Protein AF-A0A2G6ERS2-F1 (afdb_monomer)

pLDDT: mean 90.21, std 12.71, range [36.16, 98.88]

Mean predicted aligned error: 6.95 Å

Structure (mmCIF, N/CA/C/O backbone):
data_AF-A0A2G6ERS2-F1
#
_entry.id   AF-A0A2G6ERS2-F1
#
loop_
_atom_site.group_PDB
_atom_site.id
_atom_site.type_symbol
_atom_site.label_atom_id
_atom_site.label_alt_id
_atom_site.label_comp_id
_atom_site.label_asym_id
_atom_site.label_entity_id
_atom_site.label_seq_id
_atom_site.pdbx_PDB_ins_code
_atom_site.Cartn_x
_atom_site.Cartn_y
_atom_site.Cartn_z
_atom_site.occupancy
_atom_site.B_iso_or_equiv
_atom_site.auth_seq_id
_atom_site.auth_comp_id
_atom_site.auth_asym_id
_atom_site.auth_atom_id
_atom_site.pdbx_PDB_model_num
ATOM 1 N N . SER A 1 1 ? -4.114 14.841 -14.883 1.00 63.97 1 SER A N 1
ATOM 2 C CA . SER A 1 1 ? -4.783 13.840 -14.024 1.00 63.97 1 SER A CA 1
ATOM 3 C C . SER A 1 1 ? -6.114 14.327 -13.493 1.00 63.97 1 SER A C 1
ATOM 5 O O . SER A 1 1 ? -7.127 13.740 -13.843 1.00 63.97 1 SER A O 1
ATOM 7 N N . ILE A 1 2 ? -6.113 15.399 -12.684 1.00 72.38 2 ILE A N 1
ATOM 8 C CA . ILE A 1 2 ? -7.298 15.871 -11.950 1.00 72.38 2 ILE A CA 1
ATOM 9 C C . ILE A 1 2 ? -8.447 16.198 -12.900 1.00 72.38 2 ILE A C 1
ATOM 11 O O . ILE A 1 2 ? -9.572 15.834 -12.605 1.00 72.38 2 ILE A O 1
ATOM 15 N N . ASP A 1 3 ? -8.164 16.785 -14.064 1.00 82.25 3 ASP A N 1
ATOM 16 C CA . ASP A 1 3 ? -9.218 17.161 -15.010 1.00 82.25 3 ASP A CA 1
ATOM 17 C C . ASP A 1 3 ? -9.981 15.954 -15.563 1.00 82.25 3 ASP A C 1
ATOM 19 O O . ASP A 1 3 ? -11.192 16.026 -15.703 1.00 82.25 3 ASP A O 1
ATOM 23 N N . ILE A 1 4 ? -9.313 14.820 -15.813 1.00 85.25 4 ILE A N 1
ATOM 24 C CA . ILE A 1 4 ? -9.985 13.603 -16.300 1.00 85.25 4 ILE A CA 1
ATOM 25 C C . ILE A 1 4 ? -10.844 13.000 -15.193 1.00 85.25 4 ILE A C 1
ATOM 27 O O . ILE A 1 4 ? -12.009 12.691 -15.415 1.00 85.25 4 ILE A O 1
ATOM 31 N N . GLU A 1 5 ? -10.288 12.857 -13.989 1.00 83.25 5 GLU A N 1
ATOM 32 C CA . GLU A 1 5 ? -11.045 12.348 -12.844 1.00 83.25 5 GLU A CA 1
ATOM 33 C C . GLU A 1 5 ? -12.235 13.242 -12.505 1.00 83.25 5 GLU A C 1
ATOM 35 O O . GLU A 1 5 ? -13.339 12.741 -12.297 1.00 83.25 5 GLU A O 1
ATOM 40 N N . ARG A 1 6 ? -12.022 14.558 -12.477 1.00 86.69 6 ARG A N 1
ATOM 41 C CA . ARG A 1 6 ? -13.058 15.541 -12.195 1.00 86.69 6 ARG A CA 1
ATOM 42 C C . ARG A 1 6 ? -14.146 15.501 -13.262 1.00 86.69 6 ARG A C 1
ATOM 44 O O . ARG A 1 6 ? -15.326 15.457 -12.929 1.00 86.69 6 ARG A O 1
ATOM 51 N N . TRP A 1 7 ? -13.746 15.441 -14.528 1.00 87.50 7 TRP A N 1
ATOM 52 C CA . TRP A 1 7 ? -14.680 15.393 -15.639 1.00 87.50 7 TRP A CA 1
ATOM 53 C C . TRP A 1 7 ? -15.539 14.126 -15.618 1.00 87.50 7 TRP A C 1
ATOM 55 O O . TRP A 1 7 ? -16.753 14.220 -15.761 1.00 87.50 7 TRP A O 1
ATOM 65 N N . LEU A 1 8 ? -14.939 12.960 -15.347 1.00 88.44 8 LEU A N 1
ATOM 66 C CA . LEU A 1 8 ? -15.664 11.687 -15.240 1.00 88.44 8 LEU A CA 1
ATOM 67 C C . LEU A 1 8 ? -16.610 11.617 -14.036 1.00 88.44 8 LEU A C 1
ATOM 69 O O . LEU A 1 8 ? -17.649 10.976 -14.126 1.00 88.44 8 LEU A O 1
ATOM 73 N N . ASN A 1 9 ? -16.237 12.209 -12.898 1.00 87.94 9 ASN A N 1
ATOM 74 C CA . ASN A 1 9 ? -16.974 12.026 -11.642 1.00 87.94 9 ASN A CA 1
ATOM 75 C C . ASN A 1 9 ? -17.940 13.173 -11.314 1.00 87.94 9 ASN A C 1
ATOM 77 O O . ASN A 1 9 ? -18.846 12.963 -10.513 1.00 87.94 9 ASN A O 1
ATOM 81 N N . TYR A 1 10 ? -17.758 14.363 -11.898 1.00 89.19 10 TYR A N 1
ATOM 82 C CA . TYR A 1 10 ? -18.537 15.554 -11.536 1.00 89.19 10 TYR A CA 1
ATOM 83 C C . TYR A 1 10 ? -19.067 16.339 -12.737 1.00 89.19 10 TYR A C 1
ATOM 85 O O . TYR A 1 10 ? -20.225 16.743 -12.714 1.00 89.19 10 TYR 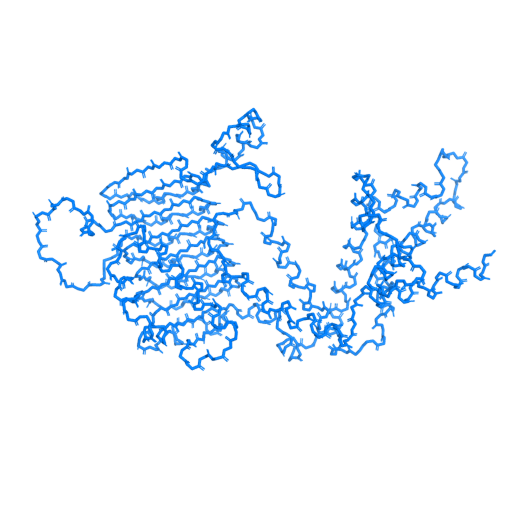A O 1
ATOM 93 N N . ASP A 1 11 ? -18.255 16.569 -13.775 1.00 89.19 11 ASP A N 1
ATOM 94 C CA . ASP A 1 11 ? -18.650 17.499 -14.846 1.00 89.19 11 ASP A CA 1
ATOM 95 C C . ASP A 1 11 ? -19.445 16.829 -15.990 1.00 89.19 11 ASP A C 1
ATOM 97 O O . ASP A 1 11 ? -20.114 17.530 -16.749 1.00 89.19 11 ASP A O 1
ATOM 101 N N . ASN A 1 12 ? -19.381 15.500 -16.154 1.00 79.81 12 ASN A N 1
ATOM 102 C CA . ASN A 1 12 ? -20.053 14.792 -17.252 1.00 79.81 12 ASN A CA 1
ATOM 103 C C . ASN A 1 12 ? -20.619 13.420 -16.829 1.00 79.81 12 ASN A C 1
ATOM 105 O O . ASN A 1 12 ? -20.068 12.382 -17.200 1.00 79.81 12 ASN A O 1
ATOM 109 N N . PRO A 1 13 ? -21.723 13.380 -16.063 1.00 73.00 13 PRO A N 1
ATOM 110 C CA . PRO A 1 13 ? -22.282 12.128 -15.551 1.00 73.00 13 PRO A CA 1
ATOM 111 C C . PRO A 1 13 ? -22.793 11.190 -16.657 1.00 73.00 13 PRO A C 1
ATOM 113 O O . PRO A 1 13 ? -22.818 9.977 -16.455 1.00 73.00 13 PRO A O 1
ATOM 116 N N . ASP A 1 14 ? -23.137 11.709 -17.838 1.00 82.50 14 ASP A N 1
ATOM 117 C CA . ASP A 1 14 ? -23.657 10.902 -18.949 1.00 82.50 14 ASP A CA 1
ATOM 118 C C . ASP A 1 14 ? -22.608 9.923 -19.496 1.00 82.50 14 ASP A C 1
ATOM 120 O O . ASP A 1 14 ? -22.944 8.826 -19.956 1.00 82.50 14 ASP A O 1
ATOM 124 N N . ILE A 1 15 ? -21.315 10.259 -19.393 1.00 79.94 15 ILE A N 1
ATOM 125 C CA . ILE A 1 15 ? -20.244 9.379 -19.873 1.00 79.94 15 ILE A CA 1
ATOM 126 C C . ILE A 1 15 ? -20.084 8.108 -19.036 1.00 79.94 15 ILE A C 1
ATOM 128 O O . ILE A 1 15 ? -19.475 7.146 -19.504 1.00 79.94 15 ILE A O 1
ATOM 132 N N . CYS A 1 16 ? -20.681 8.055 -17.842 1.00 76.38 16 CYS A N 1
ATOM 133 C CA . CYS A 1 16 ? -20.718 6.853 -17.010 1.00 76.38 16 CYS A CA 1
ATOM 134 C C . CYS A 1 16 ? -21.377 5.660 -17.722 1.00 76.38 16 CYS A C 1
ATOM 136 O O . CYS A 1 16 ? -21.096 4.517 -17.374 1.00 76.38 16 CYS A O 1
ATOM 138 N N . GLN A 1 17 ? -22.224 5.916 -18.726 1.00 83.62 17 GLN A N 1
ATOM 139 C CA . GLN A 1 17 ? -22.876 4.889 -19.548 1.00 83.62 17 GLN A CA 1
ATOM 140 C C . GLN A 1 17 ? -21.993 4.388 -20.707 1.00 83.62 17 GLN A C 1
ATOM 142 O O . GLN A 1 17 ? -22.365 3.464 -21.431 1.00 83.62 17 GLN A O 1
ATOM 147 N N . SER A 1 18 ? -20.822 4.993 -20.926 1.00 89.06 18 SER A N 1
ATOM 148 C CA . SER A 1 18 ? -19.895 4.584 -21.979 1.00 89.06 18 SER A CA 1
ATOM 149 C C . SER A 1 18 ? -19.175 3.284 -21.622 1.00 89.06 18 SER A C 1
ATOM 151 O O . SER A 1 18 ? -18.642 3.135 -20.527 1.00 89.06 18 SER A O 1
ATOM 153 N N . HIS A 1 19 ? -19.023 2.388 -22.601 1.00 89.69 19 HIS A N 1
ATOM 154 C CA . HIS A 1 19 ? -18.208 1.171 -22.476 1.00 89.69 19 HIS A CA 1
ATOM 155 C C . HIS A 1 19 ? -16.710 1.446 -22.225 1.00 89.69 19 HIS A C 1
ATOM 157 O O . HIS A 1 19 ? -15.947 0.525 -21.933 1.00 89.69 19 HIS A O 1
ATOM 163 N N . LEU A 1 20 ? -16.264 2.699 -22.368 1.00 90.25 20 LEU A N 1
ATOM 164 C CA . LEU A 1 20 ? -14.897 3.132 -22.067 1.00 90.25 20 LEU A CA 1
ATOM 165 C C . LEU A 1 20 ? -14.682 3.436 -20.581 1.00 90.25 20 LEU A C 1
ATOM 167 O O . LEU A 1 20 ? -13.543 3.639 -20.170 1.00 90.25 20 LEU A O 1
ATOM 171 N N . VAL A 1 21 ? -15.749 3.492 -19.785 1.00 91.31 21 VAL A N 1
ATOM 172 C CA . VAL A 1 21 ? -15.714 3.870 -18.372 1.00 91.31 21 VAL A CA 1
ATOM 173 C C . VAL A 1 21 ? -16.052 2.654 -17.510 1.00 91.31 21 VAL A C 1
ATOM 175 O O . VAL A 1 21 ? -16.861 1.805 -17.875 1.00 91.31 21 VAL A O 1
ATOM 178 N N . LYS A 1 22 ? -15.410 2.564 -16.348 1.00 90.12 22 LYS A N 1
ATOM 179 C CA . LYS A 1 22 ? -15.671 1.573 -15.306 1.00 90.12 22 LYS A CA 1
ATOM 180 C C . LYS A 1 22 ? -16.002 2.291 -14.003 1.00 90.12 22 LYS A C 1
ATOM 182 O O . LYS A 1 22 ? -15.286 3.210 -13.604 1.00 90.12 22 LYS A O 1
ATOM 187 N N . ARG A 1 23 ? -17.044 1.821 -13.314 1.00 88.75 23 ARG A N 1
ATOM 188 C CA . ARG A 1 23 ? -17.338 2.200 -11.928 1.00 88.75 23 ARG A CA 1
ATOM 189 C C . ARG A 1 23 ? -16.571 1.295 -10.965 1.00 88.75 23 ARG A C 1
ATOM 191 O O . ARG A 1 23 ? -16.533 0.078 -11.147 1.00 88.75 23 ARG A O 1
ATOM 198 N N . LEU A 1 24 ? -15.929 1.895 -9.975 1.00 85.94 24 LEU A N 1
ATOM 199 C CA . LEU A 1 24 ? -15.225 1.213 -8.895 1.00 85.94 24 LEU A CA 1
ATOM 200 C C . LEU A 1 24 ? -16.163 0.954 -7.715 1.00 85.94 24 LEU A C 1
ATOM 202 O O . LEU A 1 24 ? -17.226 1.563 -7.613 1.00 85.94 24 LEU A O 1
ATOM 206 N N . GLU A 1 25 ? -15.746 0.072 -6.810 1.00 81.19 25 GLU A N 1
ATOM 207 C CA . GLU A 1 25 ? -16.513 -0.289 -5.608 1.00 81.19 25 GLU A CA 1
ATOM 208 C C . GLU A 1 25 ? -16.762 0.916 -4.695 1.00 81.19 25 GLU A C 1
ATOM 210 O O . GLU A 1 25 ? -17.864 1.092 -4.191 1.00 81.19 25 GLU A O 1
ATOM 215 N N . ASN A 1 26 ? -15.791 1.829 -4.591 1.00 79.25 26 ASN A N 1
ATOM 216 C CA . ASN A 1 26 ? -15.940 3.104 -3.878 1.00 79.25 26 ASN A CA 1
ATOM 217 C C . ASN A 1 26 ? -16.817 4.140 -4.619 1.00 79.25 26 ASN A C 1
ATOM 219 O O . ASN A 1 26 ? -16.809 5.323 -4.287 1.00 79.25 26 ASN A O 1
ATOM 223 N N . GLY A 1 27 ? -17.527 3.726 -5.671 1.00 84.19 27 GLY A N 1
ATOM 224 C CA . GLY A 1 27 ? -18.464 4.546 -6.429 1.00 84.19 27 GLY A CA 1
ATOM 225 C C . GLY A 1 27 ? -17.842 5.434 -7.506 1.00 84.19 27 GLY A C 1
ATOM 226 O O . GLY A 1 27 ? -18.596 5.949 -8.331 1.00 84.19 27 GLY A O 1
ATOM 227 N N . ARG A 1 28 ? -16.510 5.587 -7.549 1.00 85.31 28 ARG A N 1
ATOM 228 C CA . ARG A 1 28 ? -15.824 6.462 -8.514 1.00 85.31 28 ARG A CA 1
ATOM 229 C C . ARG A 1 28 ? -15.803 5.875 -9.923 1.00 85.31 28 ARG A C 1
ATOM 231 O O . ARG A 1 28 ? -15.669 4.667 -10.105 1.00 85.31 28 ARG A O 1
ATOM 238 N N . TYR A 1 29 ? -15.850 6.743 -10.924 1.00 89.25 29 TYR A N 1
ATOM 239 C CA . TYR A 1 29 ? -15.711 6.396 -12.335 1.00 89.25 29 TYR A CA 1
ATOM 240 C C . TYR A 1 29 ? -14.285 6.649 -12.830 1.00 89.25 29 TYR A C 1
ATOM 242 O O . TYR A 1 29 ? -13.686 7.692 -12.549 1.00 89.25 29 TYR A O 1
ATOM 250 N N . VAL A 1 30 ? -13.748 5.691 -13.584 1.00 90.75 30 VAL A N 1
ATOM 251 C CA . VAL A 1 30 ? -12.425 5.746 -14.223 1.00 90.75 30 VAL A CA 1
ATOM 252 C C . VAL A 1 30 ? -12.506 5.239 -15.659 1.00 90.75 30 VAL A C 1
ATOM 254 O O . VAL A 1 30 ? -13.417 4.491 -16.004 1.00 90.75 30 VAL A O 1
ATOM 257 N N . LEU A 1 31 ? -11.536 5.592 -16.501 1.00 92.12 31 LEU A N 1
ATOM 258 C CA . LEU A 1 31 ? -11.413 4.971 -17.820 1.00 92.12 31 LEU A CA 1
ATOM 259 C C . LEU A 1 31 ? -10.985 3.503 -17.695 1.00 92.12 31 LEU A C 1
ATOM 261 O O . LEU A 1 31 ? -10.196 3.138 -16.820 1.00 92.12 31 LEU A O 1
ATOM 265 N N . ASN A 1 32 ? -11.445 2.669 -18.623 1.00 92.19 32 ASN A N 1
ATOM 266 C CA . ASN A 1 32 ? -10.952 1.309 -18.785 1.00 92.19 32 ASN A CA 1
ATOM 267 C C . ASN A 1 32 ? -9.460 1.311 -19.139 1.00 92.19 32 ASN A C 1
ATOM 269 O O . ASN A 1 32 ? -8.943 2.236 -19.775 1.00 92.19 32 ASN A O 1
ATOM 273 N N . ASP A 1 33 ? -8.750 0.262 -18.726 1.00 91.62 33 ASP A N 1
ATOM 274 C CA . ASP A 1 33 ? -7.313 0.146 -18.965 1.00 91.62 33 ASP A CA 1
ATOM 275 C C . ASP A 1 33 ? -6.979 0.278 -20.459 1.00 91.62 33 ASP A C 1
ATOM 277 O O . ASP A 1 33 ? -7.589 -0.364 -21.308 1.00 91.62 33 ASP A O 1
ATOM 281 N N . SER A 1 34 ? -5.958 1.077 -20.773 1.00 91.62 34 SER A N 1
ATOM 282 C CA . SER A 1 34 ? -5.492 1.314 -22.149 1.00 91.62 34 SER A CA 1
ATOM 283 C C . SER A 1 34 ? -6.520 1.958 -23.097 1.00 91.62 34 SER A C 1
ATOM 285 O O . SER A 1 34 ? -6.326 1.890 -24.310 1.00 91.62 34 SER A O 1
ATOM 287 N N . THR A 1 35 ? -7.556 2.629 -22.572 1.00 94.44 35 THR A N 1
ATOM 288 C CA . THR A 1 35 ? -8.500 3.444 -23.366 1.00 94.44 35 THR A CA 1
ATOM 289 C C . THR A 1 35 ? -7.769 4.432 -24.277 1.00 94.44 35 THR A C 1
ATOM 291 O O . THR A 1 35 ? -8.128 4.589 -25.441 1.00 94.44 35 THR A O 1
ATOM 294 N N . ILE A 1 36 ? -6.711 5.071 -23.769 1.00 94.38 36 ILE A N 1
ATOM 295 C CA . ILE A 1 36 ? -5.834 5.940 -24.556 1.00 94.38 36 ILE A CA 1
ATOM 296 C C . ILE A 1 36 ? -4.445 5.317 -24.564 1.00 94.38 36 ILE A C 1
ATOM 298 O O . ILE A 1 36 ? -3.855 5.108 -23.506 1.00 94.38 36 ILE A O 1
ATOM 302 N N . THR A 1 37 ? -3.904 5.048 -25.751 1.00 97.50 37 THR A N 1
ATOM 303 C CA . THR A 1 37 ? -2.527 4.571 -25.911 1.00 97.50 37 THR A CA 1
ATOM 304 C C . THR A 1 37 ? -1.729 5.544 -26.766 1.00 97.50 37 THR A C 1
ATOM 306 O O . THR A 1 37 ? -2.087 5.808 -27.911 1.00 97.50 37 THR A O 1
ATOM 309 N N . ILE A 1 38 ? -0.632 6.063 -26.214 1.00 97.94 38 ILE A N 1
ATOM 310 C CA . ILE A 1 38 ? 0.251 7.024 -26.877 1.00 97.94 38 ILE A CA 1
ATOM 311 C C . ILE A 1 38 ? 1.629 6.391 -27.034 1.00 97.94 38 ILE A C 1
ATOM 313 O O . ILE A 1 38 ? 2.278 6.039 -26.047 1.00 97.94 38 ILE A O 1
ATOM 317 N N . ASN A 1 39 ? 2.081 6.274 -28.281 1.00 97.62 39 ASN A N 1
ATOM 318 C CA . ASN A 1 39 ? 3.423 5.807 -28.609 1.00 97.62 39 ASN A CA 1
ATOM 319 C C . ASN A 1 39 ? 4.339 7.008 -28.853 1.00 97.62 39 ASN A C 1
ATOM 321 O O . ASN A 1 39 ? 4.006 7.904 -29.626 1.00 97.62 39 ASN A O 1
ATOM 325 N N . THR A 1 40 ? 5.495 7.025 -28.199 1.00 96.69 40 THR A N 1
ATOM 326 C CA . THR A 1 40 ? 6.502 8.085 -28.331 1.00 96.69 40 THR A CA 1
ATOM 327 C C . THR A 1 40 ? 7.887 7.480 -28.526 1.00 96.69 40 THR A C 1
ATOM 329 O O . THR A 1 40 ? 8.132 6.322 -28.181 1.00 96.69 40 THR A O 1
ATOM 332 N N . TYR A 1 41 ? 8.800 8.261 -29.097 1.00 95.31 41 TYR A N 1
ATOM 333 C CA . TYR A 1 41 ? 10.114 7.782 -29.521 1.00 95.31 41 TYR A CA 1
ATOM 334 C C . TYR A 1 41 ? 11.199 8.819 -29.224 1.00 95.31 41 TYR A C 1
ATOM 336 O O . TYR A 1 41 ? 10.887 9.995 -29.032 1.00 95.31 41 TYR A O 1
ATOM 344 N N . ARG A 1 42 ? 12.469 8.398 -29.300 1.00 92.12 42 ARG A N 1
ATOM 345 C CA . ARG A 1 42 ? 13.667 9.246 -29.113 1.00 92.12 42 ARG A CA 1
ATOM 346 C C . ARG A 1 42 ? 13.780 9.751 -27.672 1.00 92.12 42 ARG A C 1
ATOM 348 O O . ARG A 1 42 ? 13.395 9.041 -26.762 1.00 92.12 42 ARG A O 1
ATOM 355 N N . SER A 1 43 ? 14.356 10.926 -27.439 1.00 94.69 43 SER A N 1
ATOM 356 C CA . SER A 1 43 ? 14.507 11.453 -26.082 1.00 94.69 43 SER A CA 1
ATOM 357 C C . SER A 1 43 ? 13.237 12.172 -25.629 1.00 94.69 43 SER A C 1
ATOM 359 O O . SER A 1 43 ? 12.810 13.134 -26.266 1.00 94.69 43 SER A O 1
ATOM 361 N N . ALA A 1 44 ? 12.671 11.755 -24.501 1.00 97.25 44 ALA A N 1
ATOM 362 C CA . ALA A 1 44 ? 11.679 12.515 -23.755 1.00 97.25 44 ALA A CA 1
ATOM 363 C C . ALA A 1 44 ? 12.358 13.458 -22.748 1.00 97.25 44 ALA A C 1
ATOM 365 O O . ALA A 1 44 ? 13.402 13.146 -22.170 1.00 97.25 44 ALA A O 1
ATOM 366 N N . GLY A 1 45 ? 11.748 14.626 -22.539 1.00 96.81 45 GLY A N 1
ATOM 367 C CA . GLY A 1 45 ? 12.177 15.593 -21.531 1.00 96.81 45 GLY A CA 1
ATOM 368 C C . GLY A 1 45 ? 11.903 15.130 -20.097 1.00 96.81 45 GLY A C 1
ATOM 369 O O . GLY A 1 45 ? 11.607 13.965 -19.833 1.00 96.81 45 GLY A O 1
ATOM 370 N N . GLN A 1 46 ? 12.016 16.065 -19.155 1.00 97.75 46 GLN A N 1
ATOM 371 C CA . GLN A 1 46 ? 11.697 15.812 -17.751 1.00 97.75 46 GLN A CA 1
ATOM 372 C C . GLN A 1 46 ? 10.198 15.552 -17.557 1.00 97.75 46 GLN A C 1
ATOM 374 O O . GLN A 1 46 ? 9.363 16.038 -18.318 1.00 97.75 46 GLN A O 1
ATOM 379 N N . SER A 1 47 ? 9.852 14.848 -16.479 1.00 97.69 47 SER A N 1
ATOM 380 C CA . SER A 1 47 ? 8.470 14.616 -16.043 1.00 97.69 47 SER A CA 1
ATOM 381 C C . SER A 1 47 ? 7.604 13.858 -17.059 1.00 97.69 47 SER A C 1
ATOM 383 O O . SER A 1 47 ? 6.390 14.056 -17.123 1.00 97.69 47 SER A O 1
ATOM 385 N N . PHE A 1 48 ? 8.207 12.969 -17.854 1.00 98.50 48 PHE A N 1
ATOM 386 C CA . PHE A 1 48 ? 7.456 12.132 -18.790 1.00 98.50 48 PHE A CA 1
ATOM 387 C C . PHE A 1 48 ? 6.401 11.295 -18.050 1.00 98.50 48 PHE A C 1
ATOM 389 O O . PHE A 1 48 ? 6.722 10.534 -17.138 1.00 98.50 48 PHE A O 1
ATOM 396 N N . GLY A 1 49 ? 5.131 11.434 -18.433 1.00 97.56 49 GLY A N 1
ATOM 397 C CA . GLY A 1 49 ? 4.024 10.739 -17.770 1.00 97.56 49 GLY A CA 1
ATOM 398 C C . GLY A 1 49 ? 3.727 11.227 -16.349 1.00 97.56 49 GLY A C 1
ATOM 399 O O . GLY A 1 49 ? 3.132 10.484 -15.568 1.00 97.56 49 GLY A O 1
ATOM 400 N N . ALA A 1 50 ? 4.144 12.442 -15.980 1.00 97.00 50 ALA A N 1
ATOM 401 C CA . ALA A 1 50 ? 3.758 13.022 -14.700 1.00 97.00 50 ALA A CA 1
ATOM 402 C C . ALA A 1 50 ? 2.235 13.162 -14.594 1.00 97.00 50 ALA A C 1
ATOM 404 O O . ALA A 1 50 ? 1.570 13.546 -15.557 1.00 97.00 50 ALA A O 1
ATOM 405 N N . PHE A 1 51 ? 1.684 12.847 -13.420 1.00 94.94 51 PHE A N 1
ATOM 406 C CA . PHE A 1 51 ? 0.238 12.861 -13.180 1.00 94.94 51 PHE A CA 1
ATOM 407 C C . PHE A 1 51 ? -0.549 12.028 -14.216 1.00 94.94 51 PHE A C 1
ATOM 409 O O . PHE A 1 51 ? -1.645 12.409 -14.639 1.00 94.94 51 PHE A O 1
ATOM 416 N N . ASN A 1 52 ? 0.015 10.905 -14.676 1.00 95.50 52 ASN A N 1
ATOM 417 C CA . ASN A 1 52 ? -0.721 9.976 -15.530 1.00 95.50 52 ASN A CA 1
ATOM 418 C C . ASN A 1 52 ? -1.933 9.399 -14.774 1.00 95.50 52 ASN A C 1
ATOM 420 O O . ASN A 1 52 ? -1.865 9.210 -13.556 1.00 95.50 52 ASN A O 1
ATOM 424 N N . ASN A 1 53 ? -3.028 9.145 -15.495 1.00 93.00 53 ASN A N 1
ATOM 425 C CA . ASN A 1 53 ? -4.290 8.667 -14.928 1.00 93.00 53 ASN A CA 1
ATOM 426 C C . ASN A 1 53 ? -4.651 7.268 -15.454 1.00 93.00 53 ASN A C 1
ATOM 428 O O . ASN A 1 53 ? -4.180 6.843 -16.514 1.00 93.00 53 ASN A O 1
ATOM 432 N N . THR A 1 54 ? -5.500 6.568 -14.704 1.00 93.38 54 THR A N 1
ATOM 433 C CA . THR A 1 54 ? -6.105 5.286 -15.069 1.00 93.38 54 THR A CA 1
ATOM 434 C C . THR A 1 54 ? -6.681 5.343 -16.483 1.00 93.38 54 THR A C 1
ATOM 436 O O . THR A 1 54 ? -7.314 6.315 -16.889 1.00 93.38 54 THR A O 1
ATOM 439 N N . GLY A 1 55 ? -6.404 4.296 -17.260 1.00 93.12 55 GLY A N 1
ATOM 440 C CA . GLY A 1 55 ? -6.811 4.176 -18.660 1.00 93.12 55 GLY A CA 1
ATOM 441 C C . GLY A 1 55 ? -5.879 4.823 -19.688 1.00 93.12 55 GLY A C 1
ATOM 442 O O . GLY A 1 55 ? -5.999 4.511 -20.873 1.00 93.12 55 GLY A O 1
ATOM 443 N N . ILE A 1 56 ? -4.891 5.623 -19.269 1.00 95.56 56 ILE A N 1
ATOM 444 C CA . ILE A 1 56 ? -3.856 6.157 -20.168 1.00 95.56 56 ILE A CA 1
ATOM 445 C C . ILE A 1 56 ? -2.617 5.262 -20.135 1.00 95.56 56 ILE A C 1
ATOM 447 O O . ILE A 1 56 ? -2.020 5.030 -19.080 1.00 95.56 56 ILE A O 1
ATOM 451 N N . THR A 1 57 ? -2.203 4.790 -21.308 1.00 97.94 57 THR A N 1
ATOM 452 C CA . THR A 1 57 ? -0.974 4.028 -21.526 1.00 97.94 57 THR A CA 1
ATOM 453 C C . THR A 1 57 ? 0.006 4.830 -22.380 1.00 97.94 57 THR A C 1
ATOM 455 O O . THR A 1 57 ? -0.265 5.115 -23.544 1.00 97.94 57 THR A O 1
ATOM 458 N N . LEU A 1 58 ? 1.173 5.154 -21.826 1.00 98.38 58 LEU A N 1
ATOM 459 C CA . LEU A 1 58 ? 2.291 5.742 -22.561 1.00 98.38 58 LEU A CA 1
ATOM 460 C C . LEU A 1 58 ? 3.339 4.662 -22.830 1.00 98.38 58 LEU A C 1
ATOM 462 O O . LEU A 1 58 ? 3.889 4.070 -21.900 1.00 98.38 58 LEU A O 1
ATOM 466 N N . ILE A 1 59 ? 3.622 4.413 -24.104 1.00 98.25 59 ILE A N 1
ATOM 467 C CA . ILE A 1 59 ? 4.679 3.504 -24.546 1.00 98.25 59 ILE A CA 1
ATOM 468 C C . ILE A 1 59 ? 5.770 4.361 -25.174 1.00 98.25 59 ILE A C 1
ATOM 470 O O . ILE A 1 59 ? 5.564 5.002 -26.202 1.00 98.25 59 ILE A O 1
ATOM 474 N N . HIS A 1 60 ? 6.931 4.398 -24.539 1.00 97.75 60 HIS A N 1
ATOM 475 C CA . HIS A 1 60 ? 8.071 5.177 -24.983 1.00 97.75 60 HIS A CA 1
ATOM 476 C C . HIS A 1 60 ? 9.198 4.250 -25.416 1.00 97.75 60 HIS A C 1
ATOM 478 O O . HIS A 1 60 ? 9.578 3.350 -24.672 1.00 97.75 60 HIS A O 1
ATOM 484 N N . ARG A 1 61 ? 9.750 4.474 -26.607 1.00 95.56 61 ARG A N 1
ATOM 485 C CA . ARG A 1 61 ? 10.968 3.803 -27.068 1.00 95.56 61 ARG A CA 1
ATOM 486 C C . ARG A 1 61 ? 12.086 4.825 -27.201 1.00 95.56 61 ARG A C 1
ATOM 488 O O . ARG A 1 61 ? 12.097 5.612 -28.150 1.00 95.56 61 ARG A O 1
ATOM 495 N N . GLY A 1 62 ? 13.025 4.806 -26.268 1.00 93.38 62 GLY A N 1
ATOM 496 C CA . GLY A 1 62 ? 13.918 5.939 -26.110 1.00 93.38 62 GLY A CA 1
ATOM 497 C C . GLY A 1 62 ? 14.472 6.090 -24.707 1.00 93.38 62 GLY A C 1
ATOM 498 O O . GLY A 1 62 ? 14.472 5.145 -23.920 1.00 93.38 62 GLY A O 1
ATOM 499 N N . THR A 1 63 ? 14.925 7.303 -24.416 1.00 95.69 63 THR A N 1
ATOM 500 C CA . THR A 1 63 ? 15.416 7.718 -23.102 1.00 95.69 63 THR A CA 1
ATOM 501 C C . THR A 1 63 ? 14.514 8.806 -22.544 1.00 95.69 63 THR A C 1
ATOM 503 O O . THR A 1 63 ? 14.052 9.675 -23.279 1.00 95.69 63 THR A O 1
ATOM 506 N N . CYS A 1 64 ? 14.285 8.809 -21.239 1.00 97.81 64 CYS A N 1
ATOM 507 C CA . CYS A 1 64 ? 13.581 9.879 -20.545 1.00 97.81 64 CYS A CA 1
ATOM 508 C C . CYS A 1 64 ? 14.515 10.544 -19.533 1.00 97.81 64 CYS A C 1
ATOM 510 O O . CYS A 1 64 ? 15.239 9.864 -18.810 1.00 97.81 64 CYS A O 1
ATOM 512 N N . ASN A 1 65 ? 14.454 11.868 -19.428 1.00 97.75 65 ASN A N 1
ATOM 513 C CA . ASN A 1 65 ? 15.104 12.572 -18.323 1.00 97.75 65 ASN A CA 1
ATOM 514 C C . ASN A 1 65 ? 14.349 12.342 -16.994 1.00 97.75 65 ASN A C 1
ATOM 516 O O . ASN A 1 65 ? 13.425 11.531 -16.902 1.00 97.75 65 ASN A O 1
ATOM 520 N N . ASP A 1 66 ? 14.770 13.050 -15.949 1.00 98.62 66 ASP A N 1
ATOM 521 C CA . ASP A 1 66 ? 14.266 12.914 -14.580 1.00 98.62 66 ASP A CA 1
ATOM 522 C C . ASP A 1 66 ? 12.739 13.018 -14.447 1.00 98.62 66 ASP A C 1
ATOM 524 O O . ASP A 1 66 ? 12.066 13.759 -15.168 1.00 98.62 66 ASP A O 1
ATOM 528 N N . GLY A 1 67 ? 12.192 12.337 -13.439 1.00 98.19 67 GLY A N 1
ATOM 529 C CA . GLY A 1 67 ? 10.803 12.495 -13.009 1.00 98.19 67 GLY A CA 1
ATOM 530 C C . GLY A 1 67 ? 9.784 11.675 -13.798 1.00 98.19 67 GLY A C 1
ATOM 531 O O . GLY A 1 67 ? 8.607 12.036 -13.816 1.00 98.19 67 GLY A O 1
ATOM 532 N N . VAL A 1 68 ? 10.196 10.584 -14.451 1.00 98.81 68 VAL A N 1
ATOM 533 C CA . VAL A 1 68 ? 9.261 9.677 -15.140 1.00 98.81 68 VAL A CA 1
ATOM 534 C C . VAL A 1 68 ? 8.170 9.206 -14.181 1.00 98.81 68 VAL A C 1
ATOM 536 O O . VAL A 1 68 ? 8.463 8.667 -13.118 1.00 98.81 68 VAL A O 1
ATOM 539 N N . GLY A 1 69 ? 6.903 9.415 -14.536 1.00 98.38 69 GLY A N 1
ATOM 540 C CA . GLY A 1 69 ? 5.768 9.038 -13.693 1.00 98.38 69 GLY A CA 1
ATOM 541 C C . GLY A 1 69 ? 5.688 9.796 -12.365 1.00 98.38 69 GLY A C 1
ATOM 542 O O . GLY A 1 69 ? 5.080 9.299 -11.418 1.00 98.38 69 GLY A O 1
ATOM 543 N N . LYS A 1 70 ? 6.300 10.983 -12.253 1.00 97.88 70 LYS A N 1
ATOM 544 C CA . LYS A 1 70 ? 6.167 11.838 -11.064 1.00 97.88 70 LYS A CA 1
ATOM 545 C C . LYS A 1 70 ? 4.689 12.052 -10.728 1.00 97.88 70 LYS A C 1
ATOM 547 O O . LYS A 1 70 ? 3.910 12.481 -11.579 1.00 97.88 70 LYS A O 1
ATOM 552 N N . SER A 1 71 ? 4.314 11.754 -9.487 1.00 96.00 71 SER A N 1
ATOM 553 C CA . SER A 1 71 ? 2.947 11.907 -8.979 1.00 96.00 71 SER A CA 1
ATOM 554 C C . SER A 1 71 ? 1.879 11.237 -9.852 1.00 96.00 71 SER A C 1
ATOM 556 O O . SER A 1 71 ? 0.746 11.712 -9.919 1.00 96.00 71 SER A O 1
ATOM 558 N N . MET A 1 72 ? 2.227 10.155 -10.561 1.00 95.38 72 MET A N 1
ATOM 559 C CA . MET A 1 72 ? 1.229 9.392 -11.305 1.00 95.38 72 MET A CA 1
ATOM 560 C C . MET A 1 72 ? 0.219 8.767 -10.333 1.00 95.38 72 MET A C 1
ATOM 562 O O . MET A 1 72 ? 0.592 8.276 -9.265 1.00 95.38 72 MET A O 1
ATOM 566 N N . SER A 1 73 ? -1.057 8.813 -10.703 1.00 92.75 73 SER A N 1
ATOM 567 C CA . SER A 1 73 ? -2.174 8.309 -9.896 1.00 92.75 73 SER A CA 1
ATOM 568 C C . SER A 1 73 ? -2.865 7.112 -10.544 1.00 92.75 73 SER A C 1
ATOM 570 O O . SER A 1 73 ? -3.846 6.608 -10.017 1.00 92.75 73 SER A O 1
ATOM 572 N N . GLY A 1 74 ? -2.367 6.651 -11.692 1.00 93.88 74 GLY A N 1
ATOM 573 C CA . GLY A 1 74 ? -2.922 5.524 -12.425 1.00 93.88 74 GLY A CA 1
ATOM 574 C C . GLY A 1 74 ? -2.320 5.380 -13.819 1.00 93.88 74 GLY A C 1
ATOM 575 O O . GLY A 1 74 ? -1.409 6.107 -14.240 1.00 93.88 74 GLY A O 1
ATOM 576 N N . GLY A 1 75 ? -2.853 4.423 -14.558 1.00 95.50 75 GLY A N 1
ATOM 577 C CA . GLY A 1 75 ? -2.484 4.114 -15.924 1.00 95.50 75 GLY A CA 1
ATOM 578 C C . GLY A 1 75 ? -1.143 3.402 -16.008 1.00 95.50 75 GLY A C 1
ATOM 579 O O . GLY A 1 75 ? -0.672 2.756 -15.065 1.00 95.50 75 GLY A O 1
ATOM 580 N N . ARG A 1 76 ? -0.523 3.472 -17.183 1.00 97.56 76 ARG A N 1
ATOM 581 C CA . ARG A 1 76 ? 0.652 2.662 -17.491 1.00 97.56 76 ARG A CA 1
ATOM 582 C C . ARG A 1 76 ? 1.710 3.436 -18.249 1.00 97.56 76 ARG A C 1
ATOM 584 O O . ARG A 1 76 ? 1.428 4.024 -19.283 1.00 97.56 76 ARG A O 1
ATOM 591 N N . LEU A 1 77 ? 2.947 3.306 -17.795 1.00 98.62 77 LEU A N 1
ATOM 592 C CA . LEU A 1 77 ? 4.142 3.766 -18.484 1.00 98.62 77 LEU A CA 1
ATOM 593 C C . LEU A 1 77 ? 4.998 2.548 -18.852 1.00 98.62 77 LEU A C 1
ATOM 595 O O . LEU A 1 77 ? 5.285 1.701 -18.003 1.00 98.62 77 LEU A O 1
ATOM 599 N N . VAL A 1 78 ? 5.386 2.432 -20.119 1.00 98.50 78 VAL A N 1
ATOM 600 C CA . VAL A 1 78 ? 6.278 1.376 -20.618 1.00 98.50 78 VAL A CA 1
ATOM 601 C C . VAL A 1 78 ? 7.440 2.037 -21.340 1.00 98.50 78 VAL A C 1
ATOM 603 O O . VAL A 1 78 ? 7.240 2.649 -22.384 1.00 98.50 78 VAL A O 1
ATOM 606 N N . ILE A 1 79 ? 8.644 1.907 -20.794 1.00 98.06 79 ILE A N 1
ATOM 607 C CA . ILE A 1 79 ? 9.880 2.435 -21.366 1.00 98.06 79 ILE A CA 1
ATOM 608 C C . ILE A 1 79 ? 10.658 1.262 -21.961 1.00 98.06 79 ILE A C 1
ATOM 610 O O . ILE A 1 79 ? 11.101 0.371 -21.234 1.00 98.06 79 ILE A O 1
ATOM 614 N N . LYS A 1 80 ? 10.770 1.249 -23.288 1.00 95.12 80 LYS A N 1
ATOM 615 C CA . LYS A 1 80 ? 11.493 0.251 -24.079 1.00 95.12 80 LYS A CA 1
ATOM 616 C C . LYS A 1 80 ? 12.844 0.801 -24.525 1.00 95.12 80 LYS A C 1
ATOM 6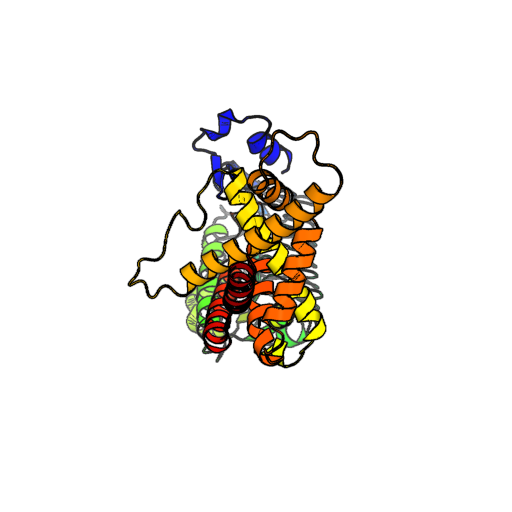18 O O . LYS A 1 80 ? 12.956 1.975 -24.892 1.00 95.12 80 LYS A O 1
ATOM 623 N N . SER A 1 81 ? 13.840 -0.074 -24.581 1.00 88.62 81 SER A N 1
ATOM 624 C CA . SER A 1 81 ? 15.155 0.241 -25.127 1.00 88.62 81 SER A CA 1
ATOM 625 C C . SER A 1 81 ? 15.056 0.580 -26.629 1.00 88.62 81 SER A C 1
ATOM 627 O O . SER A 1 81 ? 14.327 -0.097 -27.369 1.00 88.62 81 SER A O 1
ATOM 629 N N . PRO A 1 82 ? 15.795 1.592 -27.136 1.00 76.81 82 PRO A N 1
ATOM 630 C CA . PRO A 1 82 ? 15.835 1.933 -28.565 1.00 76.81 82 PRO A CA 1
ATOM 631 C C . PRO A 1 82 ? 16.174 0.744 -29.485 1.00 76.81 82 PRO A C 1
ATOM 633 O O . PRO A 1 82 ? 15.651 0.658 -30.598 1.00 76.81 82 PRO A O 1
ATOM 636 N N . GLY A 1 83 ? 16.991 -0.198 -29.000 1.00 64.12 83 GLY A N 1
ATOM 637 C CA . GLY A 1 83 ? 17.428 -1.408 -29.711 1.00 64.12 83 GLY A CA 1
ATOM 638 C C . GLY A 1 83 ? 16.772 -2.715 -29.245 1.00 64.12 83 GLY A C 1
ATOM 639 O O . GLY A 1 83 ? 17.279 -3.783 -29.570 1.00 64.12 83 GLY A O 1
ATOM 640 N N . GLY A 1 84 ? 15.687 -2.659 -28.460 1.00 59.44 84 GLY A N 1
ATOM 641 C CA . GLY A 1 84 ? 14.997 -3.856 -27.954 1.00 59.44 84 GLY A CA 1
ATOM 642 C C . GLY A 1 84 ? 14.436 -4.758 -29.066 1.00 59.44 84 GLY A C 1
ATOM 643 O O . GLY A 1 84 ? 14.316 -4.334 -30.215 1.00 59.44 84 GLY A O 1
ATOM 644 N N . ALA A 1 85 ? 14.041 -5.987 -28.711 1.00 53.00 85 ALA A N 1
ATOM 645 C CA . ALA A 1 85 ? 13.702 -7.090 -29.633 1.00 53.00 85 ALA A CA 1
ATOM 646 C C . ALA A 1 85 ? 12.673 -6.768 -30.746 1.00 53.00 85 ALA A C 1
ATOM 648 O O . ALA A 1 85 ? 12.646 -7.453 -31.763 1.00 53.00 85 ALA A O 1
ATOM 649 N N . ASP A 1 86 ? 11.864 -5.719 -30.574 1.00 48.22 86 ASP A N 1
ATOM 650 C CA . ASP A 1 86 ? 10.863 -5.248 -31.541 1.00 48.22 86 ASP A CA 1
ATOM 651 C C . ASP A 1 86 ? 11.355 -4.069 -32.418 1.00 48.22 86 ASP A C 1
ATOM 653 O O . ASP A 1 86 ? 10.533 -3.290 -32.905 1.00 48.22 86 ASP A O 1
ATOM 657 N N . SER A 1 87 ? 12.660 -3.785 -32.499 1.00 48.59 87 SER A N 1
ATOM 658 C CA . SER A 1 87 ? 13.160 -2.611 -33.235 1.00 48.59 87 SER A CA 1
ATOM 659 C C . SER A 1 87 ? 13.328 -2.922 -34.731 1.00 48.59 87 SER A C 1
ATOM 661 O O . SER A 1 87 ? 14.090 -3.829 -35.071 1.00 48.59 87 SER A O 1
ATOM 663 N N . PRO A 1 88 ? 12.658 -2.193 -35.647 1.00 38.84 88 PRO A N 1
ATOM 664 C CA . PRO A 1 88 ? 12.944 -2.292 -37.071 1.00 38.84 88 PRO A CA 1
ATOM 665 C C . PRO A 1 88 ? 14.315 -1.662 -37.333 1.00 38.84 88 PRO A C 1
ATOM 667 O O . PRO A 1 88 ? 14.453 -0.443 -37.306 1.00 38.84 88 PRO A O 1
ATOM 670 N N . SER A 1 89 ? 15.327 -2.517 -37.510 1.00 45.12 89 SER A N 1
ATOM 671 C CA . SER A 1 89 ? 16.639 -2.219 -38.101 1.00 45.12 89 SER A CA 1
ATOM 672 C C . SER A 1 89 ? 17.142 -0.780 -37.900 1.00 45.12 89 SER A C 1
ATOM 674 O O . SER A 1 89 ? 17.170 0.010 -38.843 1.00 45.12 89 SER A O 1
ATOM 676 N N . ILE A 1 90 ? 17.617 -0.453 -36.695 1.00 41.59 90 ILE A N 1
ATOM 677 C CA . ILE A 1 90 ? 18.717 0.511 -36.583 1.00 41.59 90 ILE A CA 1
ATOM 678 C C . ILE A 1 90 ? 19.989 -0.315 -36.748 1.00 41.59 90 ILE A C 1
ATOM 680 O O . ILE A 1 90 ? 20.583 -0.814 -35.795 1.00 41.59 90 ILE A O 1
ATOM 684 N N . THR A 1 91 ? 20.327 -0.555 -38.012 1.00 39.34 91 THR A N 1
ATOM 685 C CA . THR A 1 91 ? 21.665 -0.938 -38.446 1.00 39.34 91 THR A CA 1
ATOM 686 C C . THR A 1 91 ? 22.584 0.221 -38.117 1.00 39.34 91 THR A C 1
ATOM 688 O O . THR A 1 91 ? 22.742 1.097 -38.950 1.00 39.34 91 THR A O 1
ATOM 691 N N . ASP A 1 92 ? 23.092 0.273 -36.891 1.00 36.16 92 ASP A N 1
ATOM 692 C CA . ASP A 1 92 ? 24.390 0.861 -36.590 1.00 36.16 92 ASP A CA 1
ATOM 693 C C . ASP A 1 92 ? 24.797 0.522 -35.156 1.00 36.16 92 ASP A C 1
ATOM 695 O O . ASP A 1 92 ? 24.098 0.796 -34.184 1.00 36.16 92 ASP A O 1
ATOM 699 N N . SER A 1 93 ? 26.000 -0.033 -35.064 1.00 36.22 93 SER A N 1
ATOM 700 C CA . SER A 1 93 ? 26.799 -0.297 -33.869 1.00 36.22 93 SER A CA 1
ATOM 701 C C . SER A 1 93 ? 26.488 -1.553 -33.039 1.00 36.22 93 SER A C 1
ATOM 703 O O . SER A 1 93 ? 25.487 -1.722 -32.350 1.00 36.22 93 SER A O 1
ATOM 705 N N . LYS A 1 94 ? 27.494 -2.428 -33.062 1.00 40.66 94 LYS A N 1
ATOM 706 C CA . LYS A 1 94 ? 27.882 -3.347 -31.997 1.00 40.66 94 LYS A CA 1
ATOM 707 C C . LYS A 1 94 ? 27.789 -2.664 -30.616 1.00 40.66 94 LYS A C 1
ATOM 709 O O . LYS A 1 94 ? 28.745 -2.026 -30.191 1.00 40.66 94 LYS A O 1
ATOM 714 N N . GLN A 1 95 ? 26.695 -2.853 -29.888 1.00 43.75 95 GLN A N 1
ATOM 715 C CA . GLN A 1 95 ? 26.674 -2.783 -28.421 1.00 43.75 95 GLN A CA 1
ATOM 716 C C . GLN A 1 95 ? 25.900 -3.988 -27.896 1.00 43.75 95 GLN A C 1
ATOM 718 O O . GLN A 1 95 ? 24.772 -3.904 -27.427 1.00 43.75 95 GLN A O 1
ATOM 723 N N . ASN A 1 96 ? 26.529 -5.149 -28.055 1.00 40.81 96 ASN A N 1
ATOM 724 C CA . ASN A 1 96 ? 26.063 -6.421 -27.524 1.00 40.81 96 ASN A CA 1
ATOM 725 C C . ASN A 1 96 ? 26.917 -6.842 -26.319 1.00 40.81 96 ASN A C 1
ATOM 727 O O . ASN A 1 96 ? 27.293 -8.002 -26.187 1.00 40.81 96 ASN A O 1
ATOM 731 N N . THR A 1 97 ? 27.273 -5.888 -25.459 1.00 37.44 97 THR A N 1
ATOM 732 C CA . THR A 1 97 ? 28.051 -6.152 -24.247 1.00 37.44 97 THR A CA 1
ATOM 733 C C . THR A 1 97 ? 27.587 -5.214 -23.136 1.00 37.44 97 THR A C 1
ATOM 735 O O . THR A 1 97 ? 27.808 -4.012 -23.218 1.00 37.44 97 THR A O 1
ATOM 738 N N . GLU A 1 98 ? 26.970 -5.815 -22.112 1.00 41.69 98 GLU A N 1
ATOM 739 C CA . GLU A 1 98 ? 26.773 -5.286 -20.749 1.00 41.69 98 GLU A CA 1
ATOM 740 C C . GLU A 1 98 ? 25.552 -4.378 -20.490 1.00 41.69 98 GLU A C 1
ATOM 742 O O . GLU A 1 98 ? 25.624 -3.160 -20.536 1.00 41.69 98 GLU A O 1
ATOM 747 N N . GLN A 1 99 ? 24.415 -5.016 -20.178 1.00 50.06 99 GLN A N 1
ATOM 748 C CA . GLN A 1 99 ? 23.536 -4.855 -18.990 1.00 50.06 99 GLN A CA 1
ATOM 749 C C . GLN A 1 99 ? 23.343 -3.491 -18.252 1.00 50.06 99 GLN A C 1
ATOM 751 O O . GLN A 1 99 ? 22.692 -3.496 -17.207 1.00 50.06 99 GLN A O 1
ATOM 756 N N . ASN A 1 100 ? 23.794 -2.336 -18.757 1.00 59.31 100 ASN A N 1
ATOM 757 C CA . ASN A 1 100 ? 23.886 -1.076 -17.998 1.00 59.31 100 ASN A CA 1
ATOM 758 C C . ASN A 1 100 ? 23.359 0.188 -18.711 1.00 59.31 100 ASN A C 1
ATOM 760 O O . ASN A 1 100 ? 23.845 1.290 -18.467 1.00 59.31 100 ASN A O 1
ATOM 764 N N . ASN A 1 101 ? 22.337 0.078 -19.563 1.00 82.56 101 ASN A N 1
ATOM 765 C CA . ASN A 1 101 ? 21.770 1.273 -20.199 1.00 82.56 101 ASN A CA 1
ATOM 766 C C . ASN A 1 101 ? 20.774 1.979 -19.269 1.00 82.56 101 ASN A C 1
ATOM 768 O O . ASN A 1 101 ? 19.672 1.480 -19.029 1.00 82.56 101 ASN A O 1
ATOM 772 N N . VAL A 1 102 ? 21.157 3.157 -18.773 1.00 92.38 102 VAL A N 1
ATOM 773 C CA . VAL A 1 102 ? 20.252 4.081 -18.075 1.00 92.38 102 VAL A CA 1
ATOM 774 C C . VAL A 1 102 ? 19.261 4.648 -19.089 1.00 92.38 102 VAL A C 1
ATOM 776 O O . VAL A 1 102 ? 19.641 5.378 -20.002 1.00 92.38 102 VAL A O 1
ATOM 779 N N . LEU A 1 103 ? 17.987 4.277 -18.951 1.00 95.38 103 LEU A N 1
ATOM 780 C CA . LEU A 1 103 ? 16.909 4.723 -19.838 1.00 95.38 103 LEU A CA 1
ATOM 781 C C . LEU A 1 103 ? 16.072 5.837 -19.232 1.00 95.38 103 LEU A C 1
ATOM 783 O O . LEU A 1 103 ? 15.479 6.610 -19.982 1.00 95.38 103 LEU A O 1
ATOM 787 N N . ILE A 1 104 ? 15.993 5.913 -17.905 1.00 98.31 104 ILE A N 1
ATOM 788 C CA . ILE A 1 104 ? 15.261 6.975 -17.220 1.00 98.31 104 ILE A CA 1
ATOM 789 C C . ILE A 1 104 ? 16.142 7.656 -16.178 1.00 98.31 104 ILE A C 1
ATOM 791 O O . ILE A 1 104 ? 16.956 7.006 -15.524 1.00 98.31 104 ILE A O 1
ATOM 795 N N . GLY A 1 105 ? 15.970 8.966 -16.027 1.00 97.81 105 GLY A N 1
ATOM 796 C CA . GLY A 1 105 ? 16.708 9.761 -15.050 1.00 97.81 105 GLY A CA 1
ATOM 797 C C . GLY A 1 105 ? 16.306 9.507 -13.592 1.00 97.81 105 GLY A C 1
ATOM 798 O O . GLY A 1 105 ? 15.706 8.490 -13.230 1.00 97.81 105 GLY A O 1
ATOM 799 N N . ASN A 1 106 ? 16.635 10.473 -12.745 1.00 98.62 106 ASN A N 1
ATOM 800 C CA . ASN A 1 106 ? 16.403 10.452 -11.306 1.00 98.62 106 ASN A CA 1
ATOM 801 C C . ASN A 1 106 ? 14.923 10.672 -10.954 1.00 98.62 106 ASN A C 1
ATOM 803 O O . ASN A 1 106 ? 14.132 11.157 -11.767 1.00 98.62 106 ASN A O 1
ATOM 807 N N . PHE A 1 107 ? 14.548 10.390 -9.703 1.00 98.44 107 PHE A N 1
ATOM 808 C CA . PHE A 1 107 ? 13.233 10.735 -9.132 1.00 98.44 107 PHE A CA 1
ATOM 809 C C . PHE A 1 107 ? 12.024 10.183 -9.909 1.00 98.44 107 PHE A C 1
ATOM 811 O O . PHE A 1 107 ? 10.926 10.750 -9.866 1.00 98.44 107 PHE A O 1
ATOM 818 N N . ALA A 1 108 ? 12.197 9.075 -10.630 1.00 98.75 108 ALA A N 1
ATOM 819 C CA . ALA A 1 108 ? 11.067 8.383 -11.231 1.00 98.75 108 ALA A CA 1
ATOM 820 C C . ALA A 1 108 ? 10.084 7.926 -10.139 1.00 98.75 108 ALA A C 1
ATOM 822 O O . ALA A 1 108 ? 10.500 7.478 -9.070 1.00 98.75 108 ALA A O 1
ATOM 823 N N . LEU A 1 109 ? 8.783 8.046 -10.409 1.00 98.62 109 LEU A N 1
ATOM 824 C CA . LEU A 1 109 ? 7.680 7.755 -9.485 1.00 98.62 109 LEU A CA 1
ATOM 825 C C . LEU A 1 109 ? 7.665 8.593 -8.204 1.00 98.62 109 LEU A C 1
ATOM 827 O O . LEU A 1 109 ? 7.052 8.187 -7.214 1.00 98.62 109 LEU A O 1
ATOM 831 N N . PHE A 1 110 ? 8.294 9.772 -8.212 1.00 98.50 110 PHE A N 1
ATOM 832 C CA . PHE A 1 110 ? 8.289 10.633 -7.038 1.00 98.50 110 PHE A CA 1
ATOM 833 C C . PHE A 1 110 ? 6.862 10.968 -6.588 1.00 98.50 110 PHE A C 1
ATOM 835 O O . PHE A 1 110 ? 6.119 11.635 -7.311 1.00 98.50 110 PHE A O 1
ATOM 842 N N . GLY A 1 111 ? 6.480 10.500 -5.396 1.00 97.44 111 GLY A N 1
ATOM 843 C CA . GLY A 1 111 ? 5.150 10.734 -4.831 1.00 97.44 111 GLY A CA 1
ATOM 844 C C . GLY A 1 111 ? 4.007 10.086 -5.618 1.00 97.44 111 GLY A C 1
ATOM 845 O O . GLY A 1 111 ? 2.882 10.577 -5.549 1.00 97.44 111 GLY A O 1
ATOM 846 N N . ALA A 1 112 ? 4.277 9.052 -6.420 1.00 97.19 112 ALA A N 1
ATOM 847 C CA . ALA A 1 112 ? 3.235 8.347 -7.160 1.00 97.19 112 ALA A CA 1
ATOM 848 C C . ALA A 1 112 ? 2.260 7.650 -6.199 1.00 97.19 112 ALA A C 1
ATOM 850 O O . ALA A 1 112 ? 2.677 7.007 -5.236 1.00 97.19 112 ALA A O 1
ATOM 851 N N . THR A 1 113 ? 0.962 7.759 -6.463 1.00 94.56 113 THR A N 1
ATOM 852 C CA . THR A 1 113 ? -0.099 7.143 -5.652 1.00 94.56 113 THR A CA 1
ATOM 853 C C . THR A 1 113 ? -0.714 5.925 -6.330 1.00 94.56 113 THR A C 1
ATOM 855 O O . THR A 1 113 ? -1.439 5.177 -5.679 1.00 94.56 113 THR A O 1
ATOM 858 N N . GLY A 1 114 ? -0.396 5.685 -7.608 1.00 94.31 114 GLY A N 1
ATOM 859 C CA . GLY A 1 114 ? -0.993 4.603 -8.377 1.00 94.31 114 GLY A CA 1
ATOM 860 C C . GLY A 1 114 ? -0.367 4.328 -9.736 1.00 94.31 114 GLY A C 1
ATOM 861 O O . GLY A 1 114 ? 0.548 5.021 -10.166 1.00 94.31 114 GLY A O 1
ATOM 862 N N . GLY A 1 115 ? -0.894 3.319 -10.425 1.00 95.94 115 GLY A N 1
ATOM 863 C CA . GLY A 1 115 ? -0.511 2.928 -11.778 1.00 95.94 115 GLY A CA 1
ATOM 864 C C . GLY A 1 115 ? 0.742 2.057 -11.864 1.00 95.94 115 GLY A C 1
ATOM 865 O O . GLY A 1 115 ? 1.249 1.529 -10.872 1.00 95.94 115 GLY A O 1
ATOM 866 N N . ARG A 1 116 ? 1.201 1.822 -13.098 1.00 98.25 116 ARG A N 1
ATOM 867 C CA . ARG A 1 116 ? 2.208 0.801 -13.427 1.00 98.25 116 ARG A CA 1
ATOM 868 C C . ARG A 1 116 ? 3.342 1.375 -14.278 1.00 98.25 116 ARG A C 1
ATOM 870 O O . ARG A 1 116 ? 3.076 1.883 -15.365 1.00 98.25 116 ARG A O 1
ATOM 877 N N . LEU A 1 117 ? 4.592 1.190 -13.862 1.00 98.75 117 LEU A N 1
ATOM 878 C CA . LEU A 1 117 ? 5.790 1.542 -14.632 1.00 98.75 117 LEU A CA 1
ATOM 879 C C . LEU A 1 117 ? 6.614 0.292 -14.985 1.00 98.75 117 LEU A C 1
ATOM 881 O O . LEU A 1 117 ? 6.963 -0.511 -14.125 1.00 98.75 117 LEU A O 1
ATOM 885 N N . PHE A 1 118 ? 6.961 0.130 -16.258 1.00 98.75 118 PHE A N 1
ATOM 886 C CA . PHE A 1 118 ? 7.835 -0.942 -16.737 1.00 98.75 118 PHE A CA 1
ATOM 887 C C . PHE A 1 118 ? 9.010 -0.328 -17.493 1.00 98.75 118 PHE A C 1
ATOM 889 O O . PHE A 1 118 ? 8.781 0.387 -18.463 1.00 98.75 118 PHE A O 1
ATOM 896 N N . VAL A 1 119 ? 10.244 -0.606 -17.073 1.00 98.38 119 VAL A N 1
ATOM 897 C CA . VAL A 1 119 ? 11.458 -0.004 -17.649 1.00 98.38 119 VAL A CA 1
ATOM 898 C C . VAL A 1 119 ? 12.421 -1.100 -18.088 1.00 98.38 119 VAL A C 1
ATOM 900 O O . VAL A 1 119 ? 12.963 -1.805 -17.245 1.00 98.38 119 VAL A O 1
ATOM 903 N N . GLU A 1 120 ? 12.629 -1.248 -19.394 1.00 96.38 120 GLU A N 1
ATOM 904 C CA . GLU A 1 120 ? 13.568 -2.202 -20.018 1.00 96.38 120 GLU A CA 1
ATOM 905 C C . GLU A 1 120 ? 15.033 -1.723 -19.916 1.00 96.38 120 GLU A C 1
ATOM 907 O O . GLU A 1 120 ? 15.772 -1.686 -20.899 1.00 96.38 120 GLU A O 1
ATOM 912 N N . GLY A 1 121 ? 15.433 -1.235 -18.746 1.00 94.25 121 GLY A N 1
ATOM 913 C CA . GLY A 1 121 ? 16.737 -0.623 -18.517 1.00 94.25 121 GLY A CA 1
ATOM 914 C C . GLY A 1 121 ? 16.853 -0.043 -17.115 1.00 94.25 121 GLY A C 1
ATOM 915 O O . GLY A 1 121 ? 15.988 -0.276 -16.264 1.00 94.25 121 GLY A O 1
ATOM 916 N N . GLN A 1 122 ? 17.926 0.705 -16.875 1.00 96.94 122 GLN A N 1
ATOM 917 C CA . GLN A 1 122 ? 18.212 1.272 -15.561 1.00 96.94 122 GLN A CA 1
ATOM 918 C C . GLN A 1 122 ? 17.551 2.636 -15.368 1.00 96.94 122 GLN A C 1
ATOM 920 O O . GLN A 1 122 ? 17.335 3.395 -16.320 1.00 96.94 122 GLN A O 1
ATOM 925 N N . ALA A 1 123 ? 17.258 2.939 -14.113 1.00 98.31 123 ALA A N 1
ATOM 926 C CA . ALA A 1 123 ? 16.879 4.251 -13.633 1.00 98.31 123 ALA A CA 1
ATOM 927 C C . ALA A 1 123 ? 18.034 4.902 -12.867 1.00 98.31 123 ALA A C 1
ATOM 929 O O . ALA A 1 123 ? 18.878 4.207 -12.299 1.00 98.31 123 ALA A O 1
ATOM 930 N N . GLY A 1 124 ? 18.026 6.232 -12.810 1.00 97.94 124 GLY A N 1
ATOM 931 C CA . GLY A 1 124 ? 18.916 6.991 -11.939 1.00 97.94 124 GLY A CA 1
ATOM 932 C C . GLY A 1 124 ? 18.589 6.841 -10.448 1.00 97.94 124 GLY A C 1
ATOM 933 O O . GLY A 1 124 ? 17.922 5.901 -9.998 1.00 97.94 124 GLY A O 1
ATOM 934 N N . ASP A 1 125 ? 19.061 7.805 -9.669 1.00 98.50 125 ASP A N 1
ATOM 935 C CA . ASP A 1 125 ? 18.895 7.852 -8.221 1.00 98.50 125 ASP A CA 1
ATOM 936 C C . ASP A 1 125 ? 17.441 8.113 -7.811 1.00 98.50 125 ASP A C 1
ATOM 938 O O . ASP A 1 125 ? 16.640 8.723 -8.531 1.00 98.50 125 ASP A O 1
ATOM 942 N N . ARG A 1 126 ? 17.111 7.708 -6.582 1.00 98.56 126 ARG A N 1
ATOM 943 C CA . ARG A 1 126 ? 15.821 7.961 -5.921 1.00 98.56 126 ARG A CA 1
ATOM 944 C C . ARG A 1 126 ? 14.623 7.454 -6.714 1.00 98.56 126 ARG A C 1
ATOM 946 O O . ARG A 1 126 ? 13.540 8.040 -6.692 1.00 98.56 126 ARG A O 1
ATOM 953 N N . PHE A 1 127 ? 14.806 6.336 -7.404 1.00 98.81 127 PHE A N 1
ATOM 954 C CA . PHE A 1 127 ? 13.711 5.618 -8.034 1.00 98.81 127 PHE A CA 1
ATOM 955 C C . PHE A 1 127 ? 12.665 5.215 -6.985 1.00 98.81 127 PHE A C 1
ATOM 957 O O . PHE A 1 127 ? 12.997 4.558 -6.000 1.00 98.81 127 PHE A O 1
ATOM 964 N N . GLY A 1 128 ? 11.401 5.586 -7.182 1.00 98.44 128 GLY A N 1
ATOM 965 C CA . GLY A 1 128 ? 10.319 5.243 -6.256 1.00 98.44 128 GLY A CA 1
ATOM 966 C C . GLY A 1 128 ? 10.327 6.040 -4.950 1.00 98.44 128 GLY A C 1
ATOM 967 O O . GLY A 1 128 ? 9.707 5.606 -3.980 1.00 98.44 128 GLY A O 1
ATOM 968 N N . VAL A 1 129 ? 11.011 7.188 -4.899 1.00 98.19 129 VAL A N 1
ATOM 969 C CA . VAL A 1 129 ? 11.004 8.044 -3.706 1.00 98.19 129 VAL A CA 1
ATOM 970 C C . VAL A 1 129 ? 9.583 8.496 -3.359 1.00 98.19 129 VAL A C 1
ATOM 972 O O . VAL A 1 129 ? 8.847 8.989 -4.214 1.00 98.19 129 VAL A O 1
ATOM 975 N N . ARG A 1 130 ? 9.159 8.319 -2.105 1.00 98.25 130 ARG A N 1
ATOM 976 C CA . ARG A 1 130 ? 7.778 8.591 -1.658 1.00 98.25 130 ARG A CA 1
ATOM 977 C C . ARG A 1 130 ? 6.696 7.891 -2.487 1.00 98.25 130 ARG A C 1
ATOM 979 O O . ARG A 1 130 ? 5.548 8.343 -2.497 1.00 98.25 130 ARG A O 1
ATOM 986 N N . ASN A 1 131 ? 7.029 6.796 -3.177 1.00 98.31 131 ASN A N 1
ATOM 987 C CA . ASN A 1 131 ? 6.014 5.975 -3.821 1.00 98.31 131 ASN A CA 1
ATOM 988 C C . ASN A 1 131 ? 5.020 5.505 -2.750 1.00 98.31 131 ASN A C 1
ATOM 990 O O . ASN A 1 131 ? 5.404 4.968 -1.713 1.00 98.31 131 ASN A O 1
ATOM 994 N N . SER A 1 132 ? 3.750 5.797 -2.981 1.00 95.69 132 SER A N 1
ATOM 995 C CA . SER A 1 132 ? 2.654 5.565 -2.048 1.00 95.69 132 SER A CA 1
ATOM 996 C C . SER A 1 132 ? 1.645 4.563 -2.600 1.00 95.69 132 SER A C 1
ATOM 998 O O . SER A 1 132 ? 0.695 4.234 -1.900 1.00 95.69 132 SER A O 1
ATOM 1000 N N . GLY A 1 133 ? 1.827 4.039 -3.818 1.00 94.81 133 GLY A N 1
ATOM 1001 C CA . GLY A 1 133 ? 0.873 3.082 -4.391 1.00 94.81 133 GLY A CA 1
ATOM 1002 C C . GLY A 1 133 ? 1.125 2.627 -5.828 1.00 94.81 133 GLY A C 1
ATOM 1003 O O . GLY A 1 133 ? 0.363 1.804 -6.332 1.00 94.81 133 GLY A O 1
ATOM 1004 N N . ALA A 1 134 ? 2.172 3.107 -6.500 1.00 97.44 134 ALA A N 1
ATOM 1005 C CA . ALA A 1 134 ? 2.518 2.654 -7.842 1.00 97.44 134 ALA A CA 1
ATOM 1006 C C . ALA A 1 134 ? 3.249 1.303 -7.826 1.00 97.44 134 ALA A C 1
ATOM 1008 O O . ALA A 1 134 ? 4.029 0.986 -6.921 1.00 97.44 134 ALA A O 1
ATOM 1009 N N . PHE A 1 135 ? 3.012 0.524 -8.875 1.00 98.62 135 PHE A N 1
ATOM 1010 C CA . PHE A 1 135 ? 3.743 -0.695 -9.193 1.00 98.62 135 PHE A CA 1
ATOM 1011 C C . PHE A 1 135 ? 4.875 -0.398 -10.181 1.00 98.62 135 PHE A C 1
ATOM 1013 O O . PHE A 1 135 ? 4.653 0.313 -11.165 1.00 98.62 135 PHE A O 1
ATOM 1020 N N . ALA A 1 136 ? 6.055 -0.995 -9.993 1.00 98.75 136 ALA A N 1
ATOM 1021 C CA . ALA A 1 136 ? 7.151 -0.847 -10.939 1.00 98.75 136 ALA A CA 1
ATOM 1022 C C . ALA A 1 136 ? 8.029 -2.090 -11.118 1.00 98.75 136 ALA A C 1
ATOM 1024 O O . ALA A 1 136 ? 8.322 -2.796 -10.158 1.00 98.75 136 ALA A O 1
ATOM 1025 N N . VAL A 1 137 ? 8.516 -2.301 -12.345 1.00 98.81 137 VAL A N 1
ATOM 1026 C CA . VAL A 1 137 ? 9.607 -3.243 -12.651 1.00 98.81 137 VAL A CA 1
ATOM 1027 C C . VAL A 1 137 ? 10.678 -2.523 -13.470 1.00 98.81 137 VAL A C 1
ATOM 1029 O O . VAL A 1 137 ? 10.356 -1.950 -14.515 1.00 98.81 137 VAL A O 1
ATOM 1032 N N . VAL A 1 138 ? 11.928 -2.577 -13.011 1.00 98.69 138 VAL A N 1
ATOM 1033 C CA . VAL A 1 138 ? 13.091 -1.870 -13.577 1.00 98.69 138 VAL A CA 1
ATOM 1034 C C . VAL A 1 138 ? 14.330 -2.777 -13.584 1.00 98.69 138 VAL A C 1
ATOM 1036 O O . VAL A 1 138 ? 14.452 -3.669 -12.744 1.00 98.69 138 VAL A O 1
ATOM 1039 N N . GLU A 1 139 ? 15.249 -2.574 -14.530 1.00 97.62 139 GLU A N 1
ATOM 1040 C CA . GLU A 1 139 ? 16.457 -3.401 -14.711 1.00 97.62 139 GLU A CA 1
ATOM 1041 C C . GLU A 1 139 ? 17.731 -2.784 -14.120 1.00 97.62 139 GLU A C 1
ATOM 1043 O O . GLU A 1 139 ? 18.844 -3.114 -14.525 1.00 97.62 139 GLU A O 1
ATOM 1048 N N . GLY A 1 140 ? 17.572 -1.891 -13.153 1.00 97.50 140 GLY A N 1
ATOM 1049 C CA . GLY A 1 140 ? 18.646 -1.286 -12.379 1.00 97.50 140 GLY A CA 1
ATOM 1050 C C . GLY A 1 140 ? 18.206 0.049 -11.798 1.00 97.50 140 GLY A C 1
ATOM 1051 O O . GLY A 1 140 ? 17.377 0.743 -12.381 1.00 97.50 140 GLY A O 1
ATOM 1052 N N . VAL A 1 141 ? 18.743 0.414 -10.645 1.00 98.56 141 VAL A N 1
ATOM 1053 C CA . VAL A 1 141 ? 18.440 1.678 -9.965 1.00 98.56 141 VAL A CA 1
ATOM 1054 C C . VAL A 1 141 ? 19.717 2.288 -9.402 1.00 98.56 141 VAL A C 1
ATOM 1056 O O . VAL A 1 141 ? 20.662 1.568 -9.075 1.00 98.56 141 VAL A O 1
ATOM 1059 N N . GLY A 1 142 ? 19.737 3.610 -9.262 1.00 98.06 142 GLY A N 1
ATOM 1060 C CA . GLY A 1 142 ? 20.810 4.322 -8.576 1.00 98.06 142 GLY A CA 1
ATOM 1061 C C . GLY A 1 142 ? 20.716 4.244 -7.048 1.00 98.06 142 GLY A C 1
ATOM 1062 O O . GLY A 1 142 ? 20.145 3.314 -6.464 1.00 98.06 142 GLY A O 1
ATOM 1063 N N . ASP A 1 143 ? 21.286 5.248 -6.390 1.00 98.50 143 ASP A N 1
ATOM 1064 C CA . ASP A 1 143 ? 21.263 5.408 -4.939 1.00 98.50 143 ASP A CA 1
ATOM 1065 C C . ASP A 1 143 ? 19.855 5.758 -4.429 1.00 98.50 143 ASP A C 1
ATOM 1067 O O . ASP A 1 143 ? 19.064 6.422 -5.099 1.00 98.50 143 ASP A O 1
ATOM 1071 N N . PHE A 1 144 ? 19.551 5.353 -3.196 1.00 98.56 144 PHE A N 1
ATOM 1072 C CA . PHE A 1 144 ? 18.327 5.693 -2.463 1.00 98.56 144 PHE A CA 1
ATOM 1073 C C . PHE A 1 144 ? 17.027 5.254 -3.159 1.00 98.56 144 PHE A C 1
ATOM 1075 O O . PHE A 1 144 ? 15.996 5.922 -3.083 1.00 98.56 144 PHE A O 1
ATOM 1082 N N . ALA A 1 145 ? 17.048 4.111 -3.846 1.00 98.69 145 ALA A N 1
ATOM 1083 C CA . ALA A 1 145 ? 15.827 3.511 -4.375 1.00 98.69 145 ALA A CA 1
ATOM 1084 C C . ALA A 1 145 ? 14.820 3.213 -3.246 1.00 98.69 145 ALA A C 1
ATOM 1086 O O . ALA A 1 145 ? 15.202 2.749 -2.174 1.00 98.69 145 ALA A O 1
ATOM 1087 N N . CYS A 1 146 ? 13.534 3.459 -3.496 1.00 98.69 146 CYS A N 1
ATOM 1088 C CA . CYS A 1 146 ? 12.424 3.309 -2.544 1.00 98.69 146 CYS A CA 1
ATOM 1089 C C . CYS A 1 146 ? 12.561 4.152 -1.259 1.00 98.69 146 CYS A C 1
ATOM 1091 O O . CYS A 1 146 ? 11.982 3.811 -0.227 1.00 98.69 146 CYS A O 1
ATOM 1093 N N . GLU A 1 147 ? 13.319 5.253 -1.300 1.00 98.56 147 GLU A N 1
ATOM 1094 C CA . GLU A 1 147 ? 13.441 6.167 -0.162 1.00 98.56 147 GLU A CA 1
ATOM 1095 C C . GLU A 1 147 ? 12.069 6.758 0.220 1.00 98.56 147 GLU A C 1
ATOM 1097 O O . GLU A 1 147 ? 11.318 7.222 -0.638 1.00 98.56 147 GLU A O 1
ATOM 1102 N N . TYR A 1 148 ? 11.712 6.739 1.504 1.00 98.50 148 TYR A N 1
ATOM 1103 C CA . TYR A 1 148 ? 10.418 7.208 2.021 1.00 98.50 148 TYR A CA 1
ATOM 1104 C C . TYR A 1 148 ? 9.187 6.566 1.359 1.00 98.50 148 TYR A C 1
ATOM 1106 O O . TYR A 1 148 ? 8.109 7.161 1.361 1.00 98.50 148 TYR A O 1
ATOM 1114 N N . MET A 1 149 ? 9.325 5.382 0.755 1.00 98.44 149 MET A N 1
ATOM 1115 C CA . MET A 1 149 ? 8.198 4.652 0.174 1.00 98.44 149 MET A CA 1
ATOM 1116 C C . MET A 1 149 ? 7.200 4.258 1.278 1.00 98.44 149 MET A C 1
ATOM 1118 O O . MET A 1 149 ? 7.581 3.720 2.319 1.00 98.44 149 MET A O 1
ATOM 1122 N N . THR A 1 150 ? 5.921 4.558 1.057 1.00 96.38 150 THR A N 1
ATOM 1123 C CA . THR A 1 150 ? 4.807 4.327 1.998 1.00 96.38 150 THR A CA 1
ATOM 1124 C C . THR A 1 150 ? 3.758 3.361 1.437 1.00 96.38 150 THR A C 1
ATOM 1126 O O . THR A 1 150 ? 2.813 2.982 2.128 1.00 96.38 150 THR A O 1
ATOM 1129 N N . GLY A 1 151 ? 3.910 2.928 0.185 1.00 95.12 151 GLY A N 1
ATOM 1130 C CA . GLY A 1 151 ? 3.029 1.970 -0.468 1.00 95.12 151 GLY A CA 1
ATOM 1131 C C . GLY A 1 151 ? 3.498 1.641 -1.881 1.00 95.12 151 GLY A C 1
ATOM 1132 O O . GLY A 1 151 ? 4.424 2.255 -2.404 1.00 95.12 151 GLY A O 1
ATOM 1133 N N . GLY A 1 152 ? 2.840 0.677 -2.519 1.00 96.44 152 GLY A N 1
ATOM 1134 C CA . GLY A 1 152 ? 3.218 0.213 -3.852 1.00 96.44 152 GLY A CA 1
ATOM 1135 C C . GLY A 1 152 ? 4.099 -1.037 -3.831 1.00 96.44 152 GLY A C 1
ATOM 1136 O O . GLY A 1 152 ? 4.416 -1.581 -2.770 1.00 96.44 152 GLY A O 1
ATOM 1137 N N . VAL A 1 153 ? 4.494 -1.490 -5.020 1.00 98.62 153 VAL A N 1
ATOM 1138 C CA . VAL A 1 153 ? 5.386 -2.645 -5.194 1.00 98.62 153 VAL A CA 1
ATOM 1139 C C . VAL A 1 153 ? 6.474 -2.304 -6.208 1.00 98.62 153 VAL A C 1
ATOM 1141 O O . VAL A 1 153 ? 6.163 -1.891 -7.323 1.00 98.62 153 VAL A O 1
ATOM 1144 N N . VAL A 1 154 ? 7.744 -2.484 -5.845 1.00 98.88 154 VAL A N 1
ATOM 1145 C CA . VAL A 1 154 ? 8.893 -2.209 -6.726 1.00 98.88 154 VAL A CA 1
ATOM 1146 C C . VAL A 1 154 ? 9.732 -3.467 -6.908 1.00 98.88 154 VAL A C 1
ATOM 1148 O O . VAL A 1 154 ? 10.158 -4.080 -5.939 1.00 98.88 154 VAL A O 1
ATOM 1151 N N . ILE A 1 155 ? 10.002 -3.846 -8.152 1.00 98.88 155 ILE A N 1
ATOM 1152 C CA . ILE A 1 155 ? 10.875 -4.965 -8.497 1.00 98.88 155 ILE A CA 1
ATOM 1153 C C . ILE A 1 155 ? 12.069 -4.407 -9.258 1.00 98.88 155 ILE A C 1
ATOM 1155 O O . ILE A 1 155 ? 11.923 -3.918 -10.379 1.00 98.88 155 ILE A O 1
ATOM 1159 N N . ASN A 1 156 ? 13.253 -4.516 -8.667 1.00 98.75 156 ASN A N 1
ATOM 1160 C CA . ASN A 1 156 ? 14.503 -4.274 -9.364 1.00 98.75 156 ASN A CA 1
ATOM 1161 C C . ASN A 1 156 ? 15.164 -5.610 -9.706 1.00 98.75 156 ASN A C 1
ATOM 1163 O O . ASN A 1 156 ? 15.433 -6.428 -8.824 1.00 98.75 156 ASN A O 1
ATOM 1167 N N . ILE A 1 157 ? 15.437 -5.826 -10.991 1.00 98.12 157 ILE A N 1
ATOM 1168 C CA . ILE A 1 157 ? 16.131 -7.029 -11.461 1.00 98.12 157 ILE A CA 1
ATOM 1169 C C . ILE A 1 157 ? 17.594 -6.780 -11.834 1.00 98.12 157 ILE A C 1
ATOM 1171 O O . ILE A 1 157 ? 18.247 -7.704 -12.315 1.00 98.12 157 ILE A O 1
ATOM 1175 N N . GLY A 1 158 ? 18.114 -5.564 -11.651 1.00 95.19 158 GLY A N 1
ATOM 1176 C CA . GLY A 1 158 ? 19.491 -5.196 -11.988 1.00 95.19 158 GLY A CA 1
ATOM 1177 C C . GLY A 1 158 ? 20.290 -4.621 -10.827 1.00 95.19 158 GLY A C 1
ATOM 1178 O O . GLY A 1 158 ? 20.008 -4.902 -9.664 1.00 95.19 158 GLY A O 1
ATOM 1179 N N . GLY A 1 159 ? 21.306 -3.821 -11.162 1.00 95.19 159 GLY A N 1
ATOM 1180 C CA . GLY A 1 159 ? 22.157 -3.146 -10.182 1.00 95.19 159 GLY A CA 1
ATOM 1181 C C . GLY A 1 159 ? 21.376 -2.194 -9.273 1.00 95.19 159 GLY A C 1
ATOM 1182 O O . GLY A 1 159 ? 20.250 -1.802 -9.581 1.00 95.19 159 GLY A O 1
ATOM 1183 N N . TYR A 1 160 ? 21.963 -1.853 -8.132 1.00 97.25 160 TYR A N 1
ATOM 1184 C CA . TYR A 1 160 ? 21.376 -0.953 -7.142 1.00 97.25 160 TYR A CA 1
ATOM 1185 C C . TYR A 1 160 ? 22.474 -0.175 -6.415 1.00 97.25 160 TYR A C 1
ATOM 1187 O O . TYR A 1 160 ? 23.576 -0.688 -6.193 1.00 97.25 160 TYR A O 1
ATOM 1195 N N . GLY A 1 161 ? 22.161 1.062 -6.034 1.00 96.56 161 GLY A N 1
ATOM 1196 C CA . GLY A 1 161 ? 23.030 1.908 -5.227 1.00 96.56 161 GLY A CA 1
ATOM 1197 C C . GLY A 1 161 ? 22.912 1.662 -3.717 1.00 96.56 161 GLY A C 1
ATOM 1198 O O . GLY A 1 161 ? 22.379 0.651 -3.248 1.00 96.56 161 GLY A O 1
ATOM 1199 N N . LYS A 1 162 ? 23.434 2.597 -2.919 1.00 97.19 162 LYS A N 1
ATOM 1200 C CA . LYS A 1 162 ? 23.330 2.574 -1.445 1.00 97.19 162 LYS A CA 1
ATOM 1201 C C . LYS A 1 162 ? 21.975 3.098 -0.962 1.00 97.19 162 LYS A C 1
ATOM 1203 O O . LYS A 1 162 ? 21.294 3.825 -1.673 1.00 97.19 162 LYS A O 1
ATOM 1208 N N . GLY A 1 163 ? 21.620 2.808 0.289 1.00 97.44 163 GLY A N 1
ATOM 1209 C CA . GLY A 1 163 ? 20.466 3.423 0.953 1.00 97.44 163 GLY A CA 1
ATOM 1210 C C . GLY A 1 163 ? 19.113 2.930 0.438 1.00 97.44 163 GLY A C 1
ATOM 1211 O O . GLY A 1 163 ? 18.127 3.658 0.536 1.00 97.44 163 GLY A O 1
ATOM 1212 N N . PHE A 1 164 ? 19.055 1.714 -0.113 1.00 98.62 164 PHE A N 1
ATOM 1213 C CA . PHE A 1 164 ? 17.805 1.132 -0.605 1.00 98.62 164 PHE A CA 1
ATOM 1214 C C . PHE A 1 164 ? 16.779 1.055 0.538 1.00 98.62 164 PHE A C 1
ATOM 1216 O O . PHE A 1 164 ? 17.052 0.474 1.590 1.00 98.62 164 PHE A O 1
ATOM 1223 N N . GLY A 1 165 ? 15.595 1.628 0.337 1.00 98.44 165 GLY A N 1
ATOM 1224 C CA . GLY A 1 165 ? 14.500 1.613 1.304 1.00 98.44 165 GLY A CA 1
ATOM 1225 C C . GLY A 1 165 ? 14.729 2.514 2.519 1.00 98.44 165 GLY A C 1
ATOM 1226 O O . GLY A 1 165 ? 14.117 2.288 3.559 1.00 98.44 165 GLY A O 1
ATOM 1227 N N . ASN A 1 166 ? 15.617 3.510 2.443 1.00 98.50 166 ASN A N 1
ATOM 1228 C CA . ASN A 1 166 ? 15.820 4.440 3.554 1.00 98.50 166 ASN A CA 1
ATOM 1229 C C . ASN A 1 166 ? 14.531 5.215 3.881 1.00 98.50 166 ASN A C 1
ATOM 1231 O O . ASN A 1 166 ? 13.920 5.809 3.000 1.00 98.50 166 ASN A O 1
ATOM 1235 N N . GLY A 1 167 ? 14.079 5.172 5.134 1.00 98.25 167 GLY A N 1
ATOM 1236 C CA . GLY A 1 167 ? 12.804 5.764 5.548 1.00 98.25 167 GLY A CA 1
ATOM 1237 C C . GLY A 1 167 ? 11.560 5.073 4.975 1.00 98.25 167 GLY A C 1
ATOM 1238 O O . GLY A 1 167 ? 10.466 5.620 5.091 1.00 98.25 167 GLY A O 1
ATOM 1239 N N . MET A 1 168 ? 11.696 3.901 4.344 1.00 98.38 168 MET A N 1
ATOM 1240 C CA . MET A 1 168 ? 10.565 3.133 3.821 1.00 98.38 168 MET A CA 1
ATOM 1241 C C . MET A 1 168 ? 9.686 2.629 4.973 1.00 98.38 168 MET A C 1
ATOM 1243 O O . MET A 1 168 ? 10.140 1.861 5.821 1.00 98.38 168 MET A O 1
ATOM 1247 N N . SER A 1 169 ? 8.421 3.044 4.986 1.00 97.25 169 SER A N 1
ATOM 1248 C CA . SER A 1 169 ? 7.430 2.691 6.013 1.00 97.25 169 SER A CA 1
ATOM 1249 C C . SER A 1 169 ? 6.254 1.877 5.468 1.00 97.25 169 SER A C 1
ATOM 1251 O O . SER A 1 169 ? 5.471 1.339 6.250 1.00 97.25 169 SER A O 1
ATOM 1253 N N . GLY A 1 170 ? 6.144 1.722 4.145 1.00 95.25 170 GLY A N 1
ATOM 1254 C CA . GLY A 1 170 ? 5.085 0.942 3.512 1.00 95.25 170 GLY A CA 1
ATOM 1255 C C . GLY A 1 170 ? 5.439 0.449 2.110 1.00 95.25 170 GLY A C 1
ATOM 1256 O O . GLY A 1 170 ? 6.354 0.957 1.467 1.00 95.25 170 GLY A O 1
ATOM 1257 N N . GLY A 1 171 ? 4.689 -0.546 1.636 1.00 96.25 171 GLY A N 1
ATOM 1258 C CA . GLY A 1 171 ? 4.895 -1.199 0.342 1.00 96.25 171 GLY A CA 1
ATOM 1259 C C . GLY A 1 171 ? 5.844 -2.394 0.413 1.00 96.25 171 GLY A C 1
ATOM 1260 O O . GLY A 1 171 ? 6.305 -2.777 1.485 1.00 96.25 171 GLY A O 1
ATOM 1261 N N . VAL A 1 172 ? 6.118 -3.008 -0.739 1.00 98.50 172 VAL A N 1
ATOM 1262 C CA . VAL A 1 172 ? 6.990 -4.189 -0.848 1.00 98.50 172 VAL A CA 1
ATOM 1263 C C . VAL A 1 172 ? 8.007 -3.978 -1.961 1.00 98.50 172 VAL A C 1
ATOM 1265 O O . VAL A 1 172 ? 7.643 -3.562 -3.061 1.00 98.50 172 VAL A O 1
ATOM 1268 N N . ALA A 1 173 ? 9.274 -4.297 -1.705 1.00 98.75 173 ALA A N 1
ATOM 1269 C CA . ALA A 1 173 ? 10.303 -4.268 -2.735 1.00 98.75 173 ALA A CA 1
ATOM 1270 C C . ALA A 1 173 ? 10.952 -5.641 -2.940 1.00 98.75 173 ALA A C 1
ATOM 1272 O O . ALA A 1 173 ? 11.133 -6.414 -2.001 1.00 98.75 173 ALA A O 1
ATOM 1273 N N . PHE A 1 174 ? 11.315 -5.928 -4.185 1.00 98.81 174 PHE A N 1
ATOM 1274 C CA . PHE A 1 174 ? 12.054 -7.113 -4.588 1.00 98.81 174 PHE A CA 1
ATOM 1275 C C . PHE A 1 174 ? 13.363 -6.690 -5.238 1.00 98.81 174 PHE A C 1
ATOM 1277 O O . PHE A 1 174 ? 13.369 -5.823 -6.114 1.00 98.81 174 PHE A O 1
ATOM 1284 N N . GLN A 1 175 ? 14.450 -7.346 -4.851 1.00 98.69 175 GLN A N 1
ATOM 1285 C CA . GLN A 1 175 ? 15.766 -7.139 -5.438 1.00 98.69 175 GLN A CA 1
ATOM 1286 C C . GLN A 1 175 ? 16.325 -8.471 -5.929 1.00 98.69 175 GLN A C 1
ATOM 1288 O O . GLN A 1 175 ? 16.475 -9.396 -5.136 1.00 98.69 175 GLN A O 1
ATOM 1293 N N . TYR A 1 176 ? 16.670 -8.561 -7.212 1.00 98.50 176 TYR A N 1
ATOM 1294 C CA . TYR A 1 176 ? 17.510 -9.644 -7.724 1.00 98.50 176 TYR A CA 1
ATOM 1295 C C . TYR A 1 176 ? 18.981 -9.331 -7.441 1.00 98.50 176 TYR A C 1
ATOM 1297 O O . TYR A 1 176 ? 19.518 -8.358 -7.971 1.00 98.50 176 TYR A O 1
ATOM 1305 N N . ASP A 1 177 ? 19.635 -10.123 -6.604 1.00 97.69 177 ASP A N 1
ATOM 1306 C CA . ASP A 1 177 ? 21.023 -9.920 -6.202 1.00 97.69 177 ASP A CA 1
ATOM 1307 C C . ASP A 1 177 ? 21.777 -11.253 -6.043 1.00 97.69 177 ASP A C 1
ATOM 1309 O O . ASP A 1 177 ? 21.905 -11.783 -4.936 1.00 97.69 177 ASP A O 1
ATOM 1313 N N . PRO A 1 178 ? 22.362 -11.766 -7.137 1.00 95.50 178 PRO A N 1
ATOM 1314 C CA . PRO A 1 178 ? 23.236 -12.938 -7.087 1.00 95.50 178 PRO A CA 1
ATOM 1315 C C . PRO A 1 178 ? 24.500 -12.745 -6.241 1.00 95.50 178 PRO A C 1
ATOM 1317 O O . PRO A 1 178 ? 25.127 -13.721 -5.837 1.00 95.50 178 PRO A O 1
ATOM 1320 N N . SER A 1 179 ? 24.908 -11.498 -5.973 1.00 94.75 179 SER A N 1
ATOM 1321 C CA . SER A 1 179 ? 26.107 -11.210 -5.178 1.00 94.75 179 SER A CA 1
ATOM 1322 C C . SER A 1 179 ? 25.857 -11.256 -3.668 1.00 94.75 179 SER A C 1
ATOM 1324 O O . SER A 1 179 ? 26.813 -11.308 -2.896 1.00 94.75 179 SER A O 1
ATOM 1326 N N . GLY A 1 180 ? 24.588 -11.233 -3.249 1.00 95.38 180 GLY A N 1
ATOM 1327 C CA . GLY A 1 180 ? 24.160 -11.282 -1.853 1.00 95.38 180 GLY A CA 1
ATOM 1328 C C . GLY A 1 180 ? 24.532 -10.058 -1.008 1.00 95.38 180 GLY A C 1
ATOM 1329 O O . GLY A 1 180 ? 24.554 -10.152 0.218 1.00 95.38 180 GLY A O 1
ATOM 1330 N N . LYS A 1 181 ? 24.828 -8.916 -1.638 1.00 96.44 181 LYS A N 1
ATOM 1331 C CA . LYS A 1 181 ? 25.261 -7.663 -0.998 1.00 96.44 181 LYS A CA 1
ATOM 1332 C C . LYS A 1 181 ? 24.116 -6.718 -0.632 1.00 96.44 181 LYS A C 1
ATOM 1334 O O . LYS A 1 181 ? 24.355 -5.698 0.015 1.00 96.44 181 LYS A O 1
ATOM 1339 N N . ILE A 1 182 ? 22.875 -6.979 -1.050 1.00 97.38 182 ILE A N 1
ATOM 1340 C CA . ILE A 1 182 ? 21.743 -6.072 -0.792 1.00 97.38 182 ILE A CA 1
ATOM 1341 C C . ILE A 1 182 ? 21.499 -5.854 0.705 1.00 97.38 182 ILE A C 1
ATOM 1343 O O . ILE A 1 182 ? 21.178 -4.739 1.105 1.00 97.38 182 ILE A O 1
ATOM 1347 N N . SER A 1 183 ? 21.738 -6.860 1.548 1.00 94.38 183 SER A N 1
ATOM 1348 C CA . SER A 1 183 ? 21.612 -6.764 3.013 1.00 94.38 183 SER A CA 1
ATOM 1349 C C . SER A 1 183 ? 22.548 -5.722 3.651 1.00 94.38 183 SER A C 1
ATOM 1351 O O . SER A 1 183 ? 22.260 -5.217 4.738 1.00 94.38 183 SER A O 1
ATOM 1353 N N . GLU A 1 184 ? 23.650 -5.370 2.981 1.00 95.19 184 GLU A N 1
ATOM 1354 C CA . GLU A 1 184 ? 24.590 -4.317 3.391 1.00 95.19 184 GLU A CA 1
ATOM 1355 C C . GLU A 1 184 ? 24.236 -2.943 2.803 1.00 95.19 184 GLU A C 1
ATOM 1357 O O . GLU A 1 184 ? 24.698 -1.916 3.299 1.00 95.19 184 GLU A O 1
ATOM 1362 N N . ARG A 1 185 ? 23.436 -2.912 1.731 1.00 96.56 185 ARG A N 1
ATOM 1363 C CA . ARG A 1 185 ? 23.102 -1.699 0.968 1.00 96.56 185 ARG A CA 1
ATOM 1364 C C . ARG A 1 185 ? 21.697 -1.173 1.248 1.00 96.56 185 ARG A C 1
ATOM 1366 O O . ARG A 1 185 ? 21.437 -0.001 0.966 1.00 96.56 185 ARG A O 1
ATOM 1373 N N . CYS A 1 186 ? 20.805 -1.995 1.797 1.00 97.31 186 CYS A N 1
ATOM 1374 C CA . CYS A 1 186 ? 19.482 -1.572 2.241 1.00 97.31 186 CYS A CA 1
ATOM 1375 C C . CYS A 1 186 ? 19.510 -0.954 3.646 1.00 97.31 186 CYS A C 1
ATOM 1377 O O . CYS A 1 186 ? 20.366 -1.280 4.471 1.00 97.31 186 CYS A O 1
ATOM 1379 N N . SER A 1 187 ? 18.543 -0.084 3.938 1.00 97.44 187 SER A N 1
ATOM 1380 C CA . SER A 1 187 ? 18.399 0.526 5.260 1.00 97.44 187 SER A CA 1
ATOM 1381 C C . SER A 1 187 ? 17.993 -0.508 6.307 1.00 97.44 187 SER A C 1
ATOM 1383 O O . SER A 1 187 ? 16.845 -0.952 6.362 1.00 97.44 187 SER A O 1
ATOM 1385 N N . LYS A 1 188 ? 18.934 -0.853 7.189 1.00 96.19 188 LYS A N 1
ATOM 1386 C CA . LYS A 1 188 ? 18.676 -1.760 8.314 1.00 96.19 188 LYS A CA 1
ATOM 1387 C C . LYS A 1 188 ? 17.692 -1.178 9.322 1.00 96.19 188 LYS A C 1
ATOM 1389 O O . LYS A 1 188 ? 17.096 -1.948 10.067 1.00 96.19 188 LYS A O 1
ATOM 1394 N N . ASP A 1 189 ? 17.491 0.136 9.336 1.00 96.31 189 ASP A N 1
ATOM 1395 C CA . ASP A 1 189 ? 16.562 0.803 10.253 1.00 96.31 189 ASP A CA 1
ATOM 1396 C C . ASP A 1 189 ? 15.125 0.773 9.737 1.00 96.31 189 ASP A C 1
ATOM 1398 O O . ASP A 1 189 ? 14.183 0.783 10.523 1.00 96.31 189 ASP A O 1
ATOM 1402 N N . SER A 1 190 ? 14.944 0.699 8.418 1.00 97.81 190 SER A N 1
ATOM 1403 C CA . SER A 1 190 ? 13.629 0.847 7.790 1.00 97.81 190 SER A CA 1
ATOM 1404 C C . SER A 1 190 ? 13.051 -0.465 7.270 1.00 97.81 190 SER A C 1
ATOM 1406 O O . SER A 1 190 ? 11.838 -0.647 7.328 1.00 97.81 190 SER A O 1
ATOM 1408 N N . VAL A 1 191 ? 13.879 -1.404 6.800 1.00 98.25 191 VAL A N 1
ATOM 1409 C CA . VAL A 1 191 ? 13.398 -2.631 6.146 1.00 98.25 191 VAL A CA 1
ATOM 1410 C C . VAL A 1 191 ? 13.964 -3.906 6.767 1.00 98.25 191 VAL A C 1
ATOM 1412 O O . VAL A 1 191 ? 15.091 -3.954 7.258 1.00 98.25 191 VAL A O 1
ATOM 1415 N N . ILE A 1 192 ? 13.167 -4.970 6.711 1.00 97.75 192 ILE A N 1
ATOM 1416 C CA . ILE A 1 192 ? 13.608 -6.350 6.894 1.00 97.75 192 ILE A CA 1
ATOM 1417 C C . ILE A 1 192 ? 13.869 -6.930 5.507 1.00 97.75 192 ILE A C 1
ATOM 1419 O O . ILE A 1 192 ? 12.962 -7.006 4.679 1.00 97.75 192 ILE A O 1
ATOM 1423 N N . CYS A 1 193 ? 15.115 -7.336 5.264 1.00 97.25 193 CYS A N 1
ATOM 1424 C CA . CYS A 1 193 ? 15.560 -7.930 4.008 1.00 97.25 193 CYS A CA 1
ATOM 1425 C C . CYS A 1 193 ? 15.662 -9.452 4.164 1.00 97.25 193 CYS A C 1
ATOM 1427 O O . CYS A 1 193 ? 16.447 -9.946 4.975 1.00 97.25 193 CYS A O 1
ATOM 1429 N N . ARG A 1 194 ? 14.853 -10.203 3.410 1.00 96.06 194 ARG A N 1
ATOM 1430 C CA . ARG A 1 194 ? 14.785 -11.670 3.469 1.00 96.06 194 ARG A CA 1
ATOM 1431 C C . ARG A 1 194 ? 15.138 -12.269 2.120 1.00 96.06 194 ARG A C 1
ATOM 1433 O O . ARG A 1 194 ? 14.494 -11.954 1.126 1.00 96.06 194 ARG A O 1
ATOM 1440 N N . ARG A 1 195 ? 16.115 -13.171 2.089 1.00 96.50 195 ARG A N 1
ATOM 1441 C CA . ARG A 1 195 ? 16.416 -13.968 0.894 1.00 96.50 195 ARG A CA 1
ATOM 1442 C C . ARG A 1 195 ? 15.331 -15.030 0.688 1.00 96.50 195 ARG A C 1
ATOM 1444 O O . ARG A 1 195 ? 14.813 -15.564 1.668 1.00 96.50 195 ARG A O 1
ATOM 1451 N N . PHE A 1 196 ? 14.995 -15.348 -0.561 1.00 96.31 196 PHE A N 1
ATOM 1452 C CA . PHE A 1 196 ? 14.086 -16.462 -0.865 1.00 96.31 196 PHE A CA 1
ATOM 1453 C C . PHE A 1 196 ? 14.743 -17.838 -0.733 1.00 96.31 196 PHE A C 1
ATOM 1455 O O . PHE A 1 196 ? 14.041 -18.806 -0.450 1.00 96.31 196 PHE A O 1
ATOM 1462 N N . ALA A 1 197 ? 16.065 -17.932 -0.904 1.00 92.00 197 ALA A N 1
ATOM 1463 C CA . ALA A 1 197 ? 16.798 -19.177 -0.698 1.00 92.00 197 ALA A CA 1
ATOM 1464 C C . ALA A 1 197 ? 16.558 -19.733 0.715 1.00 92.00 197 ALA A C 1
ATOM 1466 O O . ALA A 1 197 ? 16.749 -19.023 1.704 1.00 92.00 197 ALA A O 1
ATOM 1467 N N . GLY A 1 198 ? 16.142 -20.999 0.802 1.00 80.94 198 GLY A N 1
ATOM 1468 C CA . GLY A 1 198 ? 15.863 -21.684 2.070 1.00 80.94 198 GLY A CA 1
ATOM 1469 C C . GLY A 1 198 ? 14.631 -21.173 2.829 1.00 80.94 198 GLY A C 1
ATOM 1470 O O . GLY A 1 198 ? 14.392 -21.600 3.955 1.00 80.94 198 GLY A O 1
ATOM 1471 N N . ALA A 1 199 ? 13.848 -20.259 2.248 1.00 78.69 199 ALA A N 1
ATOM 1472 C CA . ALA A 1 199 ? 12.665 -19.708 2.891 1.00 78.69 199 ALA A CA 1
ATOM 1473 C C . ALA A 1 199 ? 11.436 -20.586 2.613 1.00 78.69 199 ALA A C 1
ATOM 1475 O O . ALA A 1 199 ? 10.747 -20.402 1.611 1.00 78.69 199 ALA A O 1
ATOM 1476 N N . ASP A 1 200 ? 11.143 -21.506 3.529 1.00 81.56 200 ASP A N 1
ATOM 1477 C CA . ASP A 1 200 ? 10.000 -22.416 3.430 1.00 81.56 200 ASP A CA 1
ATOM 1478 C C . ASP A 1 200 ? 8.852 -21.954 4.339 1.00 81.56 200 ASP A C 1
ATOM 1480 O O . ASP A 1 200 ? 8.756 -22.288 5.518 1.00 81.56 200 ASP A O 1
ATOM 1484 N N . SER A 1 201 ? 8.016 -21.058 3.819 1.00 93.31 201 SER A N 1
ATOM 1485 C CA . SER A 1 201 ? 6.773 -20.661 4.484 1.00 93.31 201 SER A CA 1
ATOM 1486 C C . SER A 1 201 ? 5.739 -20.284 3.437 1.00 93.31 201 SER A C 1
ATOM 1488 O O . SER A 1 201 ? 6.097 -19.687 2.421 1.00 93.31 201 SER A O 1
ATOM 1490 N N . GLU A 1 202 ? 4.459 -20.533 3.724 1.00 95.12 202 GLU A N 1
ATOM 1491 C CA . GLU A 1 202 ? 3.339 -20.196 2.831 1.00 95.12 202 GLU A CA 1
ATOM 1492 C C . GLU A 1 202 ? 3.416 -18.743 2.329 1.00 95.12 202 GLU A C 1
ATOM 1494 O O . GLU A 1 202 ? 3.265 -18.480 1.137 1.00 95.12 202 GLU A O 1
ATOM 1499 N N . PHE A 1 203 ? 3.755 -17.808 3.226 1.00 96.25 203 PHE A N 1
ATOM 1500 C CA . PHE A 1 203 ? 3.958 -16.398 2.892 1.00 96.25 203 PHE A CA 1
ATOM 1501 C C . PHE A 1 203 ? 5.045 -16.195 1.826 1.00 96.25 203 PHE A C 1
ATOM 1503 O O . PHE A 1 203 ? 4.829 -15.491 0.842 1.00 96.25 203 PHE A O 1
ATOM 1510 N N . MET A 1 204 ? 6.216 -16.815 1.998 1.00 96.75 204 MET A N 1
ATOM 1511 C CA . MET A 1 204 ? 7.326 -16.663 1.052 1.00 96.75 204 MET A CA 1
ATOM 1512 C C . MET A 1 204 ? 6.991 -17.313 -0.291 1.00 96.75 204 MET A C 1
ATOM 1514 O O . MET A 1 204 ? 7.213 -16.695 -1.330 1.00 96.75 204 MET A O 1
ATOM 1518 N N . THR A 1 205 ? 6.364 -18.491 -0.290 1.00 96.31 205 THR A N 1
ATOM 1519 C CA . THR A 1 205 ? 5.886 -19.154 -1.512 1.00 96.31 205 THR A CA 1
ATOM 1520 C C . THR A 1 205 ? 4.860 -18.300 -2.262 1.00 96.31 205 THR A C 1
ATOM 1522 O O . THR A 1 205 ? 4.925 -18.185 -3.488 1.00 96.31 205 THR A O 1
ATOM 1525 N N . ALA A 1 206 ? 3.926 -17.658 -1.557 1.00 97.56 206 ALA A N 1
ATOM 1526 C CA . ALA A 1 206 ? 2.963 -16.742 -2.165 1.00 97.56 206 ALA A CA 1
ATOM 1527 C C . ALA A 1 206 ? 3.660 -15.520 -2.793 1.00 97.56 206 ALA A C 1
ATOM 1529 O O . ALA A 1 206 ? 3.362 -15.162 -3.935 1.00 97.56 206 ALA A O 1
ATOM 1530 N N . GLN A 1 207 ? 4.656 -14.937 -2.115 1.00 98.31 207 GLN A N 1
ATOM 1531 C CA . GLN A 1 207 ? 5.444 -13.823 -2.659 1.00 98.31 207 GLN A CA 1
ATOM 1532 C C . GLN A 1 207 ? 6.250 -14.222 -3.905 1.00 98.31 207 GLN A C 1
ATOM 1534 O O . GLN A 1 207 ? 6.313 -13.449 -4.860 1.00 98.31 207 GLN A O 1
ATOM 1539 N N . GLN A 1 208 ? 6.810 -15.436 -3.956 1.00 97.75 208 GLN A N 1
ATOM 1540 C CA . GLN A 1 208 ? 7.479 -15.953 -5.160 1.00 97.75 208 GLN A CA 1
ATOM 1541 C C . GLN A 1 208 ? 6.505 -16.070 -6.343 1.00 97.75 208 GLN A C 1
ATOM 1543 O O . GLN A 1 208 ? 6.843 -15.696 -7.469 1.00 97.75 208 GLN A O 1
ATOM 1548 N N . LYS A 1 209 ? 5.273 -16.544 -6.101 1.00 97.31 209 LYS A N 1
ATOM 1549 C CA . LYS A 1 209 ? 4.220 -16.618 -7.131 1.00 97.31 209 LYS A CA 1
ATOM 1550 C C . LYS A 1 209 ? 3.832 -15.226 -7.645 1.00 97.31 209 LYS A C 1
ATOM 1552 O O . LYS A 1 209 ? 3.686 -15.052 -8.858 1.00 97.31 209 LYS A O 1
ATOM 1557 N N . ALA A 1 210 ? 3.718 -14.237 -6.756 1.00 98.31 210 ALA A N 1
ATOM 1558 C CA . ALA A 1 210 ? 3.463 -12.846 -7.135 1.00 98.31 210 ALA A CA 1
ATOM 1559 C C . ALA A 1 210 ? 4.615 -12.273 -7.973 1.00 98.31 210 ALA A C 1
ATOM 1561 O O . ALA A 1 210 ? 4.383 -11.769 -9.074 1.00 98.31 210 ALA A O 1
ATOM 1562 N N . LEU A 1 211 ? 5.863 -12.463 -7.532 1.00 98.62 211 LEU A N 1
ATOM 1563 C CA . LEU A 1 211 ? 7.058 -12.057 -8.273 1.00 98.62 211 LEU A CA 1
ATOM 1564 C C . LEU A 1 211 ? 7.088 -12.651 -9.688 1.00 98.62 211 LEU A C 1
ATOM 1566 O O . LEU A 1 211 ? 7.313 -11.926 -10.660 1.00 98.62 211 LEU A O 1
ATOM 1570 N N . LEU A 1 212 ? 6.779 -13.942 -9.835 1.00 98.19 212 LEU A N 1
ATOM 1571 C CA . LEU A 1 212 ? 6.695 -14.598 -11.140 1.00 98.19 212 LEU A CA 1
ATOM 1572 C C . LEU A 1 212 ? 5.670 -13.915 -12.063 1.00 98.19 212 LEU A C 1
ATOM 1574 O O . LEU A 1 212 ? 5.935 -13.718 -13.255 1.00 98.19 212 LEU A O 1
ATOM 1578 N N . ARG A 1 213 ? 4.501 -13.526 -11.536 1.00 98.19 213 ARG A N 1
ATOM 1579 C CA . ARG A 1 213 ? 3.482 -12.779 -12.295 1.00 98.19 213 ARG A CA 1
ATOM 1580 C C . ARG A 1 213 ? 3.965 -11.382 -12.675 1.00 98.19 213 ARG A C 1
ATOM 1582 O O . ARG A 1 213 ? 3.754 -10.976 -13.820 1.00 98.19 213 ARG A O 1
ATOM 1589 N N . TYR A 1 214 ? 4.652 -10.674 -11.780 1.00 98.62 214 TYR A N 1
ATOM 1590 C CA . TYR A 1 214 ? 5.215 -9.348 -12.058 1.00 98.62 214 TYR A CA 1
ATOM 1591 C C . TYR A 1 214 ? 6.262 -9.387 -13.171 1.00 98.62 214 TYR A C 1
ATOM 1593 O O . TYR A 1 214 ? 6.200 -8.589 -14.109 1.00 98.62 214 TYR A O 1
ATOM 1601 N N . LEU A 1 215 ? 7.168 -10.364 -13.130 1.00 98.56 215 LEU A N 1
ATOM 1602 C CA . LEU A 1 215 ? 8.176 -10.568 -14.168 1.00 98.56 215 LEU A CA 1
ATOM 1603 C C . LEU A 1 215 ? 7.522 -10.902 -15.514 1.00 98.56 215 LEU A C 1
ATOM 1605 O O . LEU A 1 215 ? 7.813 -10.261 -16.524 1.00 98.56 215 LEU A O 1
ATOM 1609 N N . LYS A 1 216 ? 6.550 -11.823 -15.545 1.00 98.00 216 LYS A N 1
ATOM 1610 C CA . LYS A 1 216 ? 5.770 -12.114 -16.764 1.00 98.00 216 LYS A CA 1
ATOM 1611 C C . LYS A 1 216 ? 5.052 -10.868 -17.297 1.00 98.00 216 LYS A C 1
ATOM 1613 O O . LYS A 1 216 ? 5.023 -10.645 -18.510 1.00 98.00 216 LYS A O 1
ATOM 1618 N N . ALA A 1 217 ? 4.499 -10.038 -16.410 1.00 97.62 217 ALA A N 1
ATOM 1619 C CA . ALA A 1 217 ? 3.836 -8.788 -16.766 1.00 97.62 217 ALA A CA 1
ATOM 1620 C C . ALA A 1 217 ? 4.801 -7.759 -17.372 1.00 97.62 217 ALA A C 1
ATOM 1622 O O . ALA A 1 217 ? 4.396 -7.065 -18.311 1.00 97.62 217 ALA A O 1
ATOM 1623 N N . HIS A 1 218 ? 6.037 -7.685 -16.870 1.00 98.25 218 HIS A N 1
ATOM 1624 C CA . HIS A 1 218 ? 7.107 -6.872 -17.441 1.00 98.25 218 HIS A CA 1
ATOM 1625 C C . HIS A 1 218 ? 7.534 -7.402 -18.809 1.00 98.25 218 HIS A C 1
ATOM 1627 O O . HIS A 1 218 ? 7.416 -6.676 -19.792 1.00 98.25 218 HIS A O 1
ATOM 1633 N N . ARG A 1 219 ? 7.883 -8.693 -18.916 1.00 96.25 219 ARG A N 1
ATOM 1634 C CA . ARG A 1 219 ? 8.286 -9.329 -20.183 1.00 96.25 219 ARG A CA 1
ATOM 1635 C C . ARG A 1 219 ? 7.264 -9.119 -21.294 1.00 96.25 219 ARG A C 1
ATOM 1637 O O . ARG A 1 219 ? 7.648 -8.808 -22.412 1.00 96.25 219 ARG A O 1
ATOM 1644 N N . ARG A 1 220 ? 5.968 -9.261 -20.999 1.00 96.56 220 ARG A N 1
ATOM 1645 C CA . ARG A 1 220 ? 4.894 -9.046 -21.986 1.00 96.56 220 ARG A CA 1
ATOM 1646 C C . ARG A 1 220 ? 4.860 -7.616 -22.536 1.00 96.56 220 ARG A C 1
ATOM 1648 O O . ARG A 1 220 ? 4.370 -7.414 -23.637 1.00 96.56 220 ARG A O 1
ATOM 1655 N N . ARG A 1 221 ? 5.311 -6.629 -21.761 1.00 95.81 221 ARG A N 1
ATOM 1656 C CA . ARG A 1 221 ? 5.231 -5.206 -22.122 1.00 95.81 221 ARG A CA 1
ATOM 1657 C C . ARG A 1 221 ? 6.526 -4.674 -22.708 1.00 95.81 221 ARG A C 1
ATOM 1659 O O . ARG A 1 221 ? 6.465 -3.819 -23.583 1.00 95.81 221 ARG A O 1
ATOM 1666 N N . THR A 1 222 ? 7.669 -5.163 -22.240 1.00 95.31 222 THR A N 1
ATOM 1667 C CA . THR A 1 222 ? 8.992 -4.671 -22.644 1.00 95.31 222 THR A CA 1
ATOM 1668 C C . THR A 1 222 ? 9.729 -5.609 -23.587 1.00 95.31 222 THR A C 1
ATOM 1670 O O . THR A 1 222 ? 10.613 -5.159 -24.293 1.00 95.31 222 THR A O 1
ATOM 1673 N N . HIS A 1 223 ? 9.365 -6.894 -23.634 1.00 92.25 223 HIS A N 1
ATOM 1674 C CA . HIS A 1 223 ? 10.131 -7.953 -24.305 1.00 92.25 223 HIS A CA 1
ATOM 1675 C C . HIS A 1 223 ? 11.550 -8.148 -23.744 1.00 92.25 223 HIS A C 1
ATOM 1677 O O . HIS A 1 223 ? 12.377 -8.791 -24.393 1.00 92.25 223 HIS A O 1
ATOM 1683 N N . SER A 1 224 ? 11.780 -7.681 -22.508 1.00 92.31 224 SER A N 1
ATOM 1684 C CA . SER A 1 224 ? 13.050 -7.758 -21.781 1.00 92.31 224 SER A CA 1
ATOM 1685 C C . SER A 1 224 ? 13.752 -9.112 -21.927 1.00 92.31 224 SER A C 1
ATOM 1687 O O . SER A 1 224 ? 13.225 -10.167 -21.540 1.00 92.31 224 SER A O 1
ATOM 1689 N N . ALA A 1 225 ? 14.976 -9.065 -22.457 1.00 91.31 225 ALA A N 1
ATOM 1690 C CA . ALA A 1 225 ? 15.864 -10.219 -22.538 1.00 91.31 225 ALA A CA 1
ATOM 1691 C C . ALA A 1 225 ? 16.322 -10.681 -21.146 1.00 91.31 225 ALA A C 1
ATOM 1693 O O . ALA A 1 225 ? 16.418 -11.882 -20.901 1.00 91.31 225 ALA A O 1
ATOM 1694 N N . ARG A 1 226 ? 16.529 -9.747 -20.211 1.00 91.50 226 ARG A N 1
ATOM 1695 C CA . ARG A 1 226 ? 16.938 -10.052 -18.837 1.00 91.50 226 ARG A CA 1
ATOM 1696 C C . ARG A 1 226 ? 15.863 -10.830 -18.086 1.00 91.50 226 ARG A C 1
ATOM 1698 O O . ARG A 1 226 ? 16.154 -11.858 -17.481 1.00 91.50 226 ARG A O 1
ATOM 1705 N N . VAL A 1 227 ? 14.601 -10.406 -18.186 1.00 95.56 227 VAL A N 1
ATOM 1706 C CA . VAL A 1 227 ? 13.489 -11.169 -17.604 1.00 95.56 227 VAL A CA 1
ATOM 1707 C C . VAL A 1 227 ? 13.351 -12.535 -18.265 1.00 95.56 227 VAL A C 1
ATOM 1709 O O . VAL A 1 227 ? 13.054 -13.504 -17.575 1.00 95.56 227 VAL A O 1
ATOM 1712 N N . ARG A 1 228 ? 13.576 -12.647 -19.580 1.00 95.25 228 ARG A N 1
ATOM 1713 C CA . ARG A 1 228 ? 13.587 -13.952 -20.256 1.00 95.25 228 ARG A CA 1
ATOM 1714 C C . ARG A 1 228 ? 14.625 -14.885 -19.628 1.00 95.25 228 ARG A C 1
ATOM 1716 O O . ARG A 1 228 ? 14.245 -15.954 -19.181 1.00 95.25 228 ARG A O 1
ATOM 1723 N N . GLN A 1 229 ? 15.870 -14.433 -19.480 1.00 94.38 229 GLN A N 1
ATOM 1724 C CA . GLN A 1 229 ? 16.946 -15.214 -18.854 1.00 94.38 229 GLN A CA 1
ATOM 1725 C C . GLN A 1 229 ? 16.620 -15.647 -17.416 1.00 94.38 229 GLN A C 1
ATOM 1727 O O . GLN A 1 229 ? 16.876 -16.795 -17.052 1.00 94.38 229 GLN A O 1
ATOM 1732 N N . ILE A 1 230 ? 16.036 -14.750 -16.612 1.00 96.94 230 ILE A N 1
ATOM 1733 C CA . ILE A 1 230 ? 15.599 -15.060 -15.240 1.00 96.94 230 ILE A CA 1
ATOM 1734 C C . ILE A 1 230 ? 14.492 -16.119 -15.248 1.00 96.94 230 ILE A C 1
ATOM 1736 O O . ILE A 1 230 ? 14.533 -17.053 -14.455 1.00 96.94 230 ILE A O 1
ATOM 1740 N N . LEU A 1 231 ? 13.495 -15.979 -16.127 1.00 97.62 231 LEU A N 1
ATOM 1741 C CA . LEU A 1 231 ? 12.361 -16.901 -16.197 1.00 97.62 231 LEU A CA 1
ATOM 1742 C C . LEU A 1 231 ? 12.746 -18.273 -16.761 1.00 97.62 231 LEU A C 1
ATOM 1744 O O . LEU A 1 231 ? 12.195 -19.271 -16.305 1.00 97.62 231 LEU A O 1
ATOM 1748 N N . ASP A 1 232 ? 13.680 -18.328 -17.710 1.00 97.44 232 ASP A N 1
ATOM 1749 C CA . ASP A 1 232 ? 14.176 -19.583 -18.288 1.00 97.44 232 ASP A CA 1
ATOM 1750 C C . ASP A 1 232 ? 14.964 -20.407 -17.251 1.00 97.44 232 ASP A C 1
ATOM 1752 O O . ASP A 1 232 ? 14.984 -21.630 -17.326 1.00 97.44 232 ASP A O 1
ATOM 1756 N N . ASN A 1 233 ? 15.550 -19.747 -16.242 1.00 96.44 233 ASN A N 1
ATOM 1757 C CA . ASN A 1 233 ? 16.293 -20.371 -15.140 1.00 96.44 233 ASN A CA 1
ATOM 1758 C C . ASN A 1 233 ? 15.624 -20.136 -13.775 1.00 96.44 233 ASN A C 1
ATOM 1760 O O . ASN A 1 233 ? 16.309 -19.986 -12.760 1.00 96.44 233 ASN A O 1
ATOM 1764 N N . TRP A 1 234 ? 14.290 -20.049 -13.745 1.00 96.88 234 TRP A N 1
ATOM 1765 C CA . TRP A 1 234 ? 13.538 -19.561 -12.584 1.00 96.88 234 TRP A CA 1
ATOM 1766 C C . TRP A 1 234 ? 13.848 -20.302 -11.278 1.00 96.88 234 TRP A C 1
ATOM 1768 O O . TRP A 1 234 ? 14.022 -19.656 -10.246 1.00 96.88 234 TRP A O 1
ATOM 1778 N N . GLU A 1 235 ? 13.952 -21.632 -11.328 1.00 94.25 235 GLU A N 1
ATOM 1779 C CA . GLU A 1 235 ? 14.197 -22.482 -10.152 1.00 94.25 235 GLU A CA 1
ATOM 1780 C C . GLU A 1 235 ? 15.494 -22.119 -9.420 1.00 94.25 235 GLU A C 1
ATOM 1782 O O . GLU A 1 235 ? 15.547 -22.138 -8.191 1.00 94.25 235 GLU A O 1
ATOM 1787 N N . THR A 1 236 ? 16.522 -21.715 -10.166 1.00 95.69 236 THR A N 1
ATOM 1788 C CA . THR A 1 236 ? 17.786 -21.246 -9.595 1.00 95.69 236 THR A CA 1
ATOM 1789 C C . THR A 1 236 ? 17.712 -19.759 -9.274 1.00 95.69 236 THR A C 1
ATOM 1791 O O . THR A 1 236 ? 18.062 -19.351 -8.168 1.00 95.69 236 THR A O 1
ATOM 1794 N N . ALA A 1 237 ? 17.216 -18.947 -10.213 1.00 96.94 237 ALA A N 1
ATOM 1795 C CA . ALA A 1 237 ? 17.231 -17.491 -10.114 1.00 96.94 237 ALA A CA 1
ATOM 1796 C C . ALA A 1 237 ? 16.423 -16.961 -8.923 1.00 96.94 237 ALA A C 1
ATOM 1798 O O . ALA A 1 237 ? 16.801 -15.949 -8.334 1.00 96.94 237 ALA A O 1
ATOM 1799 N N . ILE A 1 238 ? 15.338 -17.638 -8.530 1.00 97.06 238 ILE A N 1
ATOM 1800 C CA . ILE A 1 238 ? 14.522 -17.228 -7.381 1.00 97.06 238 ILE A CA 1
ATOM 1801 C C . ILE A 1 238 ? 15.322 -17.181 -6.075 1.00 97.06 238 ILE A C 1
ATOM 1803 O O . ILE A 1 238 ? 15.052 -16.334 -5.228 1.00 97.06 238 ILE A O 1
ATOM 1807 N N . ASN A 1 239 ? 16.352 -18.018 -5.932 1.00 96.69 239 ASN A N 1
ATOM 1808 C CA . ASN A 1 239 ? 17.195 -18.054 -4.737 1.00 96.69 239 ASN A CA 1
ATOM 1809 C C . ASN A 1 239 ? 18.027 -16.778 -4.558 1.00 96.69 239 ASN A C 1
ATOM 1811 O O . ASN A 1 239 ? 18.423 -16.455 -3.438 1.00 96.69 239 ASN A O 1
ATOM 1815 N N . ASP A 1 240 ? 18.245 -16.027 -5.632 1.00 97.56 240 ASP A N 1
ATOM 1816 C CA . ASP A 1 240 ? 18.981 -14.764 -5.616 1.00 97.56 240 ASP A CA 1
ATOM 1817 C C . ASP A 1 240 ? 18.062 -13.550 -5.489 1.00 97.56 240 ASP A C 1
ATOM 1819 O O . ASP A 1 240 ? 18.525 -12.413 -5.492 1.00 97.56 240 ASP A O 1
ATOM 1823 N N . PHE A 1 241 ? 16.753 -13.760 -5.346 1.00 98.50 241 PHE A N 1
ATOM 1824 C CA . PHE A 1 241 ? 15.849 -12.679 -4.996 1.00 98.50 241 PHE A CA 1
ATOM 1825 C C . PHE A 1 241 ? 15.785 -12.461 -3.483 1.00 98.50 241 PHE A C 1
ATOM 1827 O O . PHE A 1 241 ? 15.769 -13.390 -2.666 1.00 98.50 241 PHE A O 1
ATOM 1834 N N . TYR A 1 242 ? 15.664 -11.188 -3.136 1.00 98.50 242 TYR A N 1
ATOM 1835 C CA . TYR A 1 242 ? 15.422 -10.694 -1.797 1.00 98.50 242 TYR A CA 1
ATOM 1836 C C . TYR A 1 242 ? 14.097 -9.946 -1.761 1.00 98.50 242 TYR A C 1
ATOM 1838 O O . TYR A 1 242 ? 13.766 -9.187 -2.673 1.00 98.50 242 TYR A O 1
ATOM 1846 N N . LEU A 1 243 ? 13.361 -10.162 -0.681 1.00 98.50 243 LEU A N 1
ATOM 1847 C CA . LEU A 1 243 ? 12.122 -9.493 -0.335 1.00 98.50 243 LEU A CA 1
ATOM 1848 C C . LEU A 1 243 ? 12.409 -8.480 0.774 1.00 98.50 243 LEU A C 1
ATOM 1850 O O . LEU A 1 243 ? 12.905 -8.845 1.842 1.00 98.50 243 LEU A O 1
ATOM 1854 N N . LEU A 1 244 ? 12.101 -7.216 0.515 1.00 98.56 244 LEU A N 1
ATOM 1855 C CA . LEU A 1 244 ? 12.283 -6.111 1.442 1.00 98.56 244 LEU A CA 1
ATOM 1856 C C . LEU A 1 244 ? 10.901 -5.630 1.885 1.00 98.56 244 LEU A C 1
ATOM 1858 O O . LEU A 1 244 ? 10.093 -5.181 1.068 1.00 98.56 244 LEU A O 1
ATOM 1862 N N . ILE A 1 245 ? 10.637 -5.745 3.185 1.00 98.12 245 ILE A N 1
ATOM 1863 C CA . ILE A 1 245 ? 9.373 -5.343 3.810 1.00 98.12 245 ILE A CA 1
ATOM 1864 C C . ILE A 1 245 ? 9.681 -4.323 4.912 1.00 98.12 245 ILE A C 1
ATOM 1866 O O . ILE A 1 245 ? 10.621 -4.540 5.680 1.00 98.12 245 ILE A O 1
ATOM 1870 N N . PRO A 1 246 ? 8.908 -3.234 5.039 1.00 98.06 246 PRO A N 1
ATOM 1871 C CA . PRO A 1 246 ? 9.109 -2.235 6.080 1.00 98.06 246 PRO A CA 1
ATOM 1872 C C . PRO A 1 246 ? 9.038 -2.839 7.485 1.00 98.06 246 PRO A C 1
ATOM 1874 O O . PRO A 1 246 ? 8.094 -3.559 7.816 1.00 98.06 246 PRO A O 1
ATOM 1877 N N . LYS A 1 247 ? 9.974 -2.467 8.363 1.00 97.81 247 LYS A N 1
ATOM 1878 C CA . LYS A 1 247 ? 9.903 -2.792 9.796 1.00 97.81 247 LYS A CA 1
ATOM 1879 C C . LYS A 1 247 ? 8.628 -2.257 10.441 1.00 97.81 247 LYS A C 1
ATOM 1881 O O . LYS A 1 247 ? 8.090 -2.913 11.324 1.00 97.81 247 LYS A O 1
ATOM 1886 N N . ALA A 1 248 ? 8.111 -1.1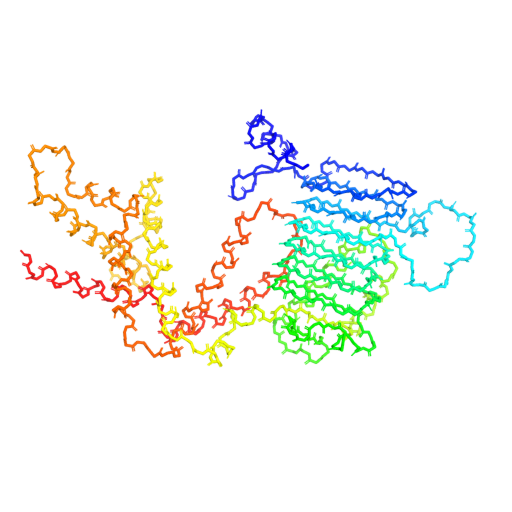26 9.957 1.00 96.81 248 ALA A N 1
ATOM 1887 C CA . ALA A 1 248 ? 6.848 -0.558 10.419 1.00 96.81 248 ALA A CA 1
ATOM 1888 C C . ALA A 1 248 ? 5.674 -1.545 10.291 1.00 96.81 248 ALA A C 1
ATOM 1890 O O . ALA A 1 248 ? 4.834 -1.607 11.182 1.00 96.81 248 ALA A O 1
ATOM 1891 N N . TRP A 1 249 ? 5.627 -2.368 9.237 1.00 97.25 249 TRP A N 1
ATOM 1892 C CA . TRP A 1 249 ? 4.582 -3.388 9.102 1.00 97.25 249 TRP A CA 1
ATOM 1893 C C . TRP A 1 249 ? 4.733 -4.498 10.135 1.00 97.25 249 TRP A C 1
ATOM 1895 O O . TRP A 1 249 ? 3.744 -4.941 10.709 1.00 97.25 249 TRP A O 1
ATOM 1905 N N . TYR A 1 250 ? 5.962 -4.930 10.410 1.00 96.62 250 TYR A N 1
ATOM 1906 C CA . TYR A 1 250 ? 6.216 -5.914 11.459 1.00 96.62 250 TYR A CA 1
ATOM 1907 C C . TYR A 1 250 ? 5.850 -5.371 12.839 1.00 96.62 250 TYR A C 1
ATOM 1909 O O . TYR A 1 250 ? 5.135 -6.042 13.573 1.00 96.62 250 TYR A O 1
ATOM 1917 N N . ALA A 1 251 ? 6.276 -4.148 13.153 1.00 95.81 251 ALA A N 1
ATOM 1918 C CA . ALA A 1 251 ? 6.016 -3.501 14.434 1.00 95.81 251 ALA A CA 1
ATOM 1919 C C . ALA A 1 251 ? 4.521 -3.307 14.731 1.00 95.81 251 ALA A C 1
ATOM 1921 O O . ALA A 1 251 ? 4.137 -3.276 15.892 1.00 95.81 251 ALA A O 1
ATOM 1922 N N . ASN A 1 252 ? 3.681 -3.183 13.697 1.00 94.88 252 ASN A N 1
ATOM 1923 C CA . ASN A 1 252 ? 2.255 -2.899 13.866 1.00 94.88 252 ASN A CA 1
ATOM 1924 C C . ASN A 1 252 ? 1.329 -4.091 13.606 1.00 94.88 252 ASN A C 1
ATOM 1926 O O . ASN A 1 252 ? 0.218 -4.093 14.122 1.00 94.88 252 ASN A O 1
ATOM 1930 N N . HIS A 1 253 ? 1.749 -5.083 12.814 1.00 96.56 253 HIS A N 1
ATOM 1931 C CA . HIS A 1 253 ? 0.871 -6.180 12.381 1.00 96.56 253 HIS A CA 1
ATOM 1932 C C . HIS A 1 253 ? 1.327 -7.572 12.849 1.00 96.56 253 HIS A C 1
ATOM 1934 O O . HIS A 1 253 ? 0.603 -8.548 12.649 1.00 96.56 253 HIS A O 1
ATOM 1940 N N . CYS A 1 254 ? 2.540 -7.723 13.396 1.00 96.44 254 CYS A N 1
ATOM 1941 C CA . CYS A 1 254 ? 3.051 -9.029 13.823 1.00 96.44 254 CYS A CA 1
ATOM 1942 C C . CYS A 1 254 ? 2.928 -9.206 15.335 1.00 96.44 254 CYS A C 1
ATOM 1944 O O . CYS A 1 254 ? 3.624 -8.535 16.091 1.00 96.44 254 CYS A O 1
ATOM 1946 N N . LEU A 1 255 ? 2.133 -10.200 15.744 1.00 96.75 255 LEU A N 1
ATOM 1947 C CA . LEU A 1 255 ? 1.895 -10.557 17.148 1.00 96.75 255 LEU A CA 1
ATOM 1948 C C . LEU A 1 255 ? 3.190 -10.700 17.961 1.00 96.75 255 LEU A C 1
ATOM 1950 O O . LEU A 1 255 ? 3.288 -10.161 19.051 1.00 96.75 255 LEU A O 1
ATOM 1954 N N . THR A 1 256 ? 4.212 -11.360 17.408 1.00 95.44 256 THR A N 1
ATOM 1955 C CA . THR A 1 256 ? 5.491 -11.572 18.108 1.00 95.44 256 THR A CA 1
ATOM 1956 C C . THR A 1 256 ? 6.246 -10.272 18.373 1.00 95.44 256 THR A C 1
ATOM 1958 O O . THR A 1 256 ? 6.833 -10.112 19.428 1.00 95.44 256 THR A O 1
ATOM 1961 N N . VAL A 1 257 ? 6.219 -9.323 17.432 1.00 95.50 257 VAL A N 1
ATOM 1962 C CA . VAL A 1 257 ? 6.931 -8.044 17.590 1.00 95.50 257 VAL A CA 1
ATOM 1963 C C . VAL A 1 257 ? 6.172 -7.116 18.536 1.00 95.50 257 VAL A C 1
ATOM 1965 O O . VAL A 1 257 ? 6.790 -6.364 19.285 1.00 95.50 257 VAL A O 1
ATOM 1968 N N . LEU A 1 258 ? 4.839 -7.182 18.516 1.00 95.75 258 LEU A N 1
ATOM 1969 C CA . LEU A 1 258 ? 3.995 -6.502 19.495 1.00 95.75 258 LEU A CA 1
ATOM 1970 C C . LEU A 1 258 ? 4.233 -7.063 20.904 1.00 95.75 258 LEU A C 1
ATOM 1972 O O . LEU A 1 258 ? 4.379 -6.280 21.833 1.00 95.75 258 LEU A O 1
ATOM 1976 N N . ALA A 1 259 ? 4.365 -8.385 21.054 1.00 94.56 259 ALA A N 1
ATOM 1977 C CA . ALA A 1 259 ? 4.699 -9.023 22.330 1.00 94.56 259 ALA A CA 1
ATOM 1978 C C . ALA A 1 259 ? 6.039 -8.535 22.908 1.00 94.56 259 ALA A C 1
ATOM 1980 O O . ALA A 1 259 ? 6.157 -8.343 24.113 1.00 94.56 259 ALA A O 1
ATOM 1981 N N . ASP A 1 260 ? 7.026 -8.266 22.051 1.00 93.75 260 ASP A N 1
ATOM 1982 C CA . ASP A 1 260 ? 8.317 -7.714 22.480 1.00 93.75 260 ASP A CA 1
ATOM 1983 C C . ASP A 1 260 ? 8.234 -6.229 22.904 1.00 93.75 260 ASP A C 1
ATOM 1985 O O . ASP A 1 260 ? 9.179 -5.704 23.490 1.00 93.75 260 ASP A O 1
ATOM 1989 N N . ASN A 1 261 ? 7.137 -5.527 22.590 1.00 92.12 261 ASN A N 1
ATOM 1990 C CA . ASN A 1 261 ? 6.969 -4.081 22.791 1.00 92.12 261 ASN A CA 1
ATOM 1991 C C . ASN A 1 261 ? 5.592 -3.744 23.389 1.00 92.12 261 ASN A C 1
ATOM 1993 O O . ASN A 1 261 ? 4.871 -2.892 22.861 1.00 92.12 261 ASN A O 1
ATOM 1997 N N . ILE A 1 262 ? 5.216 -4.433 24.469 1.00 91.12 262 ILE A N 1
ATOM 1998 C CA . ILE A 1 262 ? 3.922 -4.240 25.132 1.00 91.12 262 ILE A CA 1
ATOM 1999 C C . ILE A 1 262 ? 3.793 -2.816 25.686 1.00 91.12 262 ILE A C 1
ATOM 2001 O O . ILE A 1 262 ? 4.619 -2.355 26.472 1.00 91.12 262 ILE A O 1
ATOM 2005 N N . ASP A 1 263 ? 2.704 -2.148 25.303 1.00 92.81 263 ASP A N 1
ATOM 2006 C CA . ASP A 1 263 ? 2.266 -0.866 25.858 1.00 92.81 263 ASP A CA 1
ATOM 2007 C C . ASP A 1 263 ? 0.753 -0.912 26.113 1.00 92.81 263 ASP A C 1
ATOM 2009 O O . ASP A 1 263 ? -0.050 -0.244 25.455 1.00 92.81 263 ASP A O 1
ATOM 2013 N N . ALA A 1 264 ? 0.360 -1.769 27.060 1.00 91.62 264 ALA A N 1
ATOM 2014 C CA . ALA A 1 264 ? -1.036 -2.076 27.357 1.00 91.62 264 ALA A CA 1
ATOM 2015 C C . ALA A 1 264 ? -1.871 -0.818 27.630 1.00 91.62 264 ALA A C 1
ATOM 2017 O O . ALA A 1 264 ? -2.985 -0.694 27.129 1.00 91.62 264 ALA A O 1
ATOM 2018 N N . LYS A 1 265 ? -1.320 0.166 28.353 1.00 92.88 265 LYS A N 1
ATOM 2019 C CA . LYS A 1 265 ? -2.025 1.419 28.652 1.00 92.88 265 LYS A CA 1
ATOM 2020 C C . LYS A 1 265 ? -2.381 2.190 27.379 1.00 92.88 265 LYS A C 1
ATOM 2022 O O . LYS A 1 265 ? -3.524 2.622 27.232 1.00 92.88 265 LYS A O 1
ATOM 2027 N N . THR A 1 266 ? -1.420 2.373 26.474 1.00 94.75 266 THR A N 1
ATOM 2028 C CA . THR A 1 266 ? -1.665 3.071 25.205 1.00 94.75 266 THR A CA 1
ATOM 2029 C C . THR A 1 266 ? -2.598 2.261 24.309 1.00 94.75 266 THR A C 1
ATOM 2031 O O . THR A 1 266 ? -3.487 2.833 23.681 1.00 94.75 266 THR A O 1
ATOM 2034 N N . TRP A 1 267 ? -2.452 0.934 24.276 1.00 94.56 267 TRP A N 1
ATOM 2035 C CA . TRP A 1 267 ? -3.304 0.067 23.460 1.00 94.56 267 TRP A CA 1
ATOM 2036 C C . TRP A 1 267 ? -4.747 0.038 23.946 1.00 94.56 267 TRP A C 1
ATOM 2038 O O . TRP A 1 267 ? -5.646 0.080 23.117 1.00 94.56 267 TRP A O 1
ATOM 2048 N N . LEU A 1 268 ? -4.988 0.033 25.259 1.00 94.31 268 LEU A N 1
ATOM 2049 C CA . LEU A 1 268 ? -6.335 0.135 25.824 1.00 94.31 268 LEU A CA 1
ATOM 2050 C C . LEU A 1 268 ? -7.031 1.424 25.374 1.00 94.31 268 LEU A C 1
ATOM 2052 O O . LEU A 1 268 ? -8.193 1.383 24.979 1.00 94.31 268 LEU A O 1
ATOM 2056 N N . GLU A 1 269 ? -6.319 2.554 25.391 1.00 94.50 269 GLU A N 1
ATOM 2057 C CA . GLU A 1 269 ? -6.860 3.835 24.924 1.00 94.50 269 GLU A CA 1
ATOM 2058 C C . GLU A 1 269 ? -7.125 3.837 23.412 1.00 94.50 269 GLU A C 1
ATOM 2060 O O . GLU A 1 269 ? -8.169 4.317 22.962 1.00 94.50 269 GLU A O 1
ATOM 2065 N N . GLU A 1 270 ? -6.193 3.286 22.628 1.00 94.75 270 GLU A N 1
ATOM 2066 C CA . GLU A 1 270 ? -6.320 3.163 21.173 1.00 94.75 270 GLU A CA 1
ATOM 2067 C C . GLU A 1 270 ? -7.526 2.287 20.803 1.00 94.75 270 GLU A C 1
ATOM 2069 O O . GLU A 1 270 ? -8.371 2.702 20.008 1.00 94.75 270 GLU A O 1
ATOM 2074 N N . LEU A 1 271 ? -7.635 1.107 21.418 1.00 95.06 271 LEU A N 1
ATOM 2075 C CA . LEU A 1 271 ? -8.702 0.137 21.185 1.00 95.06 271 LEU A CA 1
ATOM 2076 C C . LEU A 1 271 ? -10.069 0.685 21.587 1.00 95.06 271 LEU A C 1
ATOM 2078 O O . LEU A 1 271 ? -11.017 0.563 20.811 1.00 95.06 271 LEU A O 1
ATOM 2082 N N . SER A 1 272 ? -10.193 1.300 22.767 1.00 95.44 272 SER A N 1
ATOM 2083 C CA . SER A 1 272 ? -11.482 1.805 23.247 1.00 95.44 272 SER A CA 1
ATOM 2084 C C . SER A 1 272 ? -11.980 2.988 22.416 1.00 95.44 272 SER A C 1
ATOM 2086 O O . SER A 1 272 ? -13.164 3.066 22.077 1.00 95.44 272 SER A O 1
ATOM 2088 N N . THR A 1 273 ? -11.078 3.901 22.048 1.00 93.81 273 THR A N 1
ATOM 2089 C CA . THR A 1 273 ? -11.419 5.097 21.269 1.00 93.81 273 THR A CA 1
ATOM 2090 C C . THR A 1 273 ? -11.793 4.748 19.833 1.00 93.81 273 THR A C 1
ATOM 2092 O O . THR A 1 273 ? -12.748 5.308 19.300 1.00 93.81 273 THR A O 1
ATOM 2095 N N . ASP A 1 274 ? -11.067 3.829 19.200 1.00 93.31 274 ASP A N 1
ATOM 2096 C CA . ASP A 1 274 ? -11.367 3.403 17.833 1.00 93.31 274 ASP A CA 1
ATOM 2097 C C . ASP A 1 274 ? -12.627 2.530 17.773 1.00 93.31 274 ASP A C 1
ATOM 2099 O O . ASP A 1 274 ? -13.551 2.828 17.013 1.00 93.31 274 ASP A O 1
ATOM 2103 N N . SER A 1 275 ? -12.722 1.507 18.629 1.00 94.00 275 SER A N 1
ATOM 2104 C CA . SER A 1 275 ? -13.851 0.568 18.601 1.00 94.00 275 SER A CA 1
ATOM 2105 C C . SER A 1 275 ? -15.177 1.266 18.909 1.00 94.00 275 SER A C 1
ATOM 2107 O O . SER A 1 275 ? -16.160 1.032 18.211 1.00 94.00 275 SER A O 1
ATOM 2109 N N . SER A 1 276 ? -15.206 2.192 19.880 1.00 95.88 276 SER A N 1
ATOM 2110 C CA . SER A 1 276 ? -16.414 2.986 20.172 1.00 95.88 276 SER A CA 1
ATOM 2111 C C . SER A 1 276 ? -16.903 3.761 18.947 1.00 95.88 276 SER A C 1
ATOM 2113 O O . SER A 1 276 ? -18.088 3.703 18.616 1.00 95.88 276 SER A O 1
ATOM 2115 N N . ARG A 1 277 ? -15.998 4.432 18.221 1.00 94.56 277 ARG A N 1
ATOM 2116 C CA . ARG A 1 277 ? -16.337 5.150 16.984 1.00 94.56 277 ARG A CA 1
ATOM 2117 C C . ARG A 1 277 ? -16.818 4.204 15.892 1.00 94.56 277 ARG A C 1
ATOM 2119 O O . ARG A 1 277 ? -17.831 4.495 15.264 1.00 94.56 277 ARG A O 1
ATOM 2126 N N . ARG A 1 278 ? -16.132 3.078 15.676 1.00 92.56 278 ARG A N 1
ATOM 2127 C CA . ARG A 1 278 ? -16.499 2.098 14.641 1.00 92.56 278 ARG A CA 1
ATOM 2128 C C . ARG A 1 278 ? -17.887 1.509 14.884 1.00 92.56 278 ARG A C 1
ATOM 2130 O O . ARG A 1 278 ? -18.696 1.499 13.960 1.00 92.56 278 ARG A O 1
ATOM 2137 N N . PHE A 1 279 ? -18.195 1.092 16.112 1.00 94.06 279 PHE A N 1
ATOM 2138 C CA . PHE A 1 279 ? -19.510 0.531 16.437 1.00 94.06 279 PHE A CA 1
ATOM 2139 C C . PHE A 1 279 ? -20.629 1.561 16.282 1.00 94.06 279 PHE A C 1
ATOM 2141 O O . PHE A 1 279 ? -21.632 1.280 15.630 1.00 94.06 279 PHE A O 1
ATOM 2148 N N . ILE A 1 280 ? -20.447 2.774 16.815 1.00 96.19 280 ILE A N 1
ATOM 2149 C CA . ILE A 1 280 ? -21.449 3.841 16.688 1.00 96.19 280 ILE A CA 1
ATOM 2150 C C . ILE A 1 280 ? -21.634 4.231 15.218 1.00 96.19 280 ILE A C 1
ATOM 2152 O O . ILE A 1 280 ? -22.769 4.379 14.771 1.00 96.19 280 ILE A O 1
ATOM 2156 N N . SER A 1 281 ? -20.546 4.352 14.449 1.00 94.12 281 SER A N 1
ATOM 2157 C CA . SER A 1 281 ? -20.617 4.689 13.026 1.00 94.12 281 SER A CA 1
ATOM 2158 C C . SER A 1 281 ? -21.344 3.618 12.217 1.00 94.12 281 SER A C 1
ATOM 2160 O O . SER A 1 281 ? -22.143 3.974 11.360 1.00 94.12 281 SER A O 1
ATOM 2162 N N . ALA A 1 282 ? -21.126 2.328 12.496 1.00 90.94 282 ALA A N 1
ATOM 2163 C CA . ALA A 1 282 ? -21.837 1.245 11.814 1.00 90.94 282 ALA A CA 1
ATOM 2164 C C . ALA A 1 282 ? -23.360 1.334 12.033 1.00 90.94 282 ALA A C 1
ATOM 2166 O O . ALA A 1 282 ? -24.136 1.224 11.083 1.00 90.94 282 ALA A O 1
ATOM 2167 N N . ILE A 1 283 ? -23.790 1.620 13.267 1.00 94.06 283 ILE A N 1
ATOM 2168 C CA . ILE A 1 283 ? -25.209 1.811 13.604 1.00 94.06 283 ILE A CA 1
ATOM 2169 C C . ILE A 1 283 ? -25.756 3.098 12.966 1.00 94.06 283 ILE A C 1
ATOM 2171 O O . ILE A 1 283 ? -26.862 3.106 12.426 1.00 94.06 283 ILE A O 1
ATOM 2175 N N . ALA A 1 284 ? -24.984 4.188 12.987 1.00 94.25 284 ALA A N 1
ATOM 2176 C CA . ALA A 1 284 ? -25.363 5.458 12.371 1.00 94.25 284 ALA A CA 1
ATOM 2177 C C . ALA A 1 284 ? -25.576 5.327 10.854 1.00 94.25 284 ALA A C 1
ATOM 2179 O O . ALA A 1 284 ? -26.556 5.860 10.326 1.00 94.25 284 ALA A O 1
ATOM 2180 N N . THR A 1 285 ? -24.698 4.595 10.162 1.00 90.69 285 THR A N 1
ATOM 2181 C CA . THR A 1 285 ? -24.833 4.289 8.732 1.00 90.69 285 THR A CA 1
ATOM 2182 C C . THR A 1 285 ? -26.107 3.494 8.462 1.00 90.69 285 THR A C 1
ATOM 2184 O O . THR A 1 285 ? -26.885 3.895 7.602 1.00 90.69 285 THR A O 1
ATOM 2187 N N . ALA A 1 286 ? -26.393 2.449 9.245 1.00 90.00 286 ALA A N 1
ATOM 2188 C CA . ALA A 1 286 ? -27.617 1.659 9.089 1.00 90.00 286 ALA A CA 1
ATOM 2189 C C . ALA A 1 286 ? -28.897 2.508 9.235 1.00 90.00 286 ALA A C 1
ATOM 2191 O O . ALA A 1 286 ? -29.804 2.411 8.406 1.00 90.00 286 ALA A O 1
ATOM 2192 N N . TYR A 1 287 ? -28.946 3.408 10.227 1.00 89.81 287 TYR A N 1
ATOM 2193 C CA . TYR A 1 287 ? -30.061 4.351 10.373 1.00 89.81 287 TYR A CA 1
ATOM 2194 C C . TYR A 1 287 ? -30.176 5.332 9.201 1.00 89.81 287 TYR A C 1
ATOM 2196 O O . TYR A 1 287 ? -31.285 5.619 8.754 1.00 89.81 287 TYR A O 1
ATOM 2204 N N . THR A 1 288 ? -29.050 5.858 8.715 1.00 90.00 288 THR A N 1
ATOM 2205 C CA . THR A 1 288 ? -29.027 6.869 7.646 1.00 90.00 288 THR A CA 1
ATOM 2206 C C . THR A 1 288 ? -29.449 6.274 6.304 1.00 90.00 288 THR A C 1
ATOM 2208 O O . THR A 1 288 ? -30.275 6.857 5.603 1.00 90.00 288 THR A O 1
ATOM 2211 N N . ASP A 1 289 ? -28.950 5.081 5.986 1.00 89.00 289 ASP A N 1
ATOM 2212 C CA . ASP A 1 289 ? -29.194 4.406 4.709 1.00 89.00 289 ASP A CA 1
ATOM 2213 C C . ASP A 1 289 ? -30.498 3.590 4.707 1.00 89.00 289 ASP A C 1
ATOM 2215 O O . ASP A 1 289 ? -30.856 2.979 3.697 1.00 89.00 289 ASP A O 1
ATOM 2219 N N . SER A 1 290 ? -31.224 3.579 5.834 1.00 86.06 290 SER A N 1
ATOM 2220 C CA . SER A 1 290 ? -32.427 2.761 6.048 1.00 86.06 290 SER A CA 1
ATOM 2221 C C . SER A 1 290 ? -32.193 1.275 5.741 1.00 86.06 290 SER A C 1
ATOM 2223 O O . SER A 1 290 ? -33.076 0.592 5.219 1.00 86.06 290 SER A O 1
ATOM 2225 N N . GLN A 1 291 ? -30.991 0.781 6.051 1.00 86.62 291 GLN A N 1
ATOM 2226 C CA . GLN A 1 291 ? -30.618 -0.623 5.901 1.00 86.62 291 GLN A CA 1
ATOM 2227 C C . GLN A 1 291 ? -30.710 -1.329 7.255 1.00 86.62 291 GLN A C 1
ATOM 2229 O O . GLN A 1 291 ? -30.311 -0.756 8.273 1.00 86.62 291 GLN A O 1
ATOM 2234 N N . PRO A 1 292 ?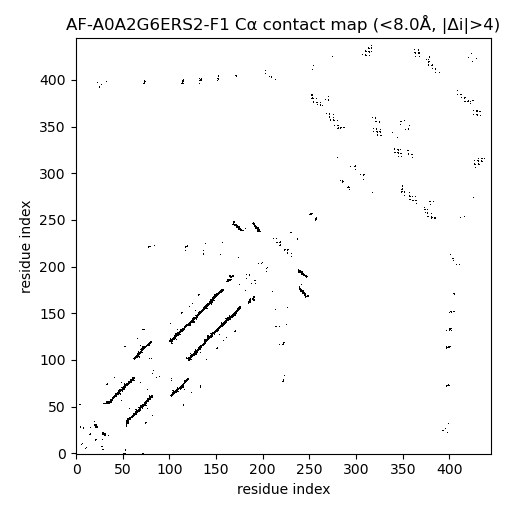 -31.217 -2.571 7.303 1.00 84.12 292 PRO A N 1
ATOM 2235 C CA . PRO A 1 292 ? -31.175 -3.340 8.532 1.00 84.12 292 PRO A CA 1
ATOM 2236 C C . PRO A 1 292 ? -29.717 -3.645 8.904 1.00 84.12 292 PRO A C 1
ATOM 2238 O O . PRO A 1 292 ? -28.892 -3.955 8.044 1.00 84.12 292 PRO A O 1
ATOM 2241 N N . LEU A 1 293 ? -29.398 -3.589 10.197 1.00 85.62 293 LEU A N 1
ATOM 2242 C CA . LEU A 1 293 ? -28.116 -4.092 10.687 1.00 85.62 293 LEU A CA 1
ATOM 2243 C C . LEU A 1 293 ? -28.013 -5.601 10.431 1.00 85.62 293 LEU A C 1
ATOM 2245 O O . LEU A 1 293 ? -29.007 -6.320 10.540 1.00 85.62 293 LEU A O 1
ATOM 2249 N N . PHE A 1 294 ? -26.803 -6.066 10.108 1.00 85.94 294 PHE A N 1
ATOM 2250 C CA . PHE A 1 294 ? -26.489 -7.487 9.901 1.00 85.94 294 PHE A CA 1
ATOM 2251 C C . PHE A 1 294 ? -27.384 -8.170 8.849 1.00 85.94 294 PHE A C 1
ATOM 2253 O O . PHE A 1 294 ? -27.788 -9.318 9.025 1.00 85.94 294 PHE A O 1
ATOM 2260 N N . ASP A 1 295 ? -27.743 -7.443 7.784 1.00 82.81 295 ASP A N 1
ATOM 2261 C CA . ASP A 1 295 ? -28.653 -7.880 6.711 1.00 82.81 295 ASP A CA 1
ATOM 2262 C C . ASP A 1 295 ? -30.056 -8.292 7.197 1.00 82.81 295 ASP A C 1
ATOM 2264 O O . ASP A 1 295 ? -30.795 -8.991 6.505 1.00 82.81 295 ASP A O 1
ATOM 2268 N N . GLY A 1 296 ? -30.445 -7.857 8.400 1.00 84.31 296 GLY A N 1
ATOM 2269 C CA . GLY A 1 296 ? -31.713 -8.232 9.026 1.00 84.31 296 GLY A CA 1
ATOM 2270 C C . GLY A 1 296 ? -31.728 -9.647 9.600 1.00 84.31 296 GLY A C 1
ATOM 2271 O O . GLY A 1 296 ? -32.800 -10.146 9.945 1.00 84.31 296 GLY A O 1
ATOM 2272 N N . ASN A 1 297 ? -30.566 -10.293 9.716 1.00 84.56 297 ASN A N 1
ATOM 2273 C CA . ASN A 1 297 ? -30.464 -11.603 10.341 1.00 84.56 297 ASN A CA 1
ATOM 2274 C C . ASN A 1 297 ? -30.782 -11.514 11.838 1.00 84.56 297 ASN A C 1
ATOM 2276 O O . ASN A 1 297 ? -30.298 -10.633 12.551 1.00 84.56 297 ASN A O 1
ATOM 2280 N N . VAL A 1 298 ? -31.568 -12.476 12.315 1.00 81.31 298 VAL A N 1
ATOM 2281 C CA . VAL A 1 298 ? -31.890 -12.663 13.730 1.00 81.31 298 VAL A CA 1
ATOM 2282 C C . VAL A 1 298 ? -31.526 -14.094 14.133 1.00 81.31 298 VAL A C 1
ATOM 2284 O O . VAL A 1 298 ? -31.827 -15.012 13.367 1.00 81.31 298 VAL A O 1
ATOM 2287 N N . PRO A 1 299 ? -30.885 -14.311 15.296 1.00 79.50 299 PRO A N 1
ATOM 2288 C CA . PRO A 1 299 ? -30.591 -15.649 15.789 1.00 79.50 299 PRO A CA 1
ATOM 2289 C C . PRO A 1 299 ? -31.885 -16.451 15.945 1.00 79.50 299 PRO A C 1
ATOM 2291 O O . PRO A 1 299 ? -32.864 -15.950 16.507 1.00 79.50 299 PRO A O 1
ATOM 2294 N N . SER A 1 300 ? -31.903 -17.693 15.463 1.00 74.19 300 SER A N 1
ATOM 2295 C CA . SER A 1 300 ? -32.969 -18.634 15.810 1.00 74.19 300 SER A CA 1
ATOM 2296 C C . SER A 1 300 ? -32.760 -19.180 17.230 1.00 74.19 300 SER A C 1
ATOM 2298 O O . SER A 1 300 ? -31.666 -19.109 17.787 1.00 74.19 300 SER A O 1
ATOM 2300 N N . TYR A 1 301 ? -33.815 -19.718 17.853 1.00 66.88 301 TYR A N 1
ATOM 2301 C CA . TYR A 1 301 ? -33.744 -20.266 19.221 1.00 66.88 301 TYR A CA 1
ATOM 2302 C C . TYR A 1 301 ? -32.721 -21.409 19.376 1.00 66.88 301 TYR A C 1
ATOM 2304 O O . TYR A 1 301 ? -32.268 -21.694 20.481 1.00 66.88 301 TYR A O 1
ATOM 2312 N N . ASP A 1 302 ? -32.387 -22.065 18.271 1.00 66.81 302 ASP A N 1
ATOM 2313 C CA . ASP A 1 302 ? -31.436 -23.161 18.111 1.00 66.81 302 ASP A CA 1
ATOM 2314 C C . ASP A 1 302 ? -30.106 -22.727 17.460 1.00 66.81 302 ASP A C 1
ATOM 2316 O O . ASP A 1 302 ? -29.252 -23.574 17.188 1.00 66.81 302 ASP A O 1
ATOM 2320 N N . ASP A 1 303 ? -29.903 -21.426 17.225 1.00 65.00 303 ASP A N 1
ATOM 2321 C CA . ASP A 1 303 ? -28.717 -20.910 16.545 1.00 65.00 303 ASP A CA 1
ATOM 2322 C C . ASP A 1 303 ? -27.500 -20.850 17.478 1.00 65.00 303 ASP A C 1
ATOM 2324 O O . ASP A 1 303 ? -27.485 -20.171 18.506 1.00 65.00 303 ASP A O 1
ATOM 2328 N N . SER A 1 304 ? -26.428 -21.534 17.081 1.00 66.06 304 SER A N 1
ATOM 2329 C CA . SER A 1 304 ? -25.121 -21.474 17.739 1.00 66.06 304 SER A CA 1
ATOM 2330 C C . SER A 1 304 ? -24.260 -20.294 17.268 1.00 66.06 304 SER A C 1
ATOM 2332 O O . SER A 1 304 ? -23.067 -20.254 17.577 1.00 66.06 304 SER A O 1
ATOM 2334 N N . ASN A 1 305 ? -24.802 -19.354 16.485 1.00 75.00 305 ASN A N 1
ATOM 2335 C CA . ASN A 1 305 ? -24.066 -18.190 15.998 1.00 75.00 305 ASN A CA 1
ATOM 2336 C C . ASN A 1 305 ? -23.799 -17.168 17.118 1.00 75.00 305 ASN A C 1
ATOM 2338 O O . ASN A 1 305 ? -24.488 -16.155 17.291 1.00 75.00 305 ASN A O 1
ATOM 2342 N N . VAL A 1 306 ? -22.742 -17.453 17.881 1.00 78.69 306 VAL A N 1
ATOM 2343 C CA . VAL A 1 306 ? -22.241 -16.617 18.978 1.00 78.69 306 VAL A CA 1
ATOM 2344 C C . VAL A 1 306 ? -21.844 -15.221 18.486 1.00 78.69 306 VAL A C 1
ATOM 2346 O O . VAL A 1 306 ? -22.005 -14.252 19.227 1.00 78.69 306 VAL A O 1
ATOM 2349 N N . GLU A 1 307 ? -21.364 -15.093 17.245 1.00 83.06 307 GLU A N 1
ATOM 2350 C CA . GLU A 1 307 ? -20.923 -13.808 16.694 1.00 83.06 307 GLU A CA 1
ATOM 2351 C C . GLU A 1 307 ? -22.113 -12.882 16.421 1.00 83.06 307 GLU A C 1
ATOM 2353 O O . GLU A 1 307 ? -22.142 -11.770 16.948 1.00 83.06 307 GLU A O 1
ATOM 2358 N N . LEU A 1 308 ? -23.135 -13.348 15.691 1.00 85.75 308 LEU A N 1
ATOM 2359 C CA . LEU A 1 308 ? -24.341 -12.549 15.427 1.00 85.75 308 LEU A CA 1
ATOM 2360 C C . LEU A 1 308 ? -25.042 -12.147 16.732 1.00 85.75 308 LEU A C 1
ATOM 2362 O O . LEU A 1 308 ? -25.408 -10.985 16.917 1.00 85.75 308 LEU A O 1
ATOM 2366 N N . SER A 1 309 ? -25.168 -13.087 17.672 1.00 86.12 309 SER A N 1
ATOM 2367 C CA . SER A 1 309 ? -25.738 -12.812 18.996 1.00 86.12 309 SER A CA 1
ATOM 2368 C C . SER A 1 309 ? -24.938 -11.745 19.753 1.00 86.12 309 SER A C 1
ATOM 2370 O O . SER A 1 309 ? -25.521 -10.848 20.368 1.00 86.12 309 SER A O 1
ATOM 2372 N N . SER A 1 310 ? -23.603 -11.787 19.665 1.00 88.06 310 SER A N 1
ATOM 2373 C CA . SER A 1 310 ? -22.738 -10.787 20.299 1.00 88.06 310 SER A CA 1
ATOM 2374 C C . SER A 1 310 ? -22.885 -9.409 19.658 1.00 88.06 310 SER A C 1
ATOM 2376 O O . SER A 1 310 ? -22.964 -8.405 20.361 1.00 88.06 310 SER A O 1
ATOM 2378 N N . GLN A 1 311 ? -22.979 -9.351 18.331 1.00 90.25 311 GLN A N 1
ATOM 2379 C CA . GLN A 1 311 ? -23.149 -8.106 17.582 1.00 90.25 311 GLN A CA 1
ATOM 2380 C C . GLN A 1 311 ? -24.497 -7.425 17.871 1.00 90.25 311 GLN A C 1
ATOM 2382 O O . GLN A 1 311 ? -24.555 -6.203 18.052 1.00 90.25 311 GLN A O 1
ATOM 2387 N N . LEU A 1 312 ? -25.575 -8.205 17.982 1.00 90.56 312 LEU A N 1
ATOM 2388 C CA . LEU A 1 312 ? -26.899 -7.700 18.353 1.00 90.56 312 LEU A CA 1
ATOM 2389 C C . LEU A 1 312 ? -26.941 -7.211 19.804 1.00 90.56 312 LEU A C 1
ATOM 2391 O O . LEU A 1 312 ? -27.436 -6.114 20.059 1.00 90.56 312 LEU A O 1
ATOM 2395 N N . THR A 1 313 ? -26.366 -7.974 20.739 1.00 92.25 313 THR A N 1
ATOM 2396 C CA . THR A 1 313 ? -26.267 -7.584 22.159 1.00 92.25 313 THR A CA 1
ATOM 2397 C C . THR A 1 313 ? -25.478 -6.286 22.319 1.00 92.25 313 THR A C 1
ATOM 2399 O O . THR A 1 313 ? -25.909 -5.369 23.018 1.00 92.25 313 THR A O 1
ATOM 2402 N N . LEU A 1 314 ? -24.358 -6.165 21.603 1.00 94.25 314 LEU A N 1
ATOM 2403 C CA . LEU A 1 314 ? -23.551 -4.950 21.564 1.00 94.25 314 LEU A CA 1
ATOM 2404 C C . LEU A 1 314 ? -24.356 -3.754 21.041 1.00 94.25 314 LEU A C 1
ATOM 2406 O O . LEU A 1 314 ? -24.350 -2.686 21.653 1.00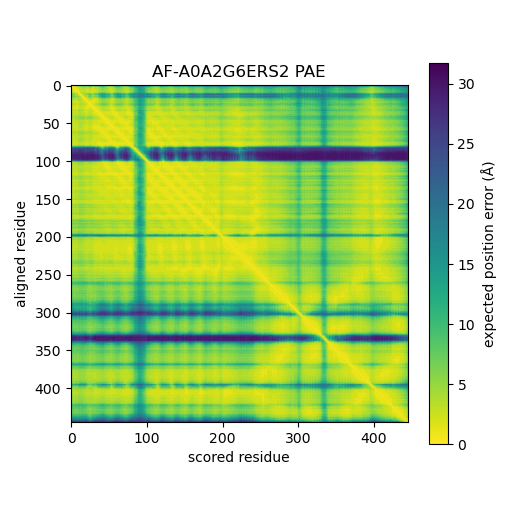 94.25 314 LEU A O 1
ATOM 2410 N N . THR A 1 315 ? -25.081 -3.938 19.936 1.00 93.94 315 THR A N 1
ATOM 2411 C CA . THR A 1 315 ? -25.935 -2.896 19.344 1.00 93.94 315 THR A CA 1
ATOM 2412 C C . THR A 1 315 ? -27.017 -2.438 20.324 1.00 93.94 315 THR A C 1
ATOM 2414 O O . THR A 1 315 ? -27.225 -1.234 20.496 1.00 93.94 315 THR A O 1
ATOM 2417 N N . ALA A 1 316 ? -27.679 -3.382 20.999 1.00 93.62 316 ALA A N 1
ATOM 2418 C CA . ALA A 1 316 ? -28.691 -3.093 22.010 1.00 93.62 316 ALA A CA 1
ATOM 2419 C C . ALA A 1 316 ? -28.104 -2.312 23.197 1.00 93.62 316 ALA A C 1
ATOM 2421 O O . ALA A 1 316 ? -28.691 -1.318 23.624 1.00 93.62 316 ALA A O 1
ATOM 2422 N N . GLY A 1 317 ? -26.910 -2.684 23.666 1.00 95.12 317 GLY A N 1
ATOM 2423 C CA . GLY A 1 317 ? -26.201 -1.966 24.727 1.00 95.12 317 GLY A CA 1
ATOM 2424 C C . GLY A 1 317 ? -25.854 -0.520 24.357 1.00 95.12 317 GLY A C 1
ATOM 2425 O O . GLY A 1 317 ? -26.094 0.397 25.145 1.00 95.12 317 GLY A O 1
ATOM 2426 N N . ILE A 1 318 ? -25.377 -0.275 23.131 1.00 96.31 318 ILE A N 1
ATOM 2427 C CA . ILE A 1 318 ? -25.127 1.093 22.637 1.00 96.31 318 ILE A CA 1
ATOM 2428 C C . ILE A 1 318 ? -26.433 1.893 22.570 1.00 96.31 318 ILE A C 1
ATOM 2430 O O . ILE A 1 318 ? -26.467 3.062 22.967 1.00 96.31 318 ILE A O 1
ATOM 2434 N N . PHE A 1 319 ? -27.522 1.274 22.109 1.00 94.88 319 PHE A N 1
ATOM 2435 C CA . PHE A 1 319 ? -28.830 1.922 22.073 1.00 94.88 319 PHE A CA 1
ATOM 2436 C C . PHE A 1 319 ? -29.349 2.257 23.480 1.00 94.88 319 PHE A C 1
ATOM 2438 O O . PHE A 1 319 ? -29.815 3.375 23.701 1.00 94.88 319 PHE A O 1
ATOM 2445 N N . MET A 1 320 ? -29.185 1.354 24.453 1.00 94.88 320 MET A N 1
ATOM 2446 C CA . MET A 1 320 ? -29.492 1.604 25.867 1.00 94.88 320 MET A CA 1
ATOM 2447 C C . MET A 1 320 ? -28.717 2.821 26.395 1.00 94.88 320 MET A C 1
ATOM 2449 O O . MET A 1 320 ? -29.310 3.709 27.009 1.00 94.88 320 MET A O 1
ATOM 2453 N N . ARG A 1 321 ? -27.410 2.928 26.113 1.00 95.75 321 ARG A N 1
ATOM 2454 C CA . ARG A 1 321 ? -26.614 4.109 26.503 1.00 95.75 321 ARG A CA 1
ATOM 2455 C C . ARG A 1 321 ? -27.128 5.393 25.855 1.00 95.75 321 ARG A C 1
ATOM 2457 O O . ARG A 1 321 ? -27.220 6.419 26.529 1.00 95.75 321 ARG A O 1
ATOM 2464 N N . ALA A 1 322 ? -27.507 5.348 24.579 1.00 95.31 322 ALA A N 1
ATOM 2465 C CA . ALA A 1 322 ? -28.100 6.496 23.896 1.00 95.31 322 ALA A CA 1
ATOM 2466 C C . ALA A 1 322 ? -29.449 6.905 24.521 1.00 95.31 322 ALA A C 1
ATOM 2468 O O . ALA A 1 322 ? -29.703 8.099 24.686 1.00 95.31 322 ALA A O 1
ATOM 2469 N N . MET A 1 323 ? -30.280 5.941 24.934 1.00 92.75 323 MET A N 1
ATOM 2470 C CA . MET A 1 323 ? -31.534 6.203 25.652 1.00 92.75 323 MET A CA 1
ATOM 2471 C C . MET A 1 323 ? -31.306 6.852 27.021 1.00 92.75 323 MET A C 1
ATOM 2473 O O . MET A 1 323 ? -32.005 7.810 27.347 1.00 92.75 323 MET A O 1
ATOM 2477 N N . GLN A 1 324 ? -30.310 6.392 27.786 1.00 91.94 324 GLN A N 1
ATOM 2478 C CA . GLN A 1 324 ? -29.939 6.977 29.084 1.00 91.94 324 GLN A CA 1
ATOM 2479 C C . GLN A 1 324 ? -29.462 8.433 28.945 1.00 91.94 324 GLN A C 1
ATOM 2481 O O . GLN A 1 324 ? -29.722 9.266 29.813 1.00 91.94 324 GLN A O 1
ATOM 2486 N N . ILE A 1 325 ? -28.763 8.764 27.854 1.00 92.94 325 ILE A N 1
ATOM 2487 C CA . ILE A 1 325 ? -28.363 10.148 27.557 1.00 92.94 325 ILE A CA 1
ATOM 2488 C C . ILE A 1 325 ? -29.592 10.986 27.177 1.00 92.94 325 ILE A C 1
ATOM 2490 O O . ILE A 1 325 ? -29.761 12.082 27.709 1.00 92.94 325 ILE A O 1
ATOM 2494 N N . ALA A 1 326 ? -30.474 10.462 26.320 1.00 90.94 326 ALA A N 1
ATOM 2495 C CA . ALA A 1 326 ? -31.709 11.146 25.928 1.00 90.94 326 ALA A CA 1
ATOM 2496 C C . ALA A 1 326 ? -32.635 11.429 27.128 1.00 90.94 326 ALA A C 1
ATOM 2498 O O . ALA A 1 326 ? -33.243 12.494 27.205 1.00 90.94 326 ALA A O 1
ATOM 2499 N N . GLU A 1 327 ? -32.713 10.507 28.092 1.00 88.06 327 GLU A N 1
ATOM 2500 C CA . GLU A 1 327 ? -33.494 10.674 29.324 1.00 88.06 327 GLU A CA 1
ATOM 2501 C C . GLU A 1 327 ? -32.989 11.847 30.173 1.00 88.06 327 GLU A C 1
ATOM 2503 O O . GLU A 1 327 ? -33.766 12.699 30.608 1.00 88.06 327 GLU A O 1
ATOM 2508 N N . LYS A 1 328 ? -31.665 11.939 30.355 1.00 87.00 328 LYS A N 1
ATOM 2509 C CA . LYS A 1 328 ? -31.028 13.043 31.087 1.00 87.00 328 LYS A CA 1
ATOM 2510 C C . LYS A 1 328 ? -31.271 14.393 30.415 1.00 87.00 328 LYS A C 1
ATOM 2512 O O . LYS A 1 328 ? -31.486 15.376 31.118 1.00 87.00 328 LYS A O 1
ATOM 2517 N N . ASP A 1 329 ? -31.280 14.430 29.084 1.00 82.06 329 ASP A N 1
ATOM 2518 C CA . ASP A 1 329 ? -31.576 15.642 28.315 1.00 82.06 329 ASP A CA 1
ATOM 2519 C C . ASP A 1 329 ? -33.061 16.061 28.445 1.00 82.06 329 ASP A C 1
ATOM 2521 O O . ASP A 1 329 ? -33.373 17.248 28.338 1.00 82.06 329 ASP A O 1
ATOM 2525 N N . CYS A 1 330 ? -33.981 15.124 28.723 1.00 70.69 330 CYS A N 1
ATOM 2526 C CA . CYS A 1 330 ? -35.407 15.414 28.927 1.00 70.69 330 CYS A CA 1
ATOM 2527 C C . CYS A 1 330 ? -35.726 15.969 30.326 1.00 70.69 330 CYS A C 1
ATOM 2529 O O . CYS A 1 330 ? -36.612 16.809 30.453 1.00 70.69 330 CYS A O 1
ATOM 2531 N N . ASN A 1 331 ? -34.980 15.582 31.364 1.00 64.50 331 ASN A N 1
ATOM 2532 C CA . ASN A 1 331 ? -35.224 16.025 32.747 1.00 64.50 331 ASN A CA 1
ATOM 2533 C C . ASN A 1 331 ? -34.904 17.518 33.015 1.00 64.50 331 ASN A C 1
ATOM 2535 O O . ASN A 1 331 ? -35.097 17.983 34.138 1.00 64.50 331 ASN A O 1
ATOM 2539 N N . GLY A 1 332 ? -34.416 18.269 32.016 1.00 55.12 332 GLY A N 1
ATOM 2540 C CA . GLY A 1 332 ? -33.985 19.668 32.155 1.00 55.12 332 GLY A CA 1
ATOM 2541 C C . GLY A 1 332 ? -34.938 20.756 31.636 1.00 55.12 332 GLY A C 1
ATOM 2542 O O . GLY A 1 332 ? -34.759 21.898 32.033 1.00 55.12 332 GLY A O 1
ATOM 2543 N N . ASP A 1 333 ? -35.901 20.438 30.763 1.00 49.94 333 ASP A N 1
ATOM 2544 C CA . ASP A 1 333 ? -36.981 21.324 30.265 1.00 49.94 333 ASP A CA 1
ATOM 2545 C C . ASP A 1 333 ? -37.653 20.619 29.067 1.00 49.94 333 ASP A C 1
ATOM 2547 O O . ASP A 1 333 ? -37.303 20.834 27.903 1.00 49.94 333 ASP A O 1
ATOM 2551 N N . CYS A 1 334 ? -38.603 19.715 29.316 1.00 47.03 334 CYS A N 1
ATOM 2552 C CA . CYS A 1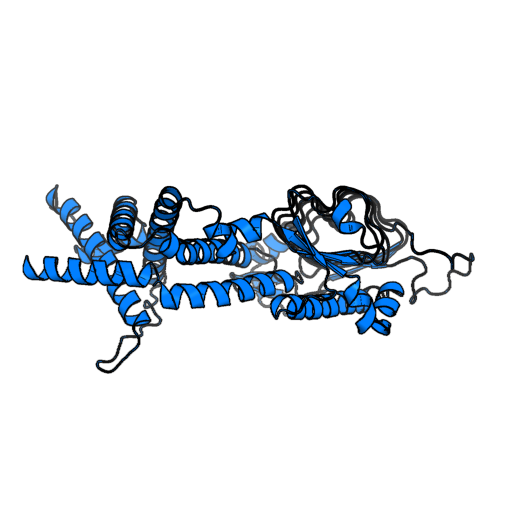 334 ? -39.308 18.988 28.254 1.00 47.03 334 CYS A CA 1
ATOM 2553 C C . CYS A 1 334 ? -40.763 19.448 28.106 1.00 47.03 334 CYS A C 1
ATOM 2555 O O . CYS A 1 334 ? -41.687 18.638 28.141 1.00 47.03 334 CYS A O 1
ATOM 2557 N N . HIS A 1 335 ? -40.986 20.753 27.929 1.00 44.06 335 HIS A N 1
ATOM 2558 C CA . HIS A 1 335 ? -42.322 21.263 27.602 1.00 44.06 335 HIS A CA 1
ATOM 2559 C C . HIS A 1 335 ? -42.603 21.434 26.105 1.00 44.06 335 HIS A C 1
ATOM 2561 O O . HIS A 1 335 ? -43.729 21.781 25.760 1.00 44.06 335 HIS A O 1
ATOM 2567 N N . ASP A 1 336 ? -41.654 21.132 25.208 1.00 49.31 336 ASP A N 1
ATOM 2568 C CA . ASP A 1 336 ? -41.881 21.391 23.780 1.00 49.31 336 ASP A CA 1
ATOM 2569 C C . ASP A 1 336 ? -41.004 20.550 22.824 1.00 49.31 336 ASP A C 1
ATOM 2571 O O . ASP A 1 336 ? -40.076 21.083 22.221 1.00 49.31 336 ASP A O 1
ATOM 2575 N N . LYS A 1 337 ? -41.236 19.230 22.664 1.00 52.56 337 LYS A N 1
ATOM 2576 C CA . LYS A 1 337 ? -40.680 18.460 21.518 1.00 52.56 337 LYS A CA 1
ATOM 2577 C C . LYS A 1 337 ? -41.593 17.328 21.035 1.00 52.56 337 LYS A C 1
ATOM 2579 O O . LYS A 1 337 ? -41.926 16.413 21.774 1.00 52.56 337 LYS A O 1
ATOM 2584 N N . GLN A 1 338 ? -41.872 17.341 19.731 1.00 57.12 338 GLN A N 1
ATOM 2585 C CA . GLN A 1 338 ? -42.582 16.317 18.945 1.00 57.12 338 GLN A CA 1
ATOM 2586 C C . GLN A 1 338 ? -41.874 14.941 18.858 1.00 57.12 338 GLN A C 1
ATOM 2588 O O . GLN A 1 338 ? -42.410 14.034 18.226 1.00 57.12 338 GLN A O 1
ATOM 2593 N N . MET A 1 339 ? -40.675 14.769 19.433 1.00 65.19 339 MET A N 1
ATOM 2594 C CA . MET A 1 339 ? -39.859 13.555 19.270 1.00 65.19 339 MET A CA 1
ATOM 2595 C C . MET A 1 339 ? -39.871 12.669 20.516 1.00 65.19 339 MET A C 1
ATOM 2597 O O . MET A 1 339 ? -39.543 13.125 21.610 1.00 65.19 339 MET A O 1
ATOM 2601 N N . THR A 1 340 ? -40.161 11.382 20.319 1.00 81.31 340 THR A N 1
ATOM 2602 C CA . THR A 1 340 ? -40.081 10.340 21.356 1.00 81.31 340 THR A CA 1
ATOM 2603 C C . THR A 1 340 ? -38.639 10.129 21.841 1.00 81.31 340 THR A C 1
ATOM 2605 O O . THR A 1 340 ? -37.683 10.394 21.109 1.00 81.31 340 THR A O 1
ATOM 2608 N N . GLN A 1 341 ? -38.460 9.593 23.054 1.00 80.62 341 GLN A N 1
ATOM 2609 C CA . GLN A 1 341 ? -37.137 9.273 23.619 1.00 80.62 341 GLN A CA 1
ATOM 2610 C C . GLN A 1 341 ? -36.312 8.352 22.699 1.00 80.62 341 GLN A C 1
ATOM 2612 O O . GLN A 1 341 ? -35.116 8.567 22.514 1.00 80.62 341 GLN A O 1
ATOM 2617 N N . GLN A 1 342 ? -36.955 7.374 22.049 1.00 85.00 342 GLN A N 1
ATOM 2618 C CA . GLN A 1 342 ? -36.304 6.504 21.062 1.00 85.00 342 GLN A CA 1
ATOM 2619 C C . GLN A 1 342 ? -35.795 7.287 19.846 1.00 85.00 342 GLN A C 1
ATOM 2621 O O . GLN A 1 342 ? -34.662 7.087 19.413 1.00 85.00 342 GLN A O 1
ATOM 2626 N N . GLN A 1 343 ? -36.595 8.215 19.315 1.00 87.38 343 GLN A N 1
ATOM 2627 C CA . GLN A 1 343 ? -36.174 9.064 18.197 1.00 87.38 343 GLN A CA 1
ATOM 2628 C C . GLN A 1 343 ? -35.015 9.992 18.589 1.00 87.38 343 GLN A C 1
ATOM 2630 O O . GLN A 1 343 ? -34.139 10.265 17.769 1.00 87.38 343 GLN A O 1
ATOM 2635 N N . GLN A 1 344 ? -34.970 10.460 19.839 1.00 89.00 344 GLN A N 1
ATOM 2636 C CA . GLN A 1 344 ? -33.831 11.228 20.348 1.00 89.00 344 GLN A CA 1
ATOM 2637 C C . GLN A 1 344 ? -32.564 10.365 20.450 1.00 89.00 344 GLN A C 1
ATOM 2639 O O . GLN A 1 344 ? -31.513 10.788 19.973 1.00 89.00 344 GLN A O 1
ATOM 2644 N N . ALA A 1 345 ? -32.662 9.142 20.979 1.00 91.88 345 ALA A N 1
ATOM 2645 C CA . ALA A 1 345 ? -31.543 8.196 21.037 1.00 91.88 345 ALA A CA 1
ATOM 2646 C C . ALA A 1 345 ? -30.984 7.876 19.637 1.00 91.88 345 ALA A C 1
ATOM 2648 O O . ALA A 1 345 ? -29.770 7.892 19.432 1.00 91.88 345 ALA A O 1
ATOM 2649 N N . GLN A 1 346 ? -31.859 7.682 18.644 1.00 92.06 346 GLN A N 1
ATOM 2650 C CA . GLN A 1 346 ? -31.452 7.523 17.243 1.00 92.06 346 GLN A CA 1
ATOM 2651 C C . GLN A 1 346 ? -30.678 8.743 16.733 1.00 92.06 346 GLN A C 1
ATOM 2653 O O . GLN A 1 346 ? -29.628 8.588 16.117 1.00 92.06 346 GLN A O 1
ATOM 2658 N N . GLN A 1 347 ? -31.144 9.962 17.023 1.00 92.38 347 GLN A N 1
ATOM 2659 C CA . GLN A 1 347 ? -30.433 11.182 16.631 1.00 92.38 347 GLN A CA 1
ATOM 2660 C C . GLN A 1 347 ? -29.062 11.316 17.302 1.00 92.38 347 GLN A C 1
ATOM 2662 O O . GLN A 1 347 ? -28.124 11.772 16.651 1.00 92.38 347 GLN A O 1
ATOM 2667 N N . ILE A 1 348 ? -28.924 10.913 18.567 1.00 95.12 348 ILE A N 1
ATOM 2668 C CA . ILE A 1 348 ? -27.636 10.886 19.282 1.00 95.12 348 ILE A CA 1
ATOM 2669 C C . ILE A 1 348 ? -26.648 9.954 18.563 1.00 95.12 348 ILE A C 1
ATOM 2671 O O . ILE A 1 348 ? -25.497 10.335 18.350 1.00 95.12 348 ILE A O 1
ATOM 2675 N N . ILE A 1 349 ? -27.102 8.769 18.136 1.00 95.81 349 ILE A N 1
ATOM 2676 C CA . ILE A 1 349 ? -26.281 7.800 17.393 1.00 95.81 349 ILE A CA 1
ATOM 2677 C C . ILE A 1 349 ? -25.923 8.329 16.000 1.00 95.81 349 ILE A C 1
ATOM 2679 O O . ILE A 1 349 ? -24.746 8.347 15.649 1.00 95.81 349 ILE A O 1
ATOM 2683 N N . ILE A 1 350 ? -26.906 8.806 15.226 1.00 94.75 350 ILE A N 1
ATOM 2684 C CA . ILE A 1 350 ? -26.698 9.342 13.866 1.00 94.75 350 ILE A CA 1
ATOM 2685 C C . ILE A 1 350 ? -25.689 10.495 13.884 1.00 94.75 350 ILE A C 1
ATOM 2687 O O . ILE A 1 350 ? -24.807 10.569 13.031 1.00 94.75 350 ILE A O 1
ATOM 2691 N N . LYS A 1 351 ? -25.786 11.384 14.879 1.00 95.38 351 LYS A N 1
ATOM 2692 C CA . LYS A 1 351 ? -24.860 12.513 15.056 1.00 95.38 351 LYS A CA 1
ATOM 2693 C C . LYS A 1 351 ? -23.521 12.114 15.676 1.00 95.38 351 LYS A C 1
ATOM 2695 O O . LYS A 1 351 ? -22.655 12.977 15.792 1.00 95.38 351 LYS A O 1
ATOM 2700 N N . GLN A 1 352 ? -23.364 10.852 16.079 1.00 95.50 352 GLN A N 1
ATOM 2701 C CA . GLN A 1 352 ? -22.198 10.329 16.789 1.00 95.50 352 GLN A CA 1
ATOM 2702 C C . GLN A 1 352 ? -21.800 11.232 17.971 1.00 95.50 352 GLN A C 1
ATOM 2704 O O . GLN A 1 352 ? -20.647 11.651 18.088 1.00 95.50 352 GLN A O 1
ATOM 2709 N N . ASP A 1 353 ? -22.781 11.583 18.814 1.00 96.31 353 ASP A N 1
ATOM 2710 C CA . ASP A 1 353 ? -22.605 12.512 19.941 1.00 96.31 353 ASP A CA 1
ATOM 2711 C C . ASP A 1 353 ? -21.392 12.115 20.801 1.00 96.31 353 ASP A C 1
ATOM 2713 O O . ASP A 1 353 ? -21.225 10.951 21.178 1.00 96.31 353 ASP A O 1
ATOM 2717 N N . TYR A 1 354 ? -20.544 13.095 21.132 1.00 96.00 354 TYR A N 1
ATOM 2718 C CA . TYR A 1 354 ? -19.303 12.854 21.869 1.00 96.00 354 TYR A CA 1
ATOM 2719 C C . TYR A 1 354 ? -19.540 12.173 23.224 1.00 96.00 354 TYR A C 1
ATOM 2721 O O . TYR A 1 354 ? -18.706 11.374 23.644 1.00 96.00 354 TYR A O 1
ATOM 2729 N N . ARG A 1 355 ? -20.677 12.441 23.885 1.00 97.00 355 ARG A N 1
ATOM 2730 C CA . ARG A 1 355 ? -21.041 11.841 25.179 1.00 97.00 355 ARG A CA 1
ATOM 2731 C C . ARG A 1 355 ? -21.284 10.345 25.039 1.00 97.00 355 ARG A C 1
ATOM 2733 O O . ARG A 1 355 ? -20.877 9.576 25.905 1.00 97.00 355 ARG A O 1
ATOM 2740 N N . LEU A 1 356 ? -21.915 9.934 23.938 1.00 97.00 356 LEU A N 1
ATOM 2741 C CA . LEU A 1 356 ? -22.132 8.524 23.632 1.00 97.00 356 LEU A CA 1
ATOM 2742 C C . LEU A 1 356 ? -20.802 7.839 23.315 1.00 97.00 356 LEU A C 1
ATOM 2744 O O . LEU A 1 356 ? -20.515 6.791 23.884 1.00 97.00 356 LEU A O 1
ATOM 2748 N N . VAL A 1 357 ? -19.967 8.450 22.468 1.00 96.56 357 VAL A N 1
ATOM 2749 C CA . VAL A 1 357 ? -18.634 7.916 22.131 1.00 96.56 357 VAL A CA 1
ATOM 2750 C C . VAL A 1 357 ? -17.779 7.746 23.390 1.00 96.56 357 VAL A C 1
ATOM 2752 O O . VAL A 1 357 ? -17.167 6.697 23.587 1.00 96.56 357 VAL A O 1
ATOM 2755 N N . GLU A 1 358 ? -17.764 8.744 24.274 1.00 97.12 358 GLU A N 1
ATOM 2756 C CA . GLU A 1 358 ? -17.021 8.688 25.534 1.00 97.12 358 GLU A CA 1
ATOM 2757 C C . GLU A 1 358 ? -17.566 7.603 26.473 1.00 97.12 358 GLU A C 1
ATOM 2759 O O . GLU A 1 358 ? -16.782 6.858 27.064 1.00 97.12 358 GLU A O 1
ATOM 2764 N N . GLN A 1 359 ? -18.892 7.474 26.594 1.00 97.25 359 GLN A N 1
ATOM 2765 C CA . GLN A 1 359 ? -19.507 6.447 27.433 1.00 97.25 359 GLN A CA 1
ATOM 2766 C C . GLN A 1 359 ? -19.208 5.035 26.916 1.00 97.25 359 GLN A C 1
ATOM 2768 O O . GLN A 1 359 ? -18.779 4.190 27.695 1.00 97.25 359 GLN A O 1
ATOM 2773 N N . VAL A 1 360 ? -19.354 4.788 25.611 1.00 97.44 360 VAL A N 1
ATOM 2774 C CA . VAL A 1 360 ? -19.031 3.486 25.002 1.00 97.44 360 VAL A CA 1
ATOM 2775 C C . VAL A 1 360 ? -17.533 3.185 25.126 1.00 97.44 360 VAL A C 1
ATOM 2777 O O . VAL A 1 360 ? -17.156 2.054 25.413 1.00 97.44 360 VAL A O 1
ATOM 2780 N N . SER A 1 361 ? -16.657 4.187 24.992 1.00 97.19 361 SER A N 1
ATOM 2781 C CA . SER A 1 361 ? -15.214 4.021 25.234 1.00 97.19 361 SER A CA 1
ATOM 2782 C C . SER A 1 361 ? -14.920 3.603 26.684 1.00 97.19 361 SER A C 1
ATOM 2784 O O . SER A 1 361 ? -14.100 2.713 26.914 1.00 97.19 361 SER A O 1
ATOM 2786 N N . LYS A 1 362 ? -15.618 4.179 27.676 1.00 97.00 362 LYS A N 1
ATOM 2787 C CA . LYS A 1 362 ? -15.520 3.753 29.087 1.00 97.00 362 LYS A CA 1
ATOM 2788 C C . LYS A 1 362 ? -16.028 2.326 29.284 1.00 97.00 362 LYS A C 1
ATOM 2790 O O . LYS A 1 362 ? -15.343 1.540 29.933 1.00 97.00 362 LYS A O 1
ATOM 2795 N N . ASP A 1 363 ? -17.175 1.989 28.697 1.00 97.19 363 ASP A N 1
ATOM 2796 C CA . ASP A 1 363 ? -17.749 0.640 28.759 1.00 97.19 363 ASP A CA 1
ATOM 2797 C C . ASP A 1 363 ? -16.777 -0.398 28.167 1.00 97.19 363 ASP A C 1
ATOM 2799 O O . ASP A 1 363 ? -16.549 -1.441 28.774 1.00 97.19 363 ASP A O 1
ATOM 2803 N N . ILE A 1 364 ? -16.108 -0.084 27.048 1.00 96.25 364 ILE A N 1
ATOM 2804 C CA . ILE A 1 364 ? -15.070 -0.949 26.465 1.00 96.25 364 ILE A CA 1
ATOM 2805 C C . ILE A 1 364 ? -13.923 -1.169 27.452 1.00 96.25 364 ILE A C 1
ATOM 2807 O O . ILE A 1 364 ? -13.563 -2.320 27.692 1.00 96.25 364 ILE A O 1
ATOM 2811 N N . LYS A 1 365 ? -13.375 -0.107 28.062 1.00 95.69 365 LYS A N 1
ATOM 2812 C CA . LYS A 1 365 ? -12.282 -0.232 29.048 1.00 95.69 365 LYS A CA 1
ATOM 2813 C C . LYS A 1 365 ? -12.684 -1.119 30.231 1.00 95.69 365 LYS A C 1
ATOM 2815 O O . LYS A 1 365 ? -11.892 -1.954 30.664 1.00 95.69 365 LYS A O 1
ATOM 2820 N N . LEU A 1 366 ? -13.916 -0.974 30.721 1.00 95.38 366 LEU A N 1
ATOM 2821 C CA . LEU A 1 366 ? -14.455 -1.823 31.786 1.00 95.38 366 LEU A CA 1
ATOM 2822 C C . LEU A 1 366 ? -14.593 -3.280 31.327 1.00 95.38 366 LEU A C 1
ATOM 2824 O O . LEU A 1 366 ? -14.149 -4.181 32.034 1.00 95.38 366 LEU A O 1
ATOM 2828 N N . SER A 1 367 ? -15.109 -3.510 30.116 1.00 94.56 367 SER A N 1
ATOM 2829 C CA . SER A 1 367 ? -15.336 -4.857 29.573 1.00 94.56 367 SER A CA 1
ATOM 2830 C C . SER A 1 367 ? -14.060 -5.692 29.415 1.00 94.56 367 SER A C 1
ATOM 2832 O O . SER A 1 367 ? -14.115 -6.918 29.486 1.00 94.56 367 SER A O 1
ATOM 2834 N N . ILE A 1 368 ? -12.905 -5.040 29.245 1.00 92.00 368 ILE A N 1
ATOM 2835 C CA . ILE A 1 368 ? -11.603 -5.701 29.064 1.00 92.00 368 ILE A CA 1
ATOM 2836 C C . ILE A 1 368 ? -10.668 -5.551 30.271 1.00 92.00 368 ILE A C 1
ATOM 2838 O O . ILE A 1 368 ? -9.497 -5.901 30.180 1.00 92.00 368 ILE A O 1
ATOM 2842 N N . THR A 1 369 ? -11.159 -5.076 31.423 1.00 88.25 369 THR A N 1
ATOM 2843 C CA . THR A 1 369 ? -10.329 -4.882 32.632 1.00 88.25 369 THR A CA 1
ATOM 2844 C C . THR A 1 369 ? -9.687 -6.186 33.140 1.00 88.25 369 THR A C 1
ATOM 2846 O O . THR A 1 369 ? -8.626 -6.146 33.754 1.00 88.25 369 THR A O 1
ATOM 2849 N N . GLY A 1 370 ? -10.300 -7.346 32.876 1.00 85.00 370 GLY A N 1
ATOM 2850 C CA . GLY A 1 370 ? -9.763 -8.665 33.243 1.00 85.00 370 GLY A CA 1
ATOM 2851 C C . GLY A 1 370 ? -8.866 -9.327 32.187 1.00 85.00 370 GLY A C 1
ATOM 2852 O O . GLY A 1 370 ? -8.421 -10.453 32.401 1.00 85.00 370 GLY A O 1
ATOM 2853 N N . VAL A 1 371 ? -8.632 -8.679 31.042 1.00 91.88 371 VAL A N 1
ATOM 2854 C CA . VAL A 1 371 ? -7.792 -9.212 29.959 1.00 91.88 371 VAL A CA 1
ATOM 2855 C C . VAL A 1 371 ? -6.324 -8.967 30.305 1.00 91.88 371 VAL A C 1
ATOM 2857 O O . VAL A 1 371 ? -5.964 -7.869 30.723 1.00 91.88 371 VAL A O 1
ATOM 2860 N N . THR A 1 372 ? -5.469 -9.984 30.151 1.00 93.75 372 THR A N 1
ATOM 2861 C CA . THR A 1 372 ? -4.025 -9.810 30.371 1.00 93.75 372 THR A CA 1
ATOM 2862 C C . THR A 1 372 ? -3.420 -8.912 29.296 1.00 93.75 372 THR A C 1
ATOM 2864 O O . THR A 1 372 ? -3.957 -8.803 28.192 1.00 93.75 372 THR A O 1
ATOM 2867 N N . ASP A 1 373 ? -2.263 -8.316 29.576 1.00 93.12 373 ASP A N 1
ATOM 2868 C CA . ASP A 1 373 ? -1.556 -7.484 28.600 1.00 93.12 373 ASP A CA 1
ATOM 2869 C C . ASP A 1 373 ? -1.270 -8.255 27.295 1.00 93.12 373 ASP A C 1
ATOM 2871 O O . ASP A 1 373 ? -1.404 -7.708 26.198 1.00 93.12 373 ASP A O 1
ATOM 2875 N N . GLU A 1 374 ? -0.967 -9.555 27.386 1.00 93.06 374 GLU A N 1
ATOM 2876 C CA . GLU A 1 374 ? -0.797 -10.429 26.222 1.00 93.06 374 GLU A CA 1
ATOM 2877 C C . GLU A 1 374 ? -2.104 -10.657 25.451 1.00 93.06 374 GLU A C 1
ATOM 2879 O O . GLU A 1 374 ? -2.086 -10.761 24.224 1.00 93.06 374 GLU A O 1
ATOM 2884 N N . GLY A 1 375 ? -3.245 -10.689 26.145 1.00 93.88 375 GLY A N 1
ATOM 2885 C CA . GLY A 1 375 ? -4.569 -10.802 25.534 1.00 93.88 375 GLY A CA 1
ATOM 2886 C C . GLY A 1 375 ? -4.954 -9.586 24.683 1.00 93.88 375 GLY A C 1
ATOM 2887 O O . GLY A 1 375 ? -5.768 -9.713 23.768 1.00 93.88 375 GLY A O 1
ATOM 2888 N N . LEU A 1 376 ? -4.328 -8.424 24.910 1.00 94.94 376 LEU A N 1
ATOM 2889 C CA . LEU A 1 376 ? -4.535 -7.219 24.097 1.00 94.94 376 LEU A CA 1
ATOM 2890 C C . LEU A 1 376 ? -3.797 -7.269 22.752 1.00 94.94 376 LEU A C 1
ATOM 2892 O O . LEU A 1 376 ? -4.210 -6.598 21.804 1.00 94.94 376 LEU A O 1
ATOM 2896 N N . ILE A 1 377 ? -2.726 -8.063 22.641 1.00 96.62 377 ILE A N 1
ATOM 2897 C CA . ILE A 1 377 ? -1.874 -8.154 21.444 1.00 96.62 377 ILE A CA 1
ATOM 2898 C C . ILE A 1 377 ? -2.671 -8.502 20.173 1.00 96.62 377 ILE A C 1
ATOM 2900 O O . ILE A 1 377 ? -2.532 -7.790 19.172 1.00 96.62 377 ILE A O 1
ATOM 2904 N N . PRO A 1 378 ? -3.499 -9.565 20.142 1.00 96.75 378 PRO A N 1
ATOM 2905 C CA . PRO A 1 378 ? -4.272 -9.875 18.944 1.00 96.75 378 PRO A CA 1
ATOM 2906 C C . PRO A 1 378 ? -5.342 -8.819 18.639 1.00 96.75 378 PRO A C 1
ATOM 2908 O O . PRO A 1 378 ? -5.585 -8.547 17.465 1.00 96.75 378 PRO A O 1
ATOM 2911 N N . MET A 1 379 ? -5.911 -8.158 19.654 1.00 95.88 379 MET A N 1
ATOM 2912 C CA . MET A 1 379 ? -6.900 -7.088 19.461 1.00 95.88 379 MET A CA 1
ATOM 2913 C C . MET A 1 379 ? -6.278 -5.847 18.813 1.00 95.88 379 MET A C 1
ATOM 2915 O O . MET A 1 379 ? -6.821 -5.305 17.850 1.00 95.88 379 MET A O 1
ATOM 2919 N N . ILE A 1 380 ? -5.115 -5.398 19.301 1.00 96.44 380 ILE A N 1
ATOM 2920 C CA . ILE A 1 380 ? -4.438 -4.230 18.725 1.00 96.44 380 ILE A CA 1
ATOM 2921 C C . ILE A 1 380 ? -3.909 -4.531 17.317 1.00 96.44 380 ILE A C 1
ATOM 2923 O O . ILE A 1 380 ? -3.986 -3.677 16.430 1.00 96.44 380 ILE A O 1
ATOM 2927 N N . ALA A 1 381 ? -3.426 -5.755 17.080 1.00 96.94 381 ALA A N 1
ATOM 2928 C CA . ALA A 1 381 ? -2.987 -6.195 15.759 1.00 96.94 381 ALA A CA 1
ATOM 2929 C C . ALA A 1 381 ? -4.149 -6.227 14.756 1.00 96.94 381 ALA A C 1
ATOM 2931 O O . ALA A 1 381 ? -3.987 -5.755 13.629 1.00 96.94 381 ALA A O 1
ATOM 2932 N N . ASP A 1 382 ? -5.312 -6.744 15.165 1.00 95.94 382 ASP A N 1
ATOM 2933 C CA . ASP A 1 382 ? -6.540 -6.737 14.368 1.00 95.94 382 ASP A CA 1
ATOM 2934 C C . ASP A 1 382 ? -6.944 -5.316 13.979 1.00 95.94 382 ASP A C 1
ATOM 2936 O O . ASP A 1 382 ? -7.066 -5.002 12.791 1.00 95.94 382 ASP A O 1
ATOM 2940 N N . LYS A 1 383 ? -7.045 -4.431 14.976 1.00 94.88 383 LYS A N 1
ATOM 2941 C CA . LYS A 1 383 ? -7.401 -3.027 14.781 1.00 94.88 383 LYS A CA 1
ATOM 2942 C C . LYS A 1 383 ? -6.476 -2.340 13.782 1.00 94.88 383 LYS A C 1
ATOM 2944 O O . LYS A 1 383 ? -6.961 -1.706 12.842 1.00 94.88 383 LYS A O 1
ATOM 2949 N N . ARG A 1 384 ? -5.156 -2.469 13.961 1.00 96.50 384 ARG A N 1
ATOM 2950 C CA . ARG A 1 384 ? -4.147 -1.813 13.108 1.00 96.50 384 ARG A CA 1
ATOM 2951 C C . ARG A 1 384 ? -4.108 -2.398 11.702 1.00 96.50 384 ARG A C 1
ATOM 2953 O O . ARG A 1 384 ? -3.934 -1.655 10.738 1.00 96.50 384 ARG A O 1
ATOM 2960 N N . LEU A 1 385 ? -4.306 -3.710 11.562 1.00 96.50 385 LEU A N 1
ATOM 2961 C CA . LEU A 1 385 ? -4.435 -4.331 10.247 1.00 96.50 385 LEU A CA 1
ATOM 2962 C C . LEU A 1 385 ? -5.720 -3.874 9.543 1.00 96.50 385 LEU A C 1
ATOM 2964 O O . LEU A 1 385 ? -5.682 -3.623 8.341 1.00 96.50 385 LEU A O 1
ATOM 2968 N N . ALA A 1 386 ? -6.826 -3.725 10.279 1.00 93.12 386 ALA A N 1
ATOM 2969 C CA . ALA A 1 386 ? -8.079 -3.188 9.756 1.00 93.12 386 ALA A CA 1
ATOM 2970 C C . ALA A 1 386 ? -7.915 -1.733 9.282 1.00 93.12 386 ALA A C 1
ATOM 2972 O O . ALA A 1 386 ? -8.292 -1.433 8.151 1.00 93.12 386 ALA A O 1
ATOM 2973 N N . ASP A 1 387 ? -7.265 -0.865 10.071 1.00 93.44 387 ASP A N 1
ATOM 2974 C CA . ASP A 1 387 ? -6.930 0.511 9.655 1.00 93.44 387 ASP A CA 1
ATOM 2975 C C . ASP A 1 387 ? -6.127 0.518 8.356 1.00 93.44 387 ASP A C 1
ATOM 2977 O O . ASP A 1 387 ? -6.425 1.267 7.425 1.00 93.44 387 ASP A O 1
ATOM 2981 N N . PHE A 1 388 ? -5.109 -0.343 8.283 1.00 93.75 388 PHE A N 1
ATOM 2982 C CA . PHE A 1 388 ? -4.275 -0.477 7.100 1.00 93.75 388 PHE A CA 1
ATOM 2983 C C . PHE A 1 388 ? -5.099 -0.883 5.870 1.00 93.75 388 PHE A C 1
ATOM 2985 O O . PHE A 1 388 ? -4.933 -0.288 4.805 1.00 93.75 388 PHE A O 1
ATOM 2992 N N . THR A 1 389 ? -6.006 -1.856 5.998 1.00 91.88 389 THR A N 1
ATOM 2993 C CA . THR A 1 389 ? -6.861 -2.297 4.885 1.00 91.88 389 THR A CA 1
ATOM 2994 C C . THR A 1 389 ? -7.916 -1.266 4.490 1.00 91.88 389 THR A C 1
ATOM 2996 O O . THR A 1 389 ? -8.132 -1.072 3.296 1.00 91.88 389 THR A O 1
ATOM 2999 N N . THR A 1 390 ? -8.513 -0.549 5.446 1.00 89.06 390 THR A N 1
ATOM 3000 C CA . THR A 1 390 ? -9.471 0.536 5.172 1.00 89.06 390 THR A CA 1
ATOM 3001 C C . THR A 1 390 ? -8.784 1.686 4.441 1.00 89.06 390 THR A C 1
ATOM 3003 O O . THR A 1 390 ? -9.220 2.107 3.373 1.00 89.06 390 THR A O 1
ATOM 3006 N N . ALA A 1 391 ? -7.616 2.116 4.922 1.00 87.69 391 ALA A N 1
ATOM 3007 C CA . ALA A 1 391 ? -6.826 3.147 4.254 1.00 87.69 391 ALA A CA 1
ATOM 3008 C C . ALA A 1 391 ? -6.351 2.731 2.848 1.00 87.69 391 ALA A C 1
ATOM 3010 O O . ALA A 1 391 ? -5.953 3.586 2.055 1.00 87.69 391 ALA A O 1
ATOM 3011 N N . MET A 1 392 ? -6.334 1.431 2.534 1.00 84.75 392 MET A N 1
ATOM 3012 C CA . MET A 1 392 ? -6.052 0.910 1.196 1.00 84.75 392 MET A CA 1
ATOM 3013 C C . MET A 1 392 ? -7.301 0.897 0.307 1.00 84.75 392 MET A C 1
ATOM 3015 O O . MET A 1 392 ? -7.192 1.298 -0.852 1.00 84.75 392 MET A O 1
ATOM 3019 N N . SER A 1 393 ? -8.464 0.481 0.820 1.00 81.94 393 SER A N 1
ATOM 3020 C CA . SER A 1 393 ? -9.723 0.430 0.056 1.00 81.94 393 SER A CA 1
ATOM 3021 C C . SER A 1 393 ? -10.259 1.822 -0.296 1.00 81.94 393 SER A C 1
ATOM 3023 O O . SER A 1 393 ? -10.841 2.018 -1.363 1.00 81.94 393 SER A O 1
ATOM 3025 N N . GLU A 1 394 ? -9.985 2.818 0.545 1.00 80.75 394 GLU A N 1
ATOM 3026 C CA . GLU A 1 394 ? -10.335 4.219 0.294 1.00 80.75 394 GLU A CA 1
ATOM 3027 C C . GLU A 1 394 ? -9.467 4.878 -0.792 1.00 80.75 394 GLU A C 1
ATOM 3029 O O . GLU A 1 394 ? -9.783 5.968 -1.281 1.00 80.75 394 GLU A O 1
ATOM 3034 N N . ARG A 1 395 ? -8.371 4.238 -1.226 1.00 75.75 395 ARG A N 1
ATOM 3035 C CA . ARG A 1 395 ? -7.519 4.797 -2.283 1.00 75.75 395 ARG A CA 1
ATOM 3036 C C . ARG A 1 395 ? -8.245 4.790 -3.621 1.00 75.75 395 ARG A C 1
ATOM 3038 O O . ARG A 1 395 ? -8.827 3.803 -4.055 1.00 75.75 395 ARG A O 1
ATOM 3045 N N . ALA A 1 396 ? -8.106 5.890 -4.354 1.00 66.50 396 ALA A N 1
ATOM 3046 C CA . ALA A 1 396 ? -8.720 6.083 -5.667 1.00 66.50 396 ALA A CA 1
ATOM 3047 C C . ALA A 1 396 ? -8.006 5.346 -6.824 1.00 66.50 396 ALA A C 1
ATOM 3049 O O . ALA A 1 396 ? -8.134 5.746 -7.980 1.00 66.50 396 ALA A O 1
ATOM 3050 N N . VAL A 1 397 ? -7.238 4.289 -6.538 1.00 72.75 397 VAL A N 1
ATOM 3051 C CA . VAL A 1 397 ? -6.397 3.596 -7.524 1.00 72.75 397 VAL A CA 1
ATOM 3052 C C . VAL A 1 397 ? -6.690 2.103 -7.494 1.00 72.75 397 VAL A C 1
ATOM 3054 O O . VAL A 1 397 ? -6.399 1.426 -6.517 1.00 72.75 397 VAL A O 1
ATOM 3057 N N . ASN A 1 398 ? -7.215 1.580 -8.602 1.00 77.50 398 ASN A N 1
ATOM 3058 C CA . ASN A 1 398 ? -7.576 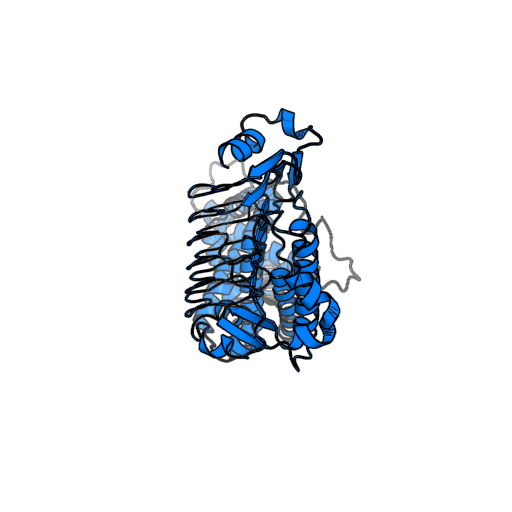0.163 -8.749 1.00 77.50 398 ASN A CA 1
ATOM 3059 C C . ASN A 1 398 ? -6.659 -0.605 -9.713 1.00 77.50 398 ASN A C 1
ATOM 3061 O O . ASN A 1 398 ? -6.793 -1.816 -9.874 1.00 77.50 398 ASN A O 1
ATOM 3065 N N . ASP A 1 399 ? -5.764 0.094 -10.410 1.00 85.75 399 ASP A N 1
ATOM 3066 C CA . ASP A 1 399 ? -4.972 -0.491 -11.481 1.00 85.75 399 ASP A CA 1
ATOM 3067 C C . ASP A 1 399 ? -3.521 -0.766 -11.079 1.00 85.75 399 ASP A C 1
ATOM 3069 O O . ASP A 1 399 ? -2.751 -1.257 -11.892 1.00 85.75 399 ASP A O 1
ATOM 3073 N N . SER A 1 400 ? -3.111 -0.571 -9.832 1.00 84.88 400 SER A N 1
ATOM 3074 C CA . SER A 1 400 ? -1.781 -1.001 -9.389 1.00 84.88 400 SER A CA 1
ATOM 3075 C C . SER A 1 400 ? -1.722 -2.526 -9.185 1.00 84.88 400 SER A C 1
ATOM 3077 O O . SER A 1 400 ? -2.663 -3.136 -8.692 1.00 84.88 400 SER A O 1
ATOM 3079 N N . LEU A 1 401 ? -0.617 -3.180 -9.571 1.00 89.12 401 LEU A N 1
ATOM 3080 C CA . LEU A 1 401 ? -0.413 -4.621 -9.326 1.00 89.12 401 LEU A CA 1
ATOM 3081 C C . LEU A 1 401 ? 0.187 -4.829 -7.923 1.00 89.12 401 LEU A C 1
ATOM 3083 O O . LEU A 1 401 ? 1.400 -4.957 -7.792 1.00 89.12 401 LEU A O 1
ATOM 3087 N N . LEU A 1 402 ? -0.649 -4.804 -6.881 1.00 91.38 402 LEU A N 1
ATOM 3088 C CA . LEU A 1 402 ? -0.209 -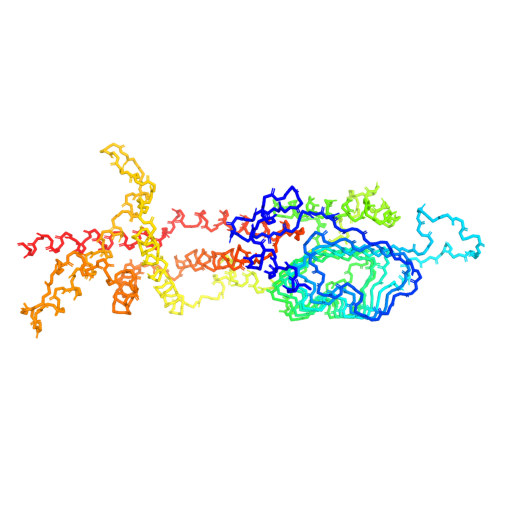4.756 -5.474 1.00 91.38 402 LEU A CA 1
ATOM 3089 C C . LEU A 1 402 ? -0.402 -6.062 -4.690 1.00 91.38 402 LEU A C 1
ATOM 3091 O O . LEU A 1 402 ? -0.373 -6.039 -3.467 1.00 91.38 402 LEU A O 1
ATOM 3095 N N . GLU A 1 403 ? -0.516 -7.199 -5.372 1.00 95.31 403 GLU A N 1
ATOM 3096 C CA . GLU A 1 403 ? -0.810 -8.510 -4.765 1.00 95.31 403 GLU A CA 1
ATOM 3097 C C . GLU A 1 403 ? 0.119 -8.892 -3.593 1.00 95.31 403 GLU A C 1
ATOM 3099 O O . GLU A 1 403 ? -0.274 -9.576 -2.656 1.00 95.31 403 GLU A O 1
ATOM 3104 N N . SER A 1 404 ? 1.366 -8.422 -3.598 1.00 97.44 404 SER A N 1
ATOM 3105 C CA . SER A 1 404 ? 2.323 -8.649 -2.506 1.00 97.44 404 SER A CA 1
ATOM 3106 C C . SER A 1 404 ? 1.893 -8.025 -1.181 1.00 97.44 404 SER A C 1
ATOM 3108 O O . SER A 1 404 ? 2.291 -8.518 -0.125 1.00 97.44 404 SER A O 1
ATOM 3110 N N . ILE A 1 405 ? 1.110 -6.948 -1.239 1.00 95.75 405 ILE A N 1
ATOM 3111 C CA . ILE A 1 405 ? 0.491 -6.310 -0.079 1.00 95.75 405 ILE A CA 1
ATOM 3112 C C . ILE A 1 405 ? -0.671 -7.176 0.414 1.00 95.75 405 ILE A C 1
ATOM 3114 O O . ILE A 1 405 ? -0.742 -7.459 1.606 1.00 95.75 405 ILE A O 1
ATOM 3118 N N . ASP A 1 406 ? -1.509 -7.686 -0.490 1.00 95.38 406 ASP A N 1
ATOM 3119 C CA . ASP A 1 406 ? -2.626 -8.573 -0.138 1.00 95.38 406 ASP A CA 1
ATOM 3120 C C . ASP A 1 406 ? -2.124 -9.862 0.527 1.00 95.38 406 ASP A C 1
ATOM 3122 O O . ASP A 1 406 ? -2.625 -10.263 1.573 1.00 95.38 406 ASP A O 1
ATOM 3126 N N . ILE A 1 407 ? -1.039 -10.448 0.007 1.00 97.94 407 ILE A N 1
ATOM 3127 C CA . ILE A 1 407 ? -0.367 -11.613 0.606 1.00 97.94 407 ILE A CA 1
ATOM 3128 C C . ILE A 1 407 ? 0.117 -11.315 2.034 1.00 97.94 407 ILE A C 1
ATOM 3130 O O . ILE A 1 407 ? 0.081 -12.191 2.904 1.00 97.94 407 ILE A O 1
ATOM 3134 N N . TRP A 1 408 ? 0.597 -10.094 2.298 1.00 97.56 408 TRP A N 1
ATOM 3135 C CA . TRP A 1 408 ? 0.948 -9.680 3.657 1.00 97.56 408 TRP A CA 1
ATOM 3136 C C . TRP A 1 408 ? -0.291 -9.643 4.548 1.00 97.56 408 TRP A C 1
ATOM 3138 O O . TRP A 1 408 ? -0.289 -10.281 5.603 1.00 97.56 408 TRP A O 1
ATOM 3148 N N . VAL A 1 409 ? -1.341 -8.946 4.106 1.00 97.19 409 VAL A N 1
ATOM 3149 C CA . VAL A 1 409 ? -2.600 -8.798 4.845 1.00 97.19 409 VAL A CA 1
ATOM 3150 C C . VAL A 1 409 ? -3.198 -10.160 5.171 1.00 97.19 409 VAL A C 1
ATOM 3152 O O . VAL A 1 409 ? -3.426 -10.446 6.343 1.00 97.19 409 VAL A O 1
ATOM 3155 N N . GLU A 1 410 ? -3.362 -11.035 4.180 1.00 97.38 410 GLU A N 1
ATOM 3156 C CA . GLU A 1 410 ? -3.924 -12.376 4.358 1.00 97.38 410 GLU A CA 1
ATOM 3157 C C . GLU A 1 410 ? -3.090 -13.203 5.347 1.00 97.38 410 GLU A C 1
ATOM 3159 O O . GLU A 1 410 ? -3.621 -13.837 6.260 1.00 97.38 410 GLU A O 1
ATOM 3164 N N . SER A 1 411 ? -1.759 -13.147 5.232 1.00 96.75 411 SER A N 1
ATOM 3165 C CA . SER A 1 411 ? -0.866 -13.867 6.142 1.00 96.75 411 SER A CA 1
ATOM 3166 C C . SER A 1 411 ? -0.952 -13.370 7.588 1.00 96.75 411 SER A C 1
ATOM 3168 O O . SER A 1 411 ? -0.730 -14.155 8.514 1.00 96.75 411 SER A O 1
ATOM 3170 N N . ARG A 1 412 ? -1.201 -12.071 7.804 1.00 97.50 412 ARG A N 1
ATOM 3171 C CA . ARG A 1 412 ? -1.393 -11.505 9.149 1.00 97.50 412 ARG A CA 1
ATOM 3172 C C . ARG A 1 412 ? -2.777 -11.836 9.686 1.00 97.50 412 ARG A C 1
ATOM 3174 O O . ARG A 1 412 ? -2.860 -12.344 10.799 1.00 97.50 412 ARG A O 1
ATOM 3181 N N . ARG A 1 413 ? -3.813 -11.650 8.867 1.00 97.50 413 ARG A N 1
ATOM 3182 C CA . ARG A 1 413 ? -5.213 -11.957 9.171 1.00 97.50 413 ARG A CA 1
ATOM 3183 C C . ARG A 1 413 ? -5.369 -13.382 9.705 1.00 97.50 413 ARG A C 1
ATOM 3185 O O . ARG A 1 413 ? -5.763 -13.541 10.850 1.00 97.50 413 ARG A O 1
ATOM 3192 N N . LYS A 1 414 ? -4.863 -14.392 8.980 1.00 96.50 414 LYS A N 1
ATOM 3193 C CA . LYS A 1 414 ? -4.876 -15.806 9.420 1.00 96.50 414 LYS A CA 1
ATOM 3194 C C . LYS A 1 414 ? -4.308 -16.024 10.832 1.00 96.50 414 LYS A C 1
ATOM 3196 O O . LYS A 1 414 ? -4.810 -16.856 11.577 1.00 96.50 414 LYS A O 1
ATOM 3201 N N . ARG A 1 415 ? -3.232 -15.316 11.196 1.00 96.56 415 ARG A N 1
ATOM 3202 C CA . ARG A 1 415 ? -2.574 -15.458 12.510 1.00 96.56 415 ARG A CA 1
ATOM 3203 C C . ARG A 1 415 ? -3.316 -14.711 13.611 1.00 96.56 415 ARG A C 1
ATOM 3205 O O . ARG A 1 415 ? -3.379 -15.206 14.729 1.00 96.56 415 ARG A O 1
ATOM 3212 N N . ILE A 1 416 ? -3.826 -13.526 13.291 1.00 97.12 416 ILE A N 1
ATOM 3213 C CA . ILE A 1 416 ? -4.609 -12.695 14.206 1.00 97.12 416 ILE A CA 1
ATOM 3214 C C . ILE A 1 416 ? -5.924 -13.396 14.541 1.00 97.12 416 ILE A C 1
ATOM 3216 O O . ILE A 1 416 ? -6.234 -13.533 15.716 1.00 97.12 416 ILE A O 1
ATOM 3220 N N . ASP A 1 417 ? -6.637 -13.911 13.539 1.00 95.31 417 ASP A N 1
ATOM 3221 C CA . ASP A 1 417 ? -7.924 -14.583 13.734 1.00 95.31 417 ASP A CA 1
ATOM 3222 C C . ASP A 1 417 ? -7.769 -15.845 14.597 1.00 95.31 417 ASP A C 1
ATOM 3224 O O . ASP A 1 417 ? -8.573 -16.087 15.495 1.00 95.31 417 ASP A O 1
ATOM 3228 N N . LEU A 1 418 ? -6.687 -16.612 14.391 1.00 95.69 418 LEU A N 1
ATOM 3229 C CA . LEU A 1 418 ? -6.356 -17.752 15.248 1.00 95.69 418 LEU A CA 1
ATOM 3230 C C . LEU A 1 418 ? -6.131 -17.312 16.703 1.00 95.69 418 LEU A C 1
ATOM 3232 O O . LEU A 1 418 ? -6.728 -17.886 17.607 1.00 95.69 418 LEU A O 1
ATOM 3236 N N . ALA A 1 419 ? -5.330 -16.269 16.933 1.00 95.75 419 ALA A N 1
ATOM 3237 C CA . ALA A 1 419 ? -5.072 -15.766 18.281 1.00 95.75 419 ALA A CA 1
ATOM 3238 C C . ALA A 1 419 ? -6.339 -15.195 18.949 1.00 95.75 419 ALA A C 1
ATOM 3240 O O . ALA A 1 419 ? -6.599 -15.481 20.114 1.00 95.75 419 ALA A O 1
ATOM 3241 N N . LEU A 1 420 ? -7.177 -14.461 18.208 1.00 94.38 420 LEU A N 1
ATOM 3242 C CA . LEU A 1 420 ? -8.462 -13.952 18.700 1.00 94.38 420 LEU A CA 1
ATOM 3243 C C . LEU A 1 420 ? -9.454 -15.071 19.037 1.00 94.38 420 LEU A C 1
ATOM 3245 O O . LEU A 1 420 ? -10.284 -14.891 19.927 1.00 94.38 420 LEU A O 1
ATOM 3249 N N . SER A 1 421 ? -9.384 -16.222 18.361 1.00 90.94 421 SER A N 1
ATOM 3250 C CA . SER A 1 421 ? -10.229 -17.374 18.703 1.00 90.94 421 SER A CA 1
ATOM 3251 C C . SER A 1 421 ? -9.917 -17.940 20.095 1.00 90.94 421 SER A C 1
ATOM 3253 O O . SER A 1 421 ? -10.810 -18.474 20.753 1.00 90.94 421 SER A O 1
ATOM 3255 N N . GLU A 1 422 ? -8.680 -17.758 20.565 1.00 90.75 422 GLU A N 1
ATOM 3256 C CA . GLU A 1 422 ? -8.209 -18.195 21.881 1.00 90.75 422 GLU A CA 1
ATOM 3257 C C . GLU A 1 422 ? -8.432 -17.116 22.951 1.00 90.75 422 GLU A C 1
ATOM 3259 O O . GLU A 1 422 ? -8.899 -17.423 24.047 1.00 90.75 422 GLU A O 1
ATOM 3264 N N . THR A 1 423 ? -8.134 -15.848 22.640 1.00 89.75 423 THR A N 1
ATOM 3265 C CA . THR A 1 423 ? -8.199 -14.739 23.610 1.00 89.75 423 THR A CA 1
ATOM 3266 C C . THR A 1 423 ? -9.552 -14.036 23.668 1.00 89.75 423 THR A C 1
ATOM 3268 O O . THR A 1 423 ? -9.821 -13.338 24.633 1.00 89.75 423 THR A O 1
ATOM 3271 N N . GLY A 1 424 ? -10.401 -14.168 22.648 1.00 88.69 424 GLY A N 1
ATOM 3272 C CA . GLY A 1 424 ? -11.609 -13.357 22.483 1.00 88.69 424 GLY A CA 1
ATOM 3273 C C . GLY A 1 424 ? -11.349 -11.992 21.827 1.00 88.69 424 GLY A C 1
ATOM 3274 O O . GLY A 1 424 ? -10.215 -11.518 21.745 1.00 88.69 424 GLY A O 1
ATOM 3275 N N . SER A 1 425 ? -12.425 -11.364 21.345 1.00 90.19 425 SER A N 1
ATOM 3276 C CA . SER A 1 425 ? -12.430 -10.063 20.659 1.00 90.19 425 SER A CA 1
ATOM 3277 C C . SER A 1 425 ? -13.131 -8.986 21.491 1.00 90.19 425 SER A C 1
ATOM 3279 O O . SER A 1 425 ? -13.942 -9.299 22.365 1.00 90.19 425 SER A O 1
ATOM 3281 N N . ILE A 1 426 ? -12.887 -7.708 21.179 1.00 91.50 426 ILE A N 1
ATOM 3282 C CA . ILE A 1 426 ? -13.576 -6.575 21.828 1.00 91.50 426 ILE A CA 1
ATOM 3283 C C . ILE A 1 426 ? -15.099 -6.713 21.713 1.00 91.50 426 ILE A C 1
ATOM 3285 O O . ILE A 1 426 ? -15.797 -6.474 22.695 1.00 91.50 426 ILE A O 1
ATOM 3289 N N . ASN A 1 427 ? -15.612 -7.167 20.561 1.00 90.81 427 ASN A N 1
ATOM 3290 C CA . ASN A 1 427 ? -17.044 -7.425 20.368 1.00 90.81 427 ASN A CA 1
ATOM 3291 C C . ASN A 1 427 ? -17.589 -8.382 21.430 1.00 90.81 427 ASN A C 1
ATOM 3293 O O . ASN A 1 427 ? -18.637 -8.125 22.018 1.00 90.81 427 ASN A O 1
ATOM 3297 N N . ARG A 1 428 ? -16.866 -9.477 21.688 1.00 90.25 428 ARG A N 1
ATOM 3298 C CA . ARG A 1 428 ? -17.278 -10.511 22.639 1.00 90.25 428 ARG A CA 1
ATOM 3299 C C . ARG A 1 428 ? -17.258 -9.999 24.078 1.00 90.25 428 ARG A C 1
ATOM 3301 O O . ARG A 1 428 ? -18.210 -10.244 24.813 1.00 90.25 428 ARG A O 1
ATOM 3308 N N . TYR A 1 429 ? -16.207 -9.277 24.465 1.00 93.88 429 TYR A N 1
ATOM 3309 C CA . TYR A 1 429 ? -16.095 -8.699 25.807 1.00 93.88 429 TYR A CA 1
ATOM 3310 C C . TYR A 1 429 ? -17.159 -7.628 26.062 1.00 93.88 429 TYR A C 1
ATOM 3312 O O . TYR A 1 429 ? -17.851 -7.674 27.079 1.00 93.88 429 TYR A O 1
ATOM 3320 N N . LEU A 1 430 ? -17.346 -6.705 25.117 1.00 95.25 430 LEU A N 1
ATOM 3321 C CA . LEU A 1 430 ? -18.338 -5.640 25.245 1.00 95.25 430 LEU A CA 1
ATOM 3322 C C . LEU A 1 430 ? -19.773 -6.185 25.223 1.00 95.25 430 LEU A C 1
ATOM 3324 O O . LEU A 1 430 ? -20.616 -5.708 25.976 1.00 95.25 430 LEU A O 1
ATOM 3328 N N . SER A 1 431 ? -20.044 -7.205 24.405 1.00 93.81 431 SER A N 1
ATOM 3329 C CA . SER A 1 431 ? -21.321 -7.927 24.398 1.00 93.81 431 SER A CA 1
ATOM 3330 C C . SER A 1 431 ? -21.647 -8.520 25.773 1.00 93.81 431 SER A C 1
ATOM 3332 O O . SER A 1 431 ? -22.733 -8.280 26.297 1.00 93.81 431 SER A O 1
ATOM 3334 N N . ALA A 1 432 ? -20.698 -9.234 26.391 1.00 93.19 432 ALA A N 1
ATOM 3335 C CA . ALA A 1 432 ? -20.891 -9.815 27.719 1.00 93.19 432 ALA A CA 1
ATOM 3336 C C .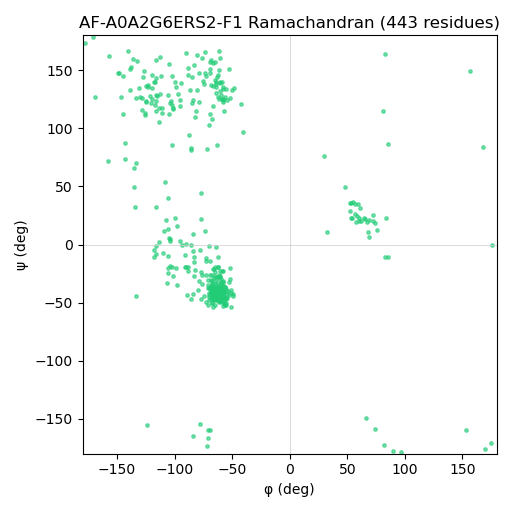 ALA A 1 432 ? -21.168 -8.732 28.775 1.00 93.19 432 ALA A C 1
ATOM 3338 O O . ALA A 1 432 ? -22.140 -8.836 29.520 1.00 93.19 432 ALA A O 1
ATOM 3339 N N . TYR A 1 433 ? -20.380 -7.652 28.763 1.00 95.50 433 TYR A N 1
ATOM 3340 C CA . TYR A 1 433 ? -20.583 -6.503 29.647 1.00 95.50 433 TYR A CA 1
ATOM 3341 C C . TYR A 1 433 ? -21.974 -5.874 29.477 1.00 95.50 433 TYR A C 1
ATOM 3343 O O . TYR A 1 433 ? -22.656 -5.581 30.458 1.00 95.50 433 TYR A O 1
ATOM 3351 N N . TYR A 1 434 ? -22.431 -5.681 28.237 1.00 96.12 434 TYR A N 1
ATOM 3352 C CA . TYR A 1 434 ? -23.756 -5.118 27.993 1.00 96.12 434 TYR A CA 1
ATOM 3353 C C . TYR A 1 434 ? -24.892 -6.073 28.334 1.00 96.12 434 TYR A C 1
ATOM 3355 O O . TYR A 1 434 ? -25.942 -5.601 28.761 1.00 96.12 434 TYR A O 1
ATOM 3363 N N . SER A 1 435 ? -24.699 -7.386 28.209 1.00 93.12 435 SER A N 1
ATOM 3364 C CA . SER A 1 435 ? -25.680 -8.362 28.686 1.00 93.12 435 SER A CA 1
ATOM 3365 C C . SER A 1 435 ? -25.920 -8.226 30.192 1.00 93.12 435 SER A C 1
ATOM 3367 O O . SER A 1 435 ? -27.070 -8.262 30.624 1.00 93.12 435 SER A O 1
ATOM 3369 N N . GLU A 1 436 ? -24.861 -8.043 30.984 1.00 92.25 436 GLU A N 1
ATOM 3370 C CA . GLU A 1 436 ? -24.967 -7.810 32.431 1.00 92.25 436 GLU A CA 1
ATOM 3371 C C . GLU A 1 436 ? -25.613 -6.451 32.725 1.00 92.25 436 GLU A C 1
ATOM 3373 O O . GLU A 1 436 ? -26.617 -6.385 33.429 1.00 92.25 436 GLU A O 1
ATOM 3378 N N . ALA A 1 437 ? -25.119 -5.380 32.096 1.00 90.81 437 ALA A N 1
ATOM 3379 C CA . ALA A 1 437 ? -25.633 -4.028 32.315 1.00 90.81 437 ALA A CA 1
ATOM 3380 C C . ALA A 1 437 ? -27.119 -3.873 31.937 1.00 90.81 437 ALA A C 1
ATOM 3382 O O . ALA A 1 437 ? -27.849 -3.132 32.594 1.00 90.81 437 ALA A O 1
ATOM 3383 N N . MET A 1 438 ? -27.577 -4.553 30.881 1.00 90.94 438 MET A N 1
ATOM 3384 C CA . MET A 1 438 ? -28.992 -4.572 30.502 1.00 90.94 438 MET A CA 1
ATOM 3385 C C . MET A 1 438 ? -29.837 -5.373 31.495 1.00 90.94 438 MET A C 1
ATOM 3387 O O . MET A 1 438 ? -30.962 -4.972 31.776 1.00 90.94 438 MET A O 1
ATOM 3391 N N . ASN A 1 439 ? -29.317 -6.480 32.033 1.00 89.19 439 ASN A N 1
ATOM 3392 C CA . ASN A 1 439 ? -30.024 -7.260 33.047 1.00 89.19 439 ASN A CA 1
ATOM 3393 C C . ASN A 1 439 ? -30.222 -6.444 34.332 1.00 89.19 439 ASN A C 1
ATOM 3395 O O . ASN A 1 439 ? -31.332 -6.391 34.851 1.00 89.19 439 ASN A O 1
ATOM 3399 N N . ASP A 1 440 ? -29.187 -5.737 34.788 1.00 86.44 440 ASP A N 1
ATOM 3400 C CA . ASP A 1 440 ? -29.285 -4.846 35.948 1.00 86.44 440 ASP A CA 1
ATOM 3401 C C . ASP A 1 440 ? -30.312 -3.731 35.706 1.00 86.44 440 ASP A C 1
ATOM 3403 O O . ASP A 1 440 ? -31.185 -3.493 36.538 1.00 86.44 440 ASP A O 1
ATOM 3407 N N . TYR A 1 441 ? -30.285 -3.113 34.520 1.00 79.88 441 TYR A N 1
ATOM 3408 C CA . TYR A 1 441 ? -31.249 -2.077 34.142 1.00 79.88 441 TYR A CA 1
ATOM 3409 C C . TYR A 1 441 ? -32.699 -2.590 34.110 1.00 79.88 441 TYR A C 1
ATOM 3411 O O . TYR A 1 441 ? -33.610 -1.879 34.524 1.00 79.88 441 TYR A O 1
ATOM 3419 N N . LEU A 1 442 ? -32.926 -3.824 33.645 1.00 77.94 442 LEU A N 1
ATOM 3420 C CA . LEU A 1 442 ? -34.252 -4.454 33.634 1.00 77.94 442 LEU A CA 1
ATOM 3421 C C . LEU A 1 442 ? -34.737 -4.871 35.026 1.00 77.94 442 LEU A C 1
ATOM 3423 O O . LEU A 1 442 ? -35.941 -4.977 35.226 1.00 77.94 442 LEU A O 1
ATOM 3427 N N . MET A 1 443 ? -33.828 -5.142 35.963 1.00 76.88 443 MET A N 1
ATOM 3428 C CA . MET A 1 443 ? -34.176 -5.493 37.344 1.00 76.88 443 MET A CA 1
ATOM 3429 C C . MET A 1 443 ? -34.456 -4.255 38.213 1.00 76.88 443 MET A C 1
ATOM 3431 O O . MET A 1 443 ? -35.123 -4.378 39.240 1.00 76.88 443 MET A O 1
ATOM 3435 N N . GLU A 1 444 ? -33.943 -3.084 37.824 1.00 66.94 444 GLU A N 1
ATOM 3436 C CA . GLU A 1 444 ? -34.187 -1.796 38.491 1.00 66.94 444 GLU A CA 1
ATOM 3437 C C . GLU A 1 444 ? -35.431 -1.045 37.969 1.00 66.94 444 GLU A C 1
ATOM 3439 O O . GLU A 1 444 ? -35.964 -0.200 38.695 1.00 66.94 444 GLU A O 1
ATOM 3444 N N . ALA A 1 445 ? -35.881 -1.336 36.741 1.00 55.25 445 ALA A N 1
ATOM 3445 C CA . ALA A 1 445 ? -37.081 -0.774 36.101 1.00 55.25 445 ALA A CA 1
ATOM 3446 C C . ALA A 1 445 ? -38.364 -1.534 36.476 1.00 55.25 445 ALA A C 1
ATOM 3448 O O . ALA A 1 445 ? -39.414 -0.863 36.630 1.00 55.25 445 ALA A O 1
#

Radius of gyration: 26.89 Å; Cα contacts (8 Å, |Δi|>4): 890; chains: 1; bounding box: 71×45×77 Å

Solvent-accessible surface area (backbone atoms only — not comparable to full-atom values): 22551 Å² total; per-residue (Å²): 74,67,66,59,48,44,36,45,63,69,76,37,67,76,54,65,77,37,91,58,38,40,74,45,92,88,68,49,44,42,46,33,81,58,72,42,72,47,81,47,64,53,75,45,58,67,41,46,57,42,32,29,33,51,12,37,27,41,40,33,35,32,37,35,35,36,20,35,28,23,41,8,43,15,22,35,40,38,38,25,44,70,81,36,90,86,48,82,79,79,87,72,76,95,76,90,74,77,95,70,56,70,32,33,30,32,36,21,24,32,51,6,50,11,4,36,40,32,36,52,26,17,35,27,33,26,32,30,21,36,12,45,22,26,17,37,40,30,33,16,36,27,39,29,26,31,21,44,10,53,19,27,27,42,37,34,65,32,60,69,39,50,41,29,26,32,66,15,52,27,41,42,36,35,40,42,39,85,83,68,55,58,80,80,27,35,25,77,86,16,32,47,75,41,57,45,52,92,50,87,44,74,63,53,52,52,45,52,56,45,49,53,52,52,48,52,56,40,31,75,72,43,58,34,64,66,52,48,56,42,61,78,41,36,88,63,47,50,43,28,27,30,44,35,37,23,42,54,50,42,59,49,43,34,60,71,50,32,64,77,59,73,51,53,73,62,48,51,53,51,50,20,57,48,48,27,49,52,54,43,48,56,52,21,47,25,65,73,72,73,42,62,66,78,85,62,69,72,84,54,100,86,56,82,57,62,64,63,53,24,54,51,40,34,51,50,37,54,49,51,53,29,36,57,52,36,50,61,64,42,79,75,74,72,89,81,73,100,65,53,61,66,57,45,16,50,49,41,39,57,67,59,35,66,69,56,41,52,48,44,19,50,50,38,51,60,38,48,65,86,55,54,67,74,50,45,39,36,52,52,26,46,52,47,46,49,52,55,50,49,66,53,66,71,45,93,48,88,68,34,72,46,63,66,56,52,51,48,50,52,59,37,48,61,54,32,54,56,47,29,72,74,62,51,48,71,61,54,34,36,12,53,44,27,54,51,54,50,51,54,52,62,74,75,105

Foldseek 3Di:
DCCQQCCPAPVPVPCCPPPQWDADPVRGIFGAAQLDEAEEEEEAEEQACAQPGHNYEYEYAYAYEYNANPQHAEYEYEYEYVPDPPHDDPPDDDPPDDQADARYEECYQPLHQEYEYAHLHEYEEQACACPEAAEYEYAYYEAQHNALHAEAEYEHEHYYYAADCHNPQYYKYKYQAPPPCVVVRYDPQWKDKAFLAPDDDPLSVLVLVLVLVSLVVNCVRHVHPSSVVCNVVVVVRSRRMIMIGTVNCCCQQPLVNCVVVQDLVVLLLVLLLVVLCVLLVLLLCCLVVVADPPNPDDADPPRPCLPVLLSVLLNVLLLVLLLVVLVVVCVPDPPDDPDDSSRSSSVCSNVVPPSSSVVSSVLLSVLCVVADSSLSSLASSVVSLVVVVVVVSPRPYDNHSRVSVVSSSVVSCVVSVVSCVVSPYSSNSSSVSSVVVVVVVVVVD

Nearest PDB structures (foldseek):
  1ofd-assembly2_B  TM=9.501E-01  e=1.421E-16  Synechocystis sp. PCC 6803
  1ea0-assembly2_B  TM=9.408E-01  e=3.644E-16  Azospirillum brasilense
  6s6s-assembly1_C  TM=9.380E-01  e=3.644E-16  Azospirillum brasilense
  6s6u-assembly1_A  TM=9.227E-01  e=2.029E-15  Azospirillum brasilense
  1lm1-assembly1_A  TM=9.362E-01  e=1.262E-14  Synechocystis sp. PCC 6803

Secondary structure (DSSP, 8-state):
-HHHHHIIIII-GGGGGSTTEEE-TTS-EEEPTTSEEEEEEEEE-TTTTTT--TTEEEEEEEEE-S-TTTT-EEEEEEEE-TTSTT----------S-S--EEE-SSTTTT--EEEEEESSEE-TTTTTT-EEEEEEEEE--TTTTTT-EEEEEEEEEE--S-BTTT--EEEEEEE-TT--HHHHB-TTTEEEEESTT--SHHHHHHHHHHHHHHHHHHHHH--HHHHHHHHTHHHHGGGEEEEEEHHHHHHH-HHHHHTT--HHHHHHHHHHHHHHHHHHHHHHHHHHTPPGGGG----TT---HHHHHHHHHHHHHHHHHHHHHHHHHTT--SS----HHHHHHHHHHTT-HHHHHHHHHHHHHHTTTS-HHHHHHHHHHHHHHHHHHHHHTSS---S--HHHHHHHHHHHHHHHHHHHHH--HHHHHHHHHHHHHHHHHHH-

Sequence (445 aa):
SIDIERWLNYDNPDICQSHLVKRLENGRYVLNDSTITINTYRSAGQSFGAFNNTGITLIHRGTCNDGVGKSMSGGRLVIKSPGGADSPSITDSKQNTEQNNVLIGNFALFGATGGRLFVEGQAGDRFGVRNSGAFAVVEGVGDFACEYMTGGVVINIGGYGKGFGNGMSGGVAFQYDPSGKISERCSKDSVICRRFAGADSEFMTAQQKALLRYLKAHRRRTHSARVRQILDNWETAINDFYLLIPKAWYANHCLTVLADNIDAKTWLEELSTDSSRRFISAIATAYTDSQPLFDGNVPSYDDSNVELSSQLTLTAGIFMRAMQIAEKDCNGDCHDKQMTQQQQAQQIIIKQDYRLVEQVSKDIKLSITGVTDEGLIPMIADKRLADFTTAMSERAVNDSLLESIDIWVESRRKRIDLALSETGSINRYLSAYYSEAMNDYLMEA